Protein AF-0000000066666192 (afdb_homodimer)

Secondary structure (DSSP, 8-state):
---EEEES--SSHHHHHHHHHHHHTT-EEEEEES-GGGGHHHHHHSTTTEEEEE--TT-HHHHHHHHHHHHHHHS---EEEE----EEEB-GGG--HHHHHHHHIIIIIHHHHHHHHHHHHHHHHT-EEEEEE--GGGT---TTBHHHHHHHHHHHHHHHHHHHHHGGGTEEEEEEEE--B-S-STTEEEPPPPGGGHHHHHT---TT-PPBPGGGGHHHHHHHHH-SS--SEEEESTTHHHHHHHHHHHHHHHHHHTHHHHHHTT--/---EEEES--SSHHHHHHHHHHHHTT-EEEEEES-GGGGHHHHHHSTTTEEEEE--TT-HHHHHHHHHHHHHHHS---EEEE----EEEB-GGG--HHHHHHHHIIIIIHHHHHHHHHHHHHHHHT-EEEEEE--GGGT---TTBHHHHHHHHHHHHHHHHHHHHHGGGTEEEEEEEE--B-S-STTEEEPPPPGGGHHHHHT---TT-PPBPGGGGHHHHHHHHH-SS--SEEEESTTHHHHHHHHHHHHHHHHHHTHHHHHHTT--

Solvent-accessible surface area (backbone atoms only — not comparable to full-atom values): 26288 Å² total; per-residue (Å²): 132,74,48,32,34,40,34,34,34,34,61,45,43,57,30,29,36,43,51,49,46,43,44,74,72,58,24,31,35,32,34,21,22,75,52,58,77,61,40,47,66,57,38,68,73,32,68,90,36,40,42,82,39,74,42,53,56,68,37,55,70,57,34,40,51,49,49,50,50,42,26,69,72,69,70,49,64,38,36,38,35,38,49,46,59,64,36,46,32,32,46,66,76,42,56,47,73,67,57,49,50,52,40,36,36,34,40,30,48,12,45,49,40,47,48,47,50,44,44,65,59,22,51,74,65,46,31,30,37,40,36,40,58,50,26,46,44,29,78,45,51,42,61,33,31,15,52,34,10,13,22,23,12,17,39,50,24,30,46,46,6,42,30,57,50,35,43,84,36,48,30,45,40,27,35,38,22,39,47,58,51,64,52,67,73,77,49,58,46,71,47,68,86,56,75,90,44,49,68,51,58,68,67,62,77,69,83,86,60,74,63,19,38,42,67,32,37,33,62,39,54,52,50,42,75,67,39,94,75,51,56,58,49,41,50,27,22,64,62,40,65,59,56,52,50,52,51,52,50,52,52,52,50,48,40,60,74,43,38,70,51,14,45,57,17,10,41,134,132,73,48,31,36,41,35,34,34,33,62,47,42,56,31,28,36,43,51,49,46,43,45,74,75,59,22,32,36,32,34,20,22,73,52,59,77,61,41,47,65,56,40,68,72,32,66,88,37,40,44,83,40,74,43,53,56,68,36,55,69,55,34,39,52,50,50,49,49,41,28,69,71,69,69,50,62,38,36,39,35,38,48,45,62,61,38,46,34,31,46,66,76,42,57,48,71,67,56,48,50,51,39,35,36,34,41,31,49,12,45,48,38,46,49,47,51,43,44,65,60,21,50,74,64,46,30,31,36,40,36,38,59,48,26,48,45,29,78,46,53,41,62,32,30,16,54,34,10,14,22,24,13,16,39,49,23,29,46,46,6,42,30,58,50,34,43,86,36,49,29,48,40,26,37,36,23,39,49,58,52,63,52,73,67,78,48,58,46,72,48,67,86,56,75,90,44,49,66,52,57,68,67,62,76,68,82,88,59,72,64,18,40,43,68,32,35,31,61,40,54,53,51,42,75,68,39,95,75,51,56,59,51,40,50,28,21,65,62,39,66,60,57,52,48,52,50,53,50,53,51,51,51,48,39,58,73,45,38,68,50,13,44,58,16,10,37,132

Foldseek 3Di:
DAAEEEEEDCLFFLNVLQQCLSVVVPHAYEYEDQDCVSCVVVCVVRPLRYHYDHDDLLPLVSLLVSLVVSCVSVVAHAEYELDWAFAEFAAPVLDDPVRLVVRLSTLPVSLVSNCVSRLVRCLVVLHHEYEREAALLCQPPAGRRVSNNVNSVNNLVVQVVVQVVSVRSHYHYAYEHEYAADTPNVRYHYGDDDPVCVVVVVPDDPPVFDHHYSNVCNVVVVCQSPDPDHDNYDYHDPPSVVVNVVVVVVVVVVCVVCVVVVVVVPDD/DAAEEEEEDCLFFLNVLQQCLSVVVPHAYEYEDQDCVSCVVVCVVRPLRYHYDHDDLLPLVSLLVSLVVSCVSVVAHAEYELDWAFAEFAAPVLDDPVRLVVRQSTLPVSLVSNCVSRLVRCLVVLHHEYEREAALLCQPPDGRRVSNNVNSVNNLVVQVVVQVVSVRSHYHYAYEHEYAADTPNVRYHYGDDDPVCVVVVVPDDPPVFDHHYSNVCNVVVVCQSPDPDHDNYDYDDPPSVVVNVVVVVVVVVVCVVCVVVVVVVPDD

Radius of gyration: 23.28 Å; Cα contacts (8 Å, |Δi|>4): 1167; chains: 2; bounding box: 49×70×55 Å

Sequence (536 aa):
MSKVWFITGVSRGLGREWAAAALERGDRVAGTARDLTALAGQAGEFPGTFLPLRLDVTDRAGVHAAVEQAVQHFGHLDIVVNNAGFAQFGMVEELTEEQIRAELETNLLGPLWVTQAALPYLRAREAGHIIQVSSVWGLLAAANTGAYSASKWALEGLSQSLADEVAGFGIHVTVLEPASYDTGFALTQFTTANAVYDAARAAIDYSGQPLGAPRATRSALLAVVDADKPPRRLLLGQGALRYVTTEYEARMAQWREWASVSEAAQGNMSKVWFITGVSRGLGREWAAAALERGDRVAGTARDLTALAGQAGEFPGTFLPLRLDVTDRAGVHAAVEQAVQHFGHLDIVVNNAGFAQFGMVEELTEEQIRAELETNLLGPLWVTQAALPYLRAREAGHIIQVSSVWGLLAAANTGAYSASKWALEGLSQSLADEVAGFGIHVTVLEPASYDTGFALTQFTTANAVYDAARAAIDYSGQPLGAPRATRSALLAVVDADKPPRRLLLGQGALRYVTTEYEARMAQWREWASVSEAAQGN

Nearest PDB structures (foldseek):
  3m1a-assembly4_D  TM=9.476E-01  e=5.577E-30  Streptomyces avermitilis
  3m1a-assembly2_B  TM=9.274E-01  e=1.313E-29  Streptomyces avermitilis
  3m1a-assembly1_C  TM=9.301E-01  e=1.895E-29  Streptomyces avermitilis
  3m1a-assembly4_E  TM=9.373E-01  e=4.195E-29  Streptomyces avermitilis
  3m1a-assembly6_J  TM=9.348E-01  e=1.050E-28  Streptomyces avermitilis

InterPro domains:
  IPR002347 Short-chain dehydrogenase/reductase SDR [PF00106] (3-186)
  IPR002347 Short-chain dehydrogenase/reductase SDR [PR00080] (75-86)
  IPR002347 Short-chain dehydrogenase/reductase SDR [PR00080] (128-136)
  IPR002347 Short-chain dehydrogenase/reductase SDR [PR00080] (148-167)
  IPR002347 Short-chain dehydrogenase/reductase SDR [PR00081] (4-21)
  IPR002347 Short-chain dehydrogenase/reductase SDR [PR00081] (75-86)
  IPR002347 Short-chain dehydrogenase/reductase SDR [PR00081] (122-138)
  IPR002347 Short-chain dehydrogenase/reductase SDR [PR00081] (148-167)
  IPR002347 Short-chain dehydrogenase/reductase SDR [PR00081] (169-186)
  IPR020904 Short-chain dehydrogenase/reductase, conserved site [PS00061] (135-163)
  IPR036291 NAD(P)-binding domain superfamily [SSF51735] (3-228)
  IPR051911 Short-chain Dehydrogenases/Reductases (SDR) [PTHR43976] (2-268)

Organism: Nocardia brasiliensis (strain ATCC 700358 / HUJEG-1) (NCBI:txid1133849)

Structure (mmCIF, N/CA/C/O backbone):
data_AF-0000000066666192-model_v1
#
loop_
_entity.id
_entity.type
_entity.pdbx_description
1 polymer 'Short chain dehydrogenase'
#
loop_
_atom_site.group_PDB
_atom_site.id
_atom_site.type_symbol
_atom_site.label_atom_id
_atom_site.label_alt_id
_atom_site.label_comp_id
_atom_site.label_asym_id
_atom_site.label_entity_id
_atom_site.label_seq_id
_atom_site.pdbx_PDB_ins_code
_atom_site.Cartn_x
_atom_site.Cartn_y
_atom_site.Cartn_z
_atom_site.occupancy
_atom_site.B_iso_or_equiv
_atom_site.auth_seq_id
_atom_site.auth_comp_id
_atom_site.auth_asym_id
_atom_site.auth_atom_id
_atom_site.pdbx_PDB_model_num
ATOM 1 N N . MET A 1 1 ? 2.24 30.875 19.609 1 73.56 1 MET A N 1
ATOM 2 C CA . MET A 1 1 ? 1.823 31.5 18.359 1 73.56 1 MET A CA 1
ATOM 3 C C . MET A 1 1 ? 0.841 30.609 17.609 1 73.56 1 MET A C 1
ATOM 5 O O . MET A 1 1 ? 0.869 29.391 17.75 1 73.56 1 MET A O 1
ATOM 9 N N . SER A 1 2 ? -0.143 31.172 16.922 1 93.12 2 SER A N 1
ATOM 10 C CA . SER A 1 2 ? -1.19 30.453 16.203 1 93.12 2 SER A CA 1
ATOM 11 C C . SER A 1 2 ? -0.624 29.703 15.008 1 93.12 2 SER A C 1
ATOM 13 O O . SER A 1 2 ? 0.274 30.203 14.328 1 93.12 2 SER A O 1
ATOM 15 N N . LYS A 1 3 ? -1.042 28.516 14.867 1 97.75 3 LYS A N 1
ATOM 16 C CA . LYS A 1 3 ? -0.588 27.688 13.758 1 97.75 3 LYS A CA 1
ATOM 17 C C . LYS A 1 3 ? -1.506 27.828 12.547 1 97.75 3 LYS A C 1
ATOM 19 O O . LYS A 1 3 ? -2.689 28.141 12.695 1 97.75 3 LYS A O 1
ATOM 24 N N . VAL A 1 4 ? -0.946 27.641 11.375 1 98.75 4 VAL A N 1
ATOM 25 C CA . VAL A 1 4 ? -1.718 27.641 10.133 1 98.75 4 VAL A CA 1
ATOM 26 C C . VAL A 1 4 ? -1.836 26.219 9.594 1 98.75 4 VAL A C 1
ATOM 28 O O . VAL A 1 4 ? -0.826 25.562 9.32 1 98.75 4 VAL A O 1
ATOM 31 N N . TRP A 1 5 ? -3.102 25.797 9.422 1 98.94 5 TRP A N 1
ATOM 32 C CA . TRP A 1 5 ? -3.408 24.453 8.977 1 98.94 5 TRP A CA 1
ATOM 33 C C . TRP A 1 5 ? -3.934 24.453 7.543 1 98.94 5 TRP A C 1
ATOM 35 O O . TRP A 1 5 ? -4.668 25.359 7.148 1 98.94 5 TRP A O 1
ATOM 45 N N . PHE A 1 6 ? -3.545 23.469 6.758 1 98.94 6 PHE A N 1
ATOM 46 C CA . PHE A 1 6 ? -4.227 23.062 5.531 1 98.94 6 PHE A CA 1
ATOM 47 C C . PHE A 1 6 ? -4.824 21.672 5.676 1 98.94 6 PHE A C 1
ATOM 49 O O . PHE A 1 6 ? -4.094 20.703 5.844 1 98.94 6 PHE A O 1
ATOM 56 N N . ILE A 1 7 ? -6.156 21.562 5.664 1 98.94 7 ILE A N 1
ATOM 57 C CA . ILE A 1 7 ? -6.832 20.281 5.887 1 98.94 7 ILE A CA 1
ATOM 58 C C . ILE A 1 7 ? -7.734 19.969 4.691 1 98.94 7 ILE A C 1
ATOM 60 O O . ILE A 1 7 ? -8.578 20.781 4.312 1 98.94 7 ILE A O 1
ATOM 64 N N . THR A 1 8 ? -7.531 18.812 4.105 1 98.88 8 THR A N 1
ATOM 65 C CA . THR A 1 8 ? -8.406 18.406 3.008 1 98.88 8 THR A CA 1
ATOM 66 C C . THR A 1 8 ? -9.617 17.641 3.533 1 98.88 8 THR A C 1
ATOM 68 O O . THR A 1 8 ? -9.5 16.875 4.488 1 98.88 8 THR A O 1
ATOM 71 N N . GLY A 1 9 ? -10.75 17.859 2.883 1 97.31 9 GLY A N 1
ATOM 72 C CA . GLY A 1 9 ? -11.961 17.109 3.221 1 97.31 9 GLY A CA 1
ATOM 73 C C . GLY A 1 9 ? -12.539 17.5 4.566 1 97.31 9 GLY A C 1
ATOM 74 O O . GLY A 1 9 ? -12.727 16.656 5.438 1 97.31 9 GLY A O 1
ATOM 75 N N . VAL A 1 10 ? -13.031 18.781 4.723 1 97.81 10 VAL A N 1
ATOM 76 C CA . VAL A 1 10 ? -13.453 19.234 6.043 1 97.81 10 VAL A CA 1
ATOM 77 C C . VAL A 1 10 ? -14.977 19.375 6.074 1 97.81 10 VAL A C 1
ATOM 79 O O . VAL A 1 10 ? -15.531 19.953 7.012 1 97.81 10 VAL A O 1
ATOM 82 N N . SER A 1 11 ? -15.688 18.859 5.086 1 94.81 11 SER A N 1
ATOM 83 C CA . SER A 1 11 ? -17.125 19.062 5 1 94.81 11 SER A CA 1
ATOM 84 C C . SER A 1 11 ? -17.875 18.156 5.973 1 94.81 11 SER A C 1
ATOM 86 O O . SER A 1 11 ? -19.031 18.391 6.293 1 94.81 11 SER A O 1
ATOM 88 N N . ARG A 1 12 ? -17.234 17.062 6.414 1 92.12 12 ARG A N 1
ATOM 89 C CA . ARG A 1 12 ? -17.875 16.109 7.316 1 92.12 12 ARG A CA 1
ATOM 90 C C . ARG A 1 12 ? -16.828 15.258 8.031 1 92.12 12 ARG A C 1
ATOM 92 O O . ARG A 1 12 ? -15.633 15.391 7.773 1 92.12 12 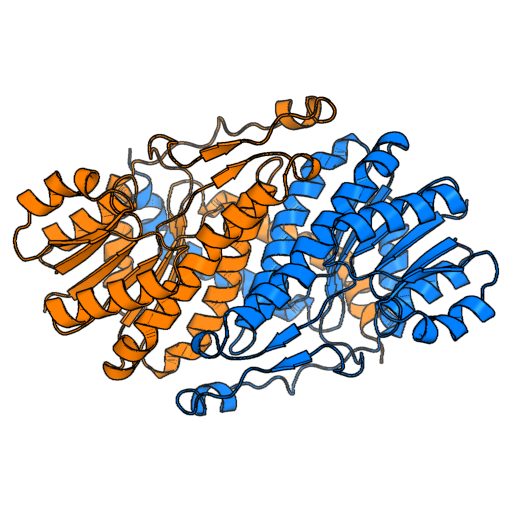ARG A O 1
ATOM 99 N N . GLY A 1 13 ? -17.312 14.523 8.969 1 93.81 13 GLY A N 1
ATOM 100 C CA . GLY A 1 13 ? -16.5 13.469 9.57 1 93.81 13 GLY A CA 1
ATOM 101 C C . GLY A 1 13 ? -15.312 14 10.344 1 93.81 13 GLY A C 1
ATOM 102 O O . GLY A 1 13 ? -15.43 14.984 11.07 1 93.81 13 GLY A O 1
ATOM 103 N N . LEU A 1 14 ? -14.234 13.281 10.266 1 96.88 14 LEU A N 1
ATOM 104 C CA . LEU A 1 14 ? -13.023 13.586 11.031 1 96.88 14 LEU A CA 1
ATOM 105 C C . LEU A 1 14 ? -12.445 14.938 10.633 1 96.88 14 LEU A C 1
ATOM 107 O O . LEU A 1 14 ? -12.023 15.711 11.484 1 96.88 14 LEU A O 1
ATOM 111 N N . GLY A 1 15 ? -12.469 15.219 9.289 1 97.44 15 GLY A N 1
ATOM 112 C CA . GLY A 1 15 ? -11.945 16.484 8.812 1 97.44 15 GLY A CA 1
ATOM 113 C C . GLY A 1 15 ? -12.656 17.688 9.406 1 97.44 15 GLY A C 1
ATOM 114 O O . GLY A 1 15 ? -12.016 18.672 9.773 1 97.44 15 GLY A O 1
ATOM 115 N N . ARG A 1 16 ? -13.938 17.578 9.477 1 97 16 ARG A N 1
ATOM 116 C CA . ARG A 1 16 ? -14.727 18.656 10.07 1 97 16 ARG A CA 1
ATOM 117 C C . ARG A 1 16 ? -14.375 18.844 11.547 1 97 16 ARG A C 1
ATOM 119 O O . ARG A 1 16 ? -14.195 19.984 12.008 1 97 16 ARG A O 1
ATOM 126 N N . GLU A 1 17 ? -14.297 17.75 12.289 1 97.75 17 GLU A N 1
ATOM 127 C CA . GLU A 1 17 ? -13.977 17.797 13.711 1 97.75 17 GLU A CA 1
ATOM 128 C C . GLU A 1 17 ? -12.578 18.359 13.938 1 97.75 17 GLU A C 1
ATOM 130 O O . GLU A 1 17 ? -12.359 19.141 14.867 1 97.75 17 GLU A O 1
ATOM 135 N N . TRP A 1 18 ? -11.617 18.016 13.141 1 98.69 18 TRP A N 1
ATOM 136 C CA . TRP A 1 18 ? -10.234 18.438 13.305 1 98.69 18 TRP A CA 1
ATOM 137 C C . TRP A 1 18 ? -10.078 19.906 12.945 1 98.69 18 TRP A C 1
ATOM 139 O O . TRP A 1 18 ? -9.344 20.641 13.609 1 98.69 18 TRP A O 1
ATOM 149 N N . ALA A 1 19 ? -10.805 20.328 11.859 1 98.75 19 ALA A N 1
ATOM 150 C CA . ALA A 1 19 ? -10.82 21.75 11.555 1 98.75 19 ALA A CA 1
ATOM 151 C C . ALA A 1 19 ? -11.391 22.562 12.711 1 98.75 19 ALA A C 1
ATOM 153 O O . ALA A 1 19 ? -10.82 23.578 13.117 1 98.75 19 ALA A O 1
ATOM 154 N N . ALA A 1 20 ? -12.477 22.125 13.273 1 98.31 20 ALA A N 1
ATOM 155 C CA . ALA A 1 20 ? -13.109 22.797 14.398 1 98.31 20 ALA A CA 1
ATOM 156 C C . ALA A 1 20 ? -12.172 22.859 15.602 1 98.31 20 ALA A C 1
ATOM 158 O O . ALA A 1 20 ? -12.078 23.891 16.281 1 98.31 20 ALA A O 1
ATOM 159 N N . ALA A 1 21 ? -11.492 21.766 15.867 1 98.5 21 ALA A N 1
ATOM 160 C CA . ALA A 1 21 ? -10.57 21.703 17 1 98.5 21 ALA A CA 1
ATOM 161 C C . ALA A 1 21 ? -9.477 22.75 16.875 1 98.5 21 ALA A C 1
ATOM 163 O O . ALA A 1 21 ? -9.172 23.453 17.844 1 98.5 21 ALA A O 1
ATOM 164 N N . ALA A 1 22 ? -8.867 22.828 15.703 1 98.69 22 ALA A N 1
ATOM 165 C CA . ALA A 1 22 ? -7.809 23.812 15.453 1 98.69 22 ALA A CA 1
ATOM 166 C C . ALA A 1 22 ? -8.336 25.234 15.586 1 98.69 22 ALA A C 1
ATOM 168 O O . ALA A 1 22 ? -7.703 26.078 16.219 1 98.69 22 ALA A O 1
ATOM 169 N N . LEU A 1 23 ? -9.531 25.5 15.023 1 98.56 23 LEU A N 1
ATOM 170 C CA . LEU A 1 23 ? -10.125 26.828 15.031 1 98.56 23 LEU A CA 1
ATOM 171 C C . LEU A 1 23 ? -10.492 27.25 16.453 1 98.56 23 LEU A C 1
ATOM 173 O O . LEU A 1 23 ? -10.234 28.391 16.844 1 98.56 23 LEU A O 1
ATOM 177 N N . GLU A 1 24 ? -11.062 26.344 17.188 1 98 24 GLU A N 1
ATOM 178 C CA . GLU A 1 24 ? -11.484 26.625 18.547 1 98 24 GLU A CA 1
ATOM 179 C C . GLU A 1 24 ? -10.289 26.938 19.453 1 98 24 GLU A C 1
ATOM 181 O O . GLU A 1 24 ? -10.406 27.688 20.406 1 98 24 GLU A O 1
ATOM 186 N N . ARG A 1 25 ? -9.156 26.391 19.109 1 97.06 25 ARG A N 1
ATOM 187 C CA . ARG A 1 25 ? -7.934 26.625 19.875 1 97.06 25 ARG A CA 1
ATOM 188 C C . ARG A 1 25 ? -7.32 27.969 19.516 1 97.06 25 ARG A C 1
ATOM 190 O O . ARG A 1 25 ? -6.383 28.422 20.172 1 97.06 25 ARG A O 1
ATOM 197 N N . GLY A 1 26 ? -7.758 28.562 18.375 1 97.38 26 GLY A N 1
ATOM 198 C CA . GLY A 1 26 ? -7.27 29.875 17.953 1 97.38 26 GLY A CA 1
ATOM 199 C C . GLY A 1 26 ? -6.34 29.797 16.75 1 97.38 26 GLY A C 1
ATOM 200 O O . GLY A 1 26 ? -5.746 30.812 16.359 1 97.38 26 GLY A O 1
ATOM 201 N N . ASP A 1 27 ? -6.152 28.672 16.188 1 98.56 27 ASP A N 1
ATOM 202 C CA . ASP A 1 27 ? -5.34 28.516 14.984 1 98.56 27 ASP A CA 1
ATOM 203 C C . ASP A 1 27 ? -6.098 28.969 13.742 1 98.56 27 ASP A C 1
ATOM 205 O O . ASP A 1 27 ? -7.266 29.359 13.828 1 98.56 27 ASP A O 1
ATOM 209 N N . ARG A 1 28 ? -5.434 29.062 12.664 1 98.75 28 ARG A N 1
ATOM 210 C CA . ARG A 1 28 ? -6.004 29.406 11.367 1 98.75 28 ARG A CA 1
ATOM 211 C C . ARG A 1 28 ? -6.047 28.188 10.445 1 98.75 28 ARG A C 1
ATOM 213 O O . ARG A 1 28 ? -5.105 27.406 10.414 1 98.75 28 ARG A O 1
ATOM 220 N N . VAL A 1 29 ? -7.172 28.016 9.734 1 98.88 29 VAL A N 1
ATOM 221 C CA . VAL A 1 29 ? -7.363 26.781 8.984 1 98.88 29 VAL A CA 1
ATOM 222 C C . VAL A 1 29 ? -7.816 27.109 7.562 1 98.88 29 VAL A C 1
ATOM 224 O O . VAL A 1 29 ? -8.844 27.766 7.363 1 98.88 29 VAL A O 1
ATOM 227 N N . ALA A 1 30 ? -7.031 26.734 6.578 1 98.94 30 ALA A N 1
ATOM 228 C CA . ALA A 1 30 ? -7.551 26.547 5.227 1 98.94 30 ALA A CA 1
ATOM 229 C C . ALA A 1 30 ? -8.172 25.172 5.066 1 98.94 30 ALA A C 1
ATOM 231 O O . ALA A 1 30 ? -7.461 24.156 5.055 1 98.94 30 ALA A O 1
ATOM 232 N N . GLY A 1 31 ? -9.492 25.109 5.008 1 98.88 31 GLY A N 1
ATOM 233 C CA . GLY A 1 31 ? -10.227 23.859 4.867 1 98.88 31 GLY A CA 1
ATOM 234 C C . GLY A 1 31 ? -10.82 23.672 3.484 1 98.88 31 GLY A C 1
ATOM 235 O O . GLY A 1 31 ? -11.383 24.609 2.908 1 98.88 31 GLY A O 1
ATOM 236 N N . THR A 1 32 ? -10.688 22.438 2.957 1 98.81 32 THR A N 1
ATOM 237 C CA . THR A 1 32 ? -11.117 22.25 1.573 1 98.81 32 THR A CA 1
ATOM 238 C C . THR A 1 32 ? -12.305 21.297 1.498 1 98.81 32 THR A C 1
ATOM 240 O O . THR A 1 32 ? -12.477 20.453 2.371 1 98.81 32 THR A O 1
ATOM 243 N N . ALA A 1 33 ? -13.102 21.453 0.538 1 97.88 33 ALA A N 1
ATOM 244 C CA . ALA A 1 33 ? -14.195 20.562 0.14 1 97.88 33 ALA A CA 1
ATOM 245 C C . ALA A 1 33 ? -14.508 20.719 -1.345 1 97.88 33 ALA A C 1
ATOM 247 O O . ALA A 1 33 ? -14.156 21.719 -1.962 1 97.88 33 ALA A O 1
ATOM 248 N N . ARG A 1 34 ? -15.188 19.812 -1.895 1 95.69 34 ARG A N 1
ATOM 249 C CA . ARG A 1 34 ? -15.594 19.891 -3.295 1 95.69 34 ARG A CA 1
ATOM 250 C C . ARG A 1 34 ? -16.766 20.859 -3.475 1 95.69 34 ARG A C 1
ATOM 252 O O . ARG A 1 34 ? -16.906 21.469 -4.535 1 95.69 34 ARG A O 1
ATOM 259 N N . ASP A 1 35 ? -17.484 20.906 -2.453 1 96 35 ASP A N 1
ATOM 260 C CA . ASP A 1 35 ? -18.656 21.781 -2.412 1 96 35 ASP A CA 1
ATOM 261 C C . ASP A 1 35 ? -18.531 22.797 -1.28 1 96 35 ASP A C 1
ATOM 263 O O . ASP A 1 35 ? -18.641 22.453 -0.105 1 96 35 ASP A O 1
ATOM 267 N N . LEU A 1 36 ? -18.453 24.031 -1.635 1 97.19 36 LEU A N 1
ATOM 268 C CA . LEU A 1 36 ? -18.203 25.078 -0.65 1 97.19 36 LEU A CA 1
ATOM 269 C C . LEU A 1 36 ? -19.438 25.328 0.202 1 97.19 36 LEU A C 1
ATOM 271 O O . LEU A 1 36 ? -19.344 25.875 1.304 1 97.19 36 LEU A O 1
ATOM 275 N N . THR A 1 37 ? -20.578 24.969 -0.327 1 97.38 37 THR A N 1
ATOM 276 C CA . THR A 1 37 ? -21.797 25.188 0.443 1 97.38 37 THR A CA 1
ATOM 277 C C . THR A 1 37 ? -21.75 24.422 1.759 1 97.38 37 THR A C 1
ATOM 279 O O . THR A 1 37 ? -22.297 24.859 2.768 1 97.38 37 THR A O 1
ATOM 282 N N . ALA A 1 38 ? -21.031 23.344 1.793 1 95.06 38 ALA A N 1
ATOM 283 C CA . ALA A 1 38 ? -20.906 22.516 2.986 1 95.06 38 ALA A CA 1
ATOM 284 C C . ALA A 1 38 ? -20.031 23.203 4.039 1 95.06 38 ALA A C 1
ATOM 286 O O . ALA A 1 38 ? -20.016 22.797 5.203 1 95.06 38 ALA A O 1
ATOM 287 N N . LEU A 1 39 ? -19.297 24.25 3.65 1 97.38 39 LEU A N 1
ATOM 288 C CA . LEU A 1 39 ? -18.359 24.906 4.555 1 97.38 39 LEU A CA 1
ATOM 289 C C . LEU A 1 39 ? -18.906 26.234 5.059 1 97.38 39 LEU A C 1
ATOM 291 O O . LEU A 1 39 ? -18.25 26.922 5.836 1 97.38 39 LEU A O 1
ATOM 295 N N . ALA A 1 40 ? -20.109 26.594 4.68 1 96.38 40 ALA A N 1
ATOM 296 C CA . ALA A 1 40 ? -20.688 27.906 4.988 1 96.38 40 ALA A CA 1
ATOM 297 C C . ALA A 1 40 ? -20.828 28.094 6.496 1 96.38 40 ALA A C 1
ATOM 299 O O . ALA A 1 40 ? -20.609 29.203 7.008 1 96.38 40 ALA A O 1
ATOM 300 N N . GLY A 1 41 ? -21.234 27.031 7.148 1 95.19 41 GLY A N 1
ATOM 301 C CA . GLY A 1 41 ? -21.375 27.109 8.594 1 95.19 41 GLY A CA 1
ATOM 302 C C . GLY A 1 41 ? -20.078 27.438 9.305 1 95.19 41 GLY A C 1
ATOM 303 O O . GLY A 1 41 ? -20.031 28.328 10.148 1 95.19 41 GLY A O 1
ATOM 304 N N . GLN A 1 42 ? -19.062 26.75 8.961 1 95.69 42 GLN A N 1
ATOM 305 C CA . GLN A 1 42 ? -17.75 26.969 9.562 1 95.69 42 GLN A CA 1
ATOM 306 C C . GLN A 1 42 ? -17.219 28.359 9.211 1 95.69 42 GLN A C 1
ATOM 308 O O . GLN A 1 42 ? -16.609 29.031 10.047 1 95.69 42 GLN A O 1
ATOM 313 N N . ALA A 1 43 ? -17.391 28.75 8 1 96.56 43 ALA A N 1
ATOM 314 C CA . ALA A 1 43 ? -16.953 30.078 7.551 1 96.56 43 ALA A CA 1
ATOM 315 C C . ALA A 1 43 ? -17.641 31.188 8.344 1 96.56 43 ALA A C 1
ATOM 317 O O . ALA A 1 43 ? -17.016 32.219 8.656 1 96.56 43 ALA A O 1
ATOM 318 N N . GLY A 1 44 ? -18.906 31 8.625 1 96.69 44 GLY A N 1
ATOM 319 C CA . GLY A 1 44 ? -19.656 31.969 9.414 1 96.69 44 GLY A CA 1
ATOM 320 C C . GLY A 1 44 ? -19.234 32 10.867 1 96.69 44 GLY A C 1
ATOM 321 O O . GLY A 1 44 ? -19.188 33.062 11.484 1 96.69 44 GLY A O 1
ATOM 322 N N . GLU A 1 45 ? -18.859 30.906 11.398 1 97.12 45 GLU A N 1
ATOM 323 C CA . GLU A 1 45 ? -18.516 30.781 12.812 1 97.12 45 GLU A CA 1
ATOM 324 C C . GLU A 1 45 ? -17.109 31.297 13.078 1 97.12 45 GLU A C 1
ATOM 326 O O . GLU A 1 45 ? -16.812 31.797 14.172 1 97.12 45 GLU A O 1
ATOM 331 N N . PHE A 1 46 ? -16.219 31.188 12.172 1 97.5 46 PHE A N 1
ATOM 332 C CA . PHE A 1 46 ? -14.82 31.562 12.367 1 97.5 46 PHE A CA 1
ATOM 333 C C . PHE A 1 46 ? -14.367 32.531 11.273 1 97.5 46 PHE A C 1
ATOM 335 O O . PHE A 1 46 ? -13.398 32.25 10.562 1 97.5 46 PHE A O 1
ATOM 342 N N . PRO A 1 47 ? -14.992 33.625 11.305 1 93.25 47 PRO A N 1
ATOM 343 C CA . PRO A 1 47 ? -14.617 34.625 10.273 1 93.25 47 PRO A CA 1
ATOM 344 C C . PRO A 1 47 ? -13.164 35.062 10.375 1 93.25 47 PRO A C 1
ATOM 346 O O . PRO A 1 47 ? -12.672 35.312 11.484 1 93.25 47 PRO A O 1
ATOM 349 N N . GLY A 1 48 ? -12.383 35 9.383 1 94.5 48 GLY A N 1
ATOM 350 C CA . GLY A 1 48 ? -11.016 35.5 9.344 1 94.5 48 GLY A CA 1
ATOM 351 C C . GLY A 1 48 ? -9.984 34.406 9.609 1 94.5 48 GLY A C 1
ATOM 352 O O . GLY A 1 48 ? -8.82 34.562 9.219 1 94.5 48 GLY A O 1
ATOM 353 N N . THR A 1 49 ? -10.477 33.438 10.422 1 97.75 49 THR A N 1
ATOM 354 C CA . THR A 1 49 ? -9.492 32.406 10.758 1 97.75 49 THR A CA 1
ATOM 355 C C . THR A 1 49 ? -9.727 31.141 9.938 1 97.75 49 THR A C 1
ATOM 357 O O . THR A 1 49 ? -8.852 30.281 9.852 1 97.75 49 THR A O 1
ATOM 360 N N . PHE A 1 50 ? -10.891 31.016 9.398 1 98.69 50 PHE A N 1
ATOM 361 C CA . PHE A 1 50 ? -11.188 29.906 8.508 1 98.69 50 PHE A CA 1
ATOM 362 C C . PHE A 1 50 ? -11.242 30.375 7.055 1 98.69 50 PHE A C 1
ATOM 364 O O . PHE A 1 50 ? -11.945 31.328 6.73 1 98.69 50 PHE A O 1
ATOM 371 N N . LEU A 1 51 ? -10.484 29.75 6.184 1 98.69 51 LEU A N 1
ATOM 372 C CA . LEU A 1 51 ? -10.477 29.984 4.742 1 98.69 51 LEU A CA 1
ATOM 373 C C . LEU A 1 51 ? -11.039 28.781 3.994 1 98.69 51 LEU A C 1
ATOM 375 O O . LEU A 1 51 ? -10.359 27.766 3.848 1 98.69 51 LEU A O 1
ATOM 379 N N . PRO A 1 52 ? -12.344 28.844 3.562 1 98.69 52 PRO A N 1
ATOM 380 C CA . PRO A 1 52 ? -12.883 27.75 2.75 1 98.69 52 PRO A CA 1
ATOM 381 C C . PRO A 1 52 ? -12.312 27.734 1.332 1 98.69 52 PRO A C 1
ATOM 383 O O . PRO A 1 52 ? -12.273 28.766 0.666 1 98.69 52 PRO A O 1
ATOM 386 N N . LEU A 1 53 ? -11.828 26.594 0.867 1 98.81 53 LEU A N 1
ATOM 387 C CA . LEU A 1 53 ? -11.281 26.438 -0.474 1 98.81 53 LEU A CA 1
ATOM 388 C C . LEU A 1 53 ? -11.969 25.281 -1.206 1 98.81 53 LEU A C 1
ATOM 390 O O . LEU A 1 53 ? -12.125 24.203 -0.652 1 98.81 53 LEU A O 1
ATOM 394 N N . ARG A 1 54 ? -12.43 25.531 -2.402 1 98.56 54 ARG A N 1
ATOM 395 C CA . ARG A 1 54 ? -12.93 24.453 -3.248 1 98.56 54 ARG A CA 1
ATOM 396 C C . ARG A 1 54 ? -11.781 23.625 -3.814 1 98.56 54 ARG A C 1
ATOM 398 O O . ARG A 1 54 ? -10.867 24.172 -4.43 1 98.56 54 ARG A O 1
ATOM 405 N N . LEU A 1 55 ? -11.867 22.281 -3.547 1 98.75 55 LEU A N 1
ATOM 406 C CA . LEU A 1 55 ? -10.766 21.469 -4.039 1 98.75 55 LEU A CA 1
ATOM 407 C C . LEU A 1 55 ? -11.211 20.016 -4.242 1 98.75 55 LEU A C 1
ATOM 409 O O . LEU A 1 55 ? -11.867 19.438 -3.373 1 98.75 55 LEU A O 1
ATOM 413 N N . ASP A 1 56 ? -10.977 19.547 -5.379 1 98.69 56 ASP A N 1
ATOM 414 C CA . ASP A 1 56 ? -10.883 18.109 -5.656 1 98.69 56 ASP A CA 1
ATOM 415 C C . ASP A 1 56 ? -9.43 17.641 -5.648 1 98.69 56 ASP A C 1
ATOM 417 O O . ASP A 1 56 ? -8.641 18.047 -6.508 1 98.69 56 ASP A O 1
ATOM 421 N N . VAL A 1 57 ? -9.086 16.797 -4.672 1 98.75 57 VAL A N 1
ATOM 422 C CA . VAL A 1 57 ? -7.68 16.453 -4.461 1 98.75 57 VAL A CA 1
ATOM 423 C C . VAL A 1 57 ? -7.156 15.664 -5.656 1 98.75 57 VAL A C 1
ATOM 425 O O . VAL A 1 57 ? -5.945 15.469 -5.797 1 98.75 57 VAL A O 1
ATOM 428 N N . THR A 1 58 ? -8.047 15.188 -6.559 1 98.62 58 THR A N 1
ATOM 429 C CA . THR A 1 58 ? -7.594 14.469 -7.742 1 98.62 58 THR A CA 1
ATOM 430 C C . THR A 1 58 ? -7.133 15.445 -8.82 1 98.62 58 THR A C 1
ATOM 432 O O . THR A 1 58 ? -6.57 15.031 -9.836 1 98.62 58 THR A O 1
ATOM 435 N N . ASP A 1 59 ? -7.387 16.703 -8.633 1 98.75 59 ASP A N 1
ATOM 436 C CA . ASP A 1 59 ? -6.922 17.75 -9.531 1 98.75 59 ASP A CA 1
ATOM 437 C C . ASP A 1 59 ? -5.57 18.297 -9.078 1 98.75 59 ASP A C 1
ATOM 439 O O . ASP A 1 59 ? -5.508 19.25 -8.297 1 98.75 59 ASP A O 1
ATOM 443 N N . ARG A 1 60 ? -4.504 17.828 -9.625 1 98.69 60 ARG A N 1
ATOM 444 C CA . ARG A 1 60 ? -3.152 18.141 -9.188 1 98.69 60 ARG A CA 1
ATOM 445 C C . ARG A 1 60 ? -2.896 19.641 -9.266 1 98.69 60 ARG A C 1
ATOM 447 O O . ARG A 1 60 ? -2.367 20.25 -8.328 1 98.69 60 ARG A O 1
ATOM 454 N N . ALA A 1 61 ? -3.219 20.219 -10.367 1 98.69 61 ALA A N 1
ATOM 455 C CA . ALA A 1 61 ? -3.016 21.656 -10.531 1 98.69 61 ALA A CA 1
ATOM 456 C C . ALA A 1 61 ? -3.836 22.438 -9.508 1 98.69 61 ALA A C 1
ATOM 458 O O . ALA A 1 61 ? -3.357 23.438 -8.945 1 98.69 61 ALA A O 1
ATOM 459 N N . GLY A 1 62 ? -5.098 22.047 -9.297 1 98.88 62 GLY A N 1
ATOM 460 C CA . GLY A 1 62 ? -5.953 22.672 -8.297 1 98.88 62 GLY A CA 1
ATOM 461 C C . GLY A 1 62 ? -5.387 22.578 -6.895 1 98.88 62 GLY A C 1
ATOM 462 O O . GLY A 1 62 ? -5.531 23.516 -6.102 1 98.88 62 GLY A O 1
ATOM 463 N N . VAL A 1 63 ? -4.734 21.5 -6.613 1 98.94 63 VAL A N 1
ATOM 464 C CA . VAL A 1 63 ? -4.109 21.297 -5.312 1 98.94 63 VAL A CA 1
ATOM 465 C C . VAL A 1 63 ? -3.004 22.328 -5.102 1 98.94 63 VAL A C 1
ATOM 467 O O . VAL A 1 63 ? -2.949 22.984 -4.059 1 98.94 63 VAL A O 1
ATOM 470 N N . HIS A 1 64 ? -2.117 22.469 -6.078 1 98.81 64 HIS A N 1
ATOM 471 C CA . HIS A 1 64 ? -1.033 23.438 -5.961 1 98.81 64 HIS A CA 1
ATOM 472 C C . HIS A 1 64 ? -1.575 24.844 -5.781 1 98.81 64 HIS A C 1
ATOM 474 O O . HIS A 1 64 ? -1.08 25.594 -4.941 1 98.81 64 HIS A O 1
ATOM 480 N N . ALA A 1 65 ? -2.613 25.188 -6.508 1 98.88 65 ALA A N 1
ATOM 481 C CA . ALA A 1 65 ? -3.227 26.5 -6.41 1 98.88 65 ALA A CA 1
ATOM 482 C C . ALA A 1 65 ? -3.84 26.719 -5.027 1 98.88 65 ALA A C 1
ATOM 484 O O . ALA A 1 65 ? -3.732 27.812 -4.461 1 98.88 65 ALA A O 1
ATOM 485 N N . ALA A 1 66 ? -4.484 25.703 -4.504 1 98.94 66 ALA A N 1
ATOM 486 C CA . ALA A 1 66 ? -5.141 25.812 -3.203 1 98.94 66 ALA A CA 1
ATOM 487 C C . ALA A 1 66 ? -4.121 26 -2.086 1 98.94 66 ALA A C 1
ATOM 489 O O . ALA A 1 66 ? -4.324 26.828 -1.19 1 98.94 66 ALA A O 1
ATOM 490 N N . VAL A 1 67 ? -3.021 25.25 -2.115 1 98.94 67 VAL A N 1
ATOM 491 C CA . VAL A 1 67 ? -1.973 25.391 -1.108 1 98.94 67 VAL A CA 1
ATOM 492 C C . VAL A 1 67 ? -1.341 26.766 -1.197 1 98.94 67 VAL A C 1
ATOM 494 O O . VAL A 1 67 ? -1.128 27.438 -0.177 1 98.94 67 VAL A O 1
ATOM 497 N N . GLU A 1 68 ? -1.089 27.188 -2.406 1 98.81 68 GLU A N 1
ATOM 498 C CA . GLU A 1 68 ? -0.541 28.531 -2.605 1 98.81 68 GLU A CA 1
ATOM 499 C C . GLU A 1 68 ? -1.48 29.594 -2.057 1 98.81 68 GLU A C 1
ATOM 501 O O . GLU A 1 68 ? -1.038 30.547 -1.404 1 98.81 68 GLU A O 1
ATOM 506 N N . GLN A 1 69 ? -2.752 29.484 -2.328 1 98.88 69 GLN A N 1
ATOM 507 C CA . GLN A 1 69 ? -3.742 30.438 -1.841 1 98.88 69 GLN A CA 1
ATOM 508 C C . GLN A 1 69 ? -3.754 30.484 -0.316 1 98.88 69 GLN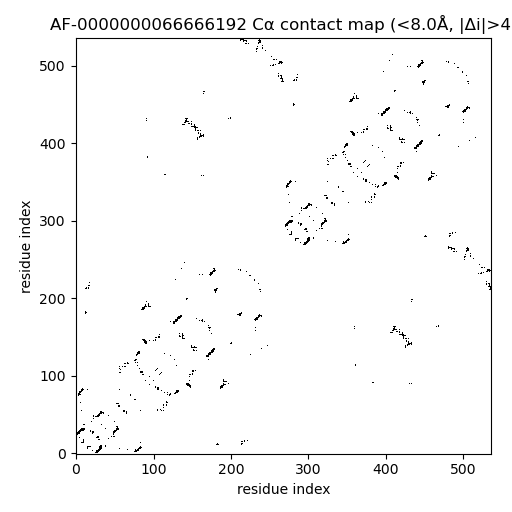 A C 1
ATOM 510 O O . GLN A 1 69 ? -3.859 31.562 0.274 1 98.88 69 GLN A O 1
ATOM 515 N N . ALA A 1 70 ? -3.676 29.344 0.309 1 98.88 70 ALA A N 1
ATOM 516 C CA . ALA A 1 70 ? -3.641 29.281 1.768 1 98.88 70 ALA A CA 1
ATOM 517 C C . ALA A 1 70 ? -2.428 30.031 2.318 1 98.88 70 ALA A C 1
ATOM 519 O O . ALA A 1 70 ? -2.549 30.812 3.266 1 98.88 70 ALA A O 1
ATOM 520 N N . VAL A 1 71 ? -1.279 29.812 1.719 1 98.75 71 VAL A N 1
ATOM 521 C CA . VAL A 1 71 ? -0.04 30.438 2.17 1 98.75 71 VAL A CA 1
ATOM 522 C C . VAL A 1 71 ? -0.106 31.953 1.938 1 98.75 71 VAL A C 1
ATOM 524 O O . VAL A 1 71 ? 0.3 32.75 2.799 1 98.75 71 VAL A O 1
ATOM 527 N N . GLN A 1 72 ? -0.607 32.312 0.767 1 98.56 72 GLN A N 1
ATOM 528 C CA . GLN A 1 72 ? -0.745 33.75 0.476 1 98.56 72 GLN A CA 1
ATOM 529 C C . GLN A 1 72 ? -1.69 34.438 1.466 1 98.56 72 GLN A C 1
ATOM 531 O O . GLN A 1 72 ? -1.444 35.562 1.896 1 98.56 72 GLN A O 1
ATOM 536 N N . HIS A 1 73 ? -2.711 33.781 1.82 1 98.56 73 HIS A N 1
ATOM 537 C CA . HIS A 1 73 ? -3.736 34.344 2.693 1 98.56 73 HIS A CA 1
ATOM 538 C C . HIS A 1 73 ? -3.229 34.469 4.125 1 98.56 73 HIS A C 1
ATOM 540 O O . HIS A 1 73 ? -3.434 35.5 4.766 1 98.56 73 HIS A O 1
ATOM 546 N N . PHE A 1 74 ? -2.553 33.438 4.625 1 98.38 74 PHE A N 1
ATOM 547 C CA . PHE A 1 74 ? -2.213 33.406 6.043 1 98.38 74 PHE A CA 1
ATOM 548 C C . PHE A 1 74 ? -0.743 33.75 6.258 1 98.38 74 PHE A C 1
ATOM 550 O O . PHE A 1 74 ? -0.307 33.969 7.391 1 98.38 74 PHE A O 1
ATOM 557 N N . GLY A 1 75 ? 0.073 33.719 5.203 1 97.75 75 GLY A N 1
ATOM 558 C CA . GLY A 1 75 ? 1.464 34.125 5.27 1 97.75 75 GLY A CA 1
ATOM 559 C C . GLY A 1 75 ? 2.436 32.969 5.367 1 97.75 75 GLY A C 1
ATOM 560 O O . GLY A 1 75 ? 3.609 33.094 5.016 1 97.75 75 GLY A O 1
ATOM 561 N N . HIS A 1 76 ? 1.993 31.875 5.914 1 97.75 76 HIS A N 1
ATOM 562 C CA . HIS A 1 76 ? 2.832 30.703 6.039 1 97.75 76 HIS A CA 1
ATOM 563 C C . HIS A 1 76 ? 1.985 29.438 6.223 1 97.75 76 HIS A C 1
ATOM 565 O O . HIS A 1 76 ? 0.76 29.484 6.09 1 97.75 76 HIS A O 1
ATOM 571 N N . LEU A 1 77 ? 2.602 28.297 6.391 1 98.69 77 LEU A N 1
ATOM 572 C CA . LEU A 1 77 ? 1.968 27 6.59 1 98.69 77 LEU A CA 1
ATOM 573 C C . LEU A 1 77 ? 2.711 26.188 7.648 1 98.69 77 LEU A C 1
ATOM 575 O O . LEU A 1 77 ? 3.941 26.125 7.641 1 98.69 77 LEU A O 1
ATOM 579 N N . ASP A 1 78 ? 1.956 25.562 8.594 1 98.75 78 ASP A N 1
ATOM 580 C CA . ASP A 1 78 ? 2.59 24.812 9.68 1 98.75 78 ASP A CA 1
ATOM 581 C C . ASP A 1 78 ? 2.211 23.344 9.617 1 98.75 78 ASP A C 1
ATOM 583 O O . ASP A 1 78 ? 3.051 22.469 9.852 1 98.75 78 ASP A O 1
ATOM 587 N N . ILE A 1 79 ? 0.926 23.047 9.391 1 98.88 79 ILE A N 1
ATOM 588 C CA . ILE A 1 79 ? 0.391 21.688 9.5 1 98.88 79 ILE A CA 1
ATOM 589 C C . ILE A 1 79 ? -0.425 21.359 8.25 1 98.88 79 ILE A C 1
ATOM 591 O O . ILE A 1 79 ? -1.256 22.156 7.812 1 98.88 79 ILE A O 1
ATOM 595 N N . VAL A 1 80 ? -0.182 20.297 7.656 1 98.94 80 VAL A N 1
ATOM 596 C CA . VAL A 1 80 ? -0.969 19.75 6.551 1 98.94 80 VAL A CA 1
ATOM 597 C C . VAL A 1 80 ? -1.646 18.453 6.98 1 98.94 80 VAL A C 1
ATOM 599 O O . VAL A 1 80 ? -0.989 17.547 7.484 1 98.94 80 VAL A O 1
ATOM 602 N N . VAL A 1 81 ? -2.949 18.344 6.859 1 98.94 81 VAL A N 1
ATOM 603 C CA . VAL A 1 81 ? -3.688 17.109 7.141 1 98.94 81 VAL A CA 1
ATOM 604 C C . VAL A 1 81 ? -4.328 16.594 5.855 1 98.94 81 VAL A C 1
ATOM 606 O O . VAL A 1 81 ? -5.305 17.156 5.367 1 98.94 81 VAL A O 1
ATOM 609 N N . ASN A 1 82 ? -3.773 15.578 5.34 1 98.94 82 ASN A N 1
ATOM 610 C CA . ASN A 1 82 ? -4.383 14.867 4.227 1 98.94 82 ASN A CA 1
ATOM 611 C C . ASN A 1 82 ? -5.484 13.922 4.699 1 98.94 82 ASN A C 1
ATOM 613 O O . ASN A 1 82 ? -5.223 12.75 4.988 1 98.94 82 ASN A O 1
ATOM 617 N N . ASN A 1 83 ? -6.695 14.406 4.641 1 98.44 83 ASN A N 1
ATOM 618 C CA . ASN A 1 83 ? -7.824 13.688 5.219 1 98.44 83 ASN A CA 1
ATOM 619 C C . ASN A 1 83 ? -8.82 13.258 4.152 1 98.44 83 ASN A C 1
ATOM 621 O O . ASN A 1 83 ? -9.523 12.258 4.32 1 98.44 83 ASN A O 1
ATOM 625 N N . ALA A 1 84 ? -8.914 14.023 3.033 1 97.88 84 ALA A N 1
ATOM 626 C CA . ALA A 1 84 ? -9.852 13.672 1.974 1 97.88 84 ALA A CA 1
ATOM 627 C C . ALA A 1 84 ? -9.633 12.242 1.497 1 97.88 84 ALA A C 1
ATOM 629 O O . ALA A 1 84 ? -8.492 11.82 1.278 1 97.88 84 ALA A O 1
ATOM 630 N N . GLY A 1 85 ? -10.664 11.508 1.408 1 96.44 85 GLY A N 1
ATOM 631 C CA . GLY A 1 85 ? -10.602 10.125 0.955 1 96.44 85 GLY A CA 1
ATOM 632 C C . GLY A 1 85 ? -11.945 9.43 0.986 1 96.44 85 GLY A C 1
ATOM 633 O O . GLY A 1 85 ? -12.945 10.016 1.388 1 96.44 85 GLY A O 1
ATOM 634 N N . PHE A 1 86 ? -12 8.258 0.472 1 96.62 86 PHE A N 1
ATOM 635 C CA . PHE A 1 86 ? -13.18 7.406 0.548 1 96.62 86 PHE A CA 1
ATOM 636 C C . PHE A 1 86 ? -12.789 5.934 0.494 1 96.62 86 PHE A C 1
ATOM 638 O O . PHE A 1 86 ? -11.609 5.605 0.347 1 96.62 86 PHE A O 1
ATOM 645 N N . ALA A 1 87 ? -13.789 5.094 0.749 1 97.12 87 ALA A N 1
ATOM 646 C CA . ALA A 1 87 ? -13.531 3.654 0.76 1 97.12 87 ALA A CA 1
ATOM 647 C C . ALA A 1 87 ? -14.328 2.949 -0.334 1 97.12 87 ALA A C 1
ATOM 649 O O . ALA A 1 87 ? -15.555 3.07 -0.395 1 97.12 87 ALA A O 1
ATOM 650 N N . GLN A 1 88 ? -13.672 2.287 -1.211 1 97.5 88 GLN A N 1
ATOM 651 C CA . GLN A 1 88 ? -14.266 1.356 -2.164 1 97.5 88 GLN A CA 1
ATOM 652 C C . GLN A 1 88 ? -14.242 -0.072 -1.627 1 97.5 88 GLN A C 1
ATOM 654 O O . GLN A 1 88 ? -13.188 -0.697 -1.557 1 97.5 88 GLN A O 1
ATOM 659 N N . PHE A 1 89 ? -15.406 -0.64 -1.3 1 96.38 89 PHE A N 1
ATOM 660 C CA . PHE A 1 89 ? -15.5 -2.008 -0.801 1 96.38 89 PHE A CA 1
ATOM 661 C C . PHE A 1 89 ? -16 -2.947 -1.891 1 96.38 89 PHE A C 1
ATOM 663 O O . PHE A 1 89 ? -16.766 -2.535 -2.771 1 96.38 89 PHE A O 1
ATOM 670 N N . GLY A 1 90 ? -15.625 -4.16 -1.812 1 97.75 90 GLY A N 1
ATOM 671 C CA . GLY A 1 90 ? -15.961 -5.215 -2.756 1 97.75 90 GLY A CA 1
ATOM 672 C C . GLY A 1 90 ? -14.852 -6.23 -2.936 1 97.75 90 GLY A C 1
ATOM 673 O O . GLY A 1 90 ? -13.703 -5.969 -2.594 1 97.75 90 GLY A O 1
ATOM 674 N N . MET A 1 91 ? -15.281 -7.387 -3.447 1 98.69 91 MET A N 1
ATOM 675 C CA . MET A 1 91 ? -14.281 -8.414 -3.707 1 98.69 91 MET A CA 1
ATOM 676 C C . MET A 1 91 ? -13.344 -7.988 -4.832 1 98.69 91 MET A C 1
ATOM 678 O O . MET A 1 91 ? -13.734 -7.23 -5.723 1 98.69 91 MET A O 1
ATOM 682 N N . VAL A 1 92 ? -12.133 -8.516 -4.793 1 98.88 92 VAL A N 1
ATOM 683 C CA . VAL A 1 92 ? -11.078 -8.117 -5.723 1 98.88 92 VAL A CA 1
ATOM 684 C C . VAL A 1 92 ? -11.523 -8.383 -7.156 1 98.88 92 VAL A C 1
ATOM 686 O O . VAL A 1 92 ? -11.328 -7.543 -8.039 1 98.88 92 VAL A O 1
ATOM 689 N N . GLU A 1 93 ? -12.109 -9.516 -7.387 1 98.81 93 GLU A N 1
ATOM 690 C CA . GLU A 1 93 ? -12.547 -9.875 -8.734 1 98.81 93 GLU A CA 1
ATOM 691 C C . GLU A 1 93 ? -13.695 -8.984 -9.195 1 98.81 93 GLU A C 1
ATOM 693 O O . GLU A 1 93 ? -13.953 -8.867 -10.398 1 98.81 93 GLU A O 1
ATOM 698 N N . GLU A 1 94 ? -14.414 -8.344 -8.281 1 98.81 94 GLU A N 1
ATOM 699 C CA . GLU A 1 94 ? -15.57 -7.508 -8.586 1 98.81 94 GLU A CA 1
ATOM 700 C C . GLU A 1 94 ? -15.133 -6.098 -8.992 1 98.81 94 GLU A C 1
ATOM 702 O O . GLU A 1 94 ? -15.93 -5.336 -9.547 1 98.81 94 GLU A O 1
ATOM 707 N N . LEU A 1 95 ? -13.961 -5.703 -8.711 1 98.81 95 LEU A N 1
ATOM 708 C CA . LEU A 1 95 ? -13.492 -4.336 -8.914 1 98.81 95 LEU A CA 1
ATOM 709 C C . LEU A 1 95 ? -13.422 -4 -10.398 1 98.81 95 LEU A C 1
ATOM 711 O O . LEU A 1 95 ? -12.789 -4.727 -11.172 1 98.81 95 LEU A O 1
ATOM 715 N N . THR A 1 96 ? -14.055 -2.926 -10.797 1 98.75 96 THR A N 1
ATOM 716 C CA . THR A 1 96 ? -13.82 -2.396 -12.133 1 98.75 96 THR A CA 1
ATOM 717 C C . THR A 1 96 ? -12.539 -1.562 -12.172 1 98.75 96 THR A C 1
ATOM 719 O O . THR A 1 96 ? -12.016 -1.172 -11.125 1 98.75 96 THR A O 1
ATOM 722 N N . GLU A 1 97 ? -12.062 -1.37 -13.383 1 98.69 97 GLU A N 1
ATOM 723 C CA . GLU A 1 97 ? -10.898 -0.509 -13.57 1 98.69 97 GLU A CA 1
ATOM 724 C C . GLU A 1 97 ? -11.164 0.896 -13.039 1 98.69 97 GLU A C 1
ATOM 726 O O . GLU A 1 97 ? -10.297 1.49 -12.391 1 98.69 97 GLU A O 1
ATOM 731 N N . GLU A 1 98 ? -12.297 1.435 -13.297 1 98.62 98 GLU A N 1
ATOM 732 C CA . GLU A 1 98 ? -12.648 2.781 -12.859 1 98.62 98 GLU A CA 1
ATOM 733 C C . GLU A 1 98 ? -12.648 2.885 -11.336 1 98.62 98 GLU A C 1
ATOM 735 O O . GLU A 1 98 ? -12.164 3.871 -10.773 1 98.62 98 GLU A O 1
ATOM 740 N N . GLN A 1 99 ? -13.133 1.92 -10.656 1 98.75 99 GLN A N 1
ATOM 741 C CA . GLN A 1 99 ? -13.258 1.938 -9.203 1 98.75 99 GLN A CA 1
ATOM 742 C C . GLN A 1 99 ? -11.891 1.935 -8.531 1 98.75 99 GLN A C 1
ATOM 744 O O . GLN A 1 99 ? -11.641 2.73 -7.625 1 98.75 99 GLN A O 1
ATOM 749 N N . ILE A 1 100 ? -11.008 1.031 -8.977 1 98.88 100 ILE A N 1
ATOM 750 C CA . ILE A 1 100 ? -9.703 0.946 -8.336 1 98.88 100 ILE A CA 1
ATOM 751 C C . ILE A 1 100 ? -8.891 2.203 -8.641 1 98.88 100 ILE A C 1
ATOM 753 O O . ILE A 1 100 ? -8.188 2.723 -7.773 1 98.88 100 ILE A O 1
ATOM 757 N N . ARG A 1 101 ? -8.977 2.701 -9.852 1 98.81 101 ARG A N 1
ATOM 758 C CA . ARG A 1 101 ? -8.266 3.922 -10.203 1 98.81 101 ARG A CA 1
ATOM 759 C C . ARG A 1 101 ? -8.773 5.113 -9.406 1 98.81 101 ARG A C 1
ATOM 761 O O . ARG A 1 101 ? -7.988 5.93 -8.922 1 98.81 101 ARG A O 1
ATOM 768 N N . ALA A 1 102 ? -10.094 5.207 -9.25 1 98.69 102 ALA A N 1
ATOM 769 C CA . ALA A 1 102 ? -10.664 6.305 -8.469 1 98.69 102 ALA A CA 1
ATOM 770 C C . ALA A 1 102 ? -10.172 6.27 -7.023 1 98.69 102 ALA A C 1
ATOM 772 O O . ALA A 1 102 ? -9.875 7.312 -6.438 1 98.69 102 ALA A O 1
ATOM 773 N N . GLU A 1 103 ? -10.117 5.078 -6.457 1 98.69 103 GLU A N 1
ATOM 774 C CA . GLU A 1 103 ? -9.641 4.895 -5.094 1 98.69 103 GLU A CA 1
ATOM 775 C C . GLU A 1 103 ? -8.195 5.375 -4.949 1 98.69 103 GLU A C 1
ATOM 777 O O . GLU A 1 103 ? -7.871 6.109 -4.012 1 98.69 103 GLU A O 1
ATOM 782 N N . LEU A 1 104 ? -7.324 5 -5.863 1 98.88 104 LEU A N 1
ATOM 783 C CA . LEU A 1 104 ? -5.914 5.367 -5.82 1 98.88 104 LEU A CA 1
ATOM 784 C C . LEU A 1 104 ? -5.734 6.863 -6.066 1 98.88 104 LEU A C 1
ATOM 786 O O . LEU A 1 104 ? -4.898 7.504 -5.43 1 98.88 104 LEU A O 1
ATOM 790 N N . GLU A 1 105 ? -6.539 7.402 -6.988 1 98.81 105 GLU A N 1
ATOM 791 C CA . GLU A 1 105 ? -6.473 8.828 -7.309 1 98.81 105 GLU A CA 1
ATOM 792 C C . GLU A 1 105 ? -6.73 9.68 -6.074 1 98.81 105 GLU A C 1
ATOM 794 O O . GLU A 1 105 ? -6.031 10.672 -5.84 1 98.81 105 GLU A O 1
ATOM 799 N N . THR A 1 106 ? -7.648 9.273 -5.34 1 98.69 106 THR A N 1
ATOM 800 C CA . THR A 1 106 ? -8.094 10.094 -4.219 1 98.69 106 THR A CA 1
ATOM 801 C C . THR A 1 106 ? -7.258 9.812 -2.975 1 98.69 106 THR A C 1
ATOM 803 O O . THR A 1 106 ? -6.727 10.734 -2.354 1 98.69 106 THR A O 1
ATOM 806 N N . ASN A 1 107 ? -7.074 8.547 -2.637 1 98.81 107 ASN A N 1
ATOM 807 C CA . ASN A 1 107 ? -6.535 8.164 -1.337 1 98.81 107 ASN A CA 1
ATOM 808 C C . ASN A 1 107 ? -5.008 8.164 -1.342 1 98.81 107 ASN A C 1
ATOM 810 O O . ASN A 1 107 ? -4.383 8.133 -0.282 1 98.81 107 ASN A O 1
ATOM 814 N N . LEU A 1 108 ? -4.414 8.156 -2.525 1 98.94 108 LEU A N 1
ATOM 815 C CA . LEU A 1 108 ? -2.957 8.094 -2.574 1 98.94 108 LEU A CA 1
ATOM 816 C C . LEU A 1 108 ? -2.391 9.281 -3.35 1 98.94 108 LEU A C 1
ATOM 818 O O . LEU A 1 108 ? -1.574 10.039 -2.822 1 98.94 108 LEU A O 1
ATOM 822 N N . LEU A 1 109 ? -2.84 9.453 -4.57 1 98.94 109 LEU A N 1
ATOM 823 C CA . LEU A 1 109 ? -2.277 10.523 -5.387 1 98.94 109 LEU A CA 1
ATOM 824 C C . LEU A 1 109 ? -2.699 11.891 -4.855 1 98.94 109 LEU A C 1
ATOM 826 O O . LEU A 1 109 ? -1.919 12.844 -4.895 1 98.94 109 LEU A O 1
ATOM 830 N N . GLY A 1 110 ? -3.916 12.008 -4.363 1 98.94 110 GLY A N 1
ATOM 831 C CA . GLY A 1 110 ? -4.355 13.242 -3.729 1 98.94 110 GLY A CA 1
ATOM 832 C C . GLY A 1 110 ? -3.408 13.719 -2.645 1 98.94 110 GLY A C 1
ATOM 833 O O . GLY A 1 110 ? -2.816 14.797 -2.762 1 98.94 110 GLY A O 1
ATOM 834 N N . PRO A 1 111 ? -3.207 12.875 -1.602 1 98.94 111 PRO A N 1
ATOM 835 C CA . PRO A 1 111 ? -2.256 13.234 -0.546 1 98.94 111 PRO A CA 1
ATOM 836 C C . PRO A 1 111 ? -0.851 13.5 -1.084 1 98.94 111 PRO A C 1
ATOM 838 O O . PRO A 1 111 ? -0.126 14.336 -0.543 1 98.94 111 PRO A O 1
ATOM 841 N N . LEU A 1 112 ? -0.441 12.773 -2.109 1 98.94 112 LEU A N 1
ATOM 842 C CA . LEU A 1 112 ? 0.866 13.016 -2.709 1 98.94 112 LEU A CA 1
ATOM 843 C C . LEU A 1 112 ? 0.944 14.422 -3.291 1 98.94 112 LEU A C 1
ATOM 845 O O . LEU A 1 112 ? 1.924 15.141 -3.066 1 98.94 112 LEU A O 1
ATOM 849 N N . TRP A 1 113 ? -0.076 14.836 -4.02 1 98.94 113 TRP A N 1
ATOM 850 C CA . TRP A 1 113 ? -0.098 16.172 -4.621 1 98.94 113 TRP A CA 1
ATOM 851 C C . TRP A 1 113 ? -0.058 17.25 -3.553 1 98.94 113 TRP A C 1
ATOM 853 O O . TRP A 1 113 ? 0.721 18.203 -3.652 1 98.94 113 TRP A O 1
ATOM 863 N N . VAL A 1 114 ? -0.86 17.094 -2.549 1 99 114 VAL A N 1
ATOM 864 C CA . VAL A 1 114 ? -0.92 18.078 -1.474 1 99 114 VAL A CA 1
ATOM 865 C C . VAL A 1 114 ? 0.433 18.156 -0.772 1 99 114 VAL A C 1
ATOM 867 O O . VAL A 1 114 ? 0.924 19.25 -0.484 1 99 114 VAL A O 1
ATOM 870 N N . THR A 1 115 ? 1.02 17.016 -0.49 1 99 115 THR A N 1
ATOM 871 C CA . THR A 1 115 ? 2.316 16.938 0.172 1 99 115 THR A CA 1
ATOM 872 C C . THR A 1 115 ? 3.387 17.641 -0.657 1 99 115 THR A C 1
ATOM 874 O O . THR A 1 115 ? 4.133 18.484 -0.136 1 99 115 THR A O 1
ATOM 877 N N . GLN A 1 116 ? 3.402 17.375 -1.928 1 98.94 116 GLN A N 1
ATOM 878 C CA . GLN A 1 116 ? 4.391 17.984 -2.811 1 98.94 116 GLN A CA 1
ATOM 879 C C . GLN A 1 116 ? 4.191 19.484 -2.896 1 98.94 116 GLN A C 1
ATOM 881 O O . GLN A 1 116 ? 5.164 20.25 -2.945 1 98.94 116 GLN A O 1
ATOM 886 N N . ALA A 1 117 ? 2.965 19.922 -2.932 1 98.94 117 ALA A N 1
ATOM 887 C CA . ALA A 1 117 ? 2.656 21.344 -3.002 1 98.94 117 ALA A CA 1
ATOM 888 C C . ALA A 1 117 ? 3.092 22.062 -1.728 1 98.94 117 ALA A C 1
ATOM 890 O O . ALA A 1 117 ? 3.52 23.219 -1.774 1 98.94 117 ALA A O 1
ATOM 891 N N . ALA A 1 118 ? 3.02 21.391 -0.596 1 98.94 118 ALA A N 1
ATOM 892 C CA . ALA A 1 118 ? 3.24 22.016 0.708 1 98.94 118 ALA A CA 1
ATOM 893 C C . ALA A 1 118 ? 4.723 22.047 1.061 1 98.94 118 ALA A C 1
ATOM 895 O O . ALA A 1 118 ? 5.188 22.938 1.765 1 98.94 118 ALA A O 1
ATOM 896 N N . LEU A 1 119 ? 5.496 21.078 0.602 1 98.94 119 LEU A N 1
ATOM 897 C CA . LEU A 1 119 ? 6.848 20.797 1.071 1 98.94 119 LEU A CA 1
ATOM 898 C C . LEU A 1 119 ? 7.75 22.016 0.881 1 98.94 119 LEU A C 1
ATOM 900 O O . LEU A 1 119 ? 8.516 22.375 1.781 1 98.94 119 LEU A O 1
ATOM 904 N N . PRO A 1 120 ? 7.664 22.734 -0.31 1 98.75 120 PRO A N 1
ATOM 905 C CA . PRO A 1 120 ? 8.555 23.891 -0.441 1 98.75 120 PRO A CA 1
ATOM 906 C C . PRO A 1 120 ? 8.32 24.938 0.646 1 98.75 120 PRO A C 1
ATOM 908 O O . PRO A 1 120 ? 9.273 25.547 1.136 1 98.75 120 PRO A O 1
ATOM 911 N N . TYR A 1 121 ? 7.117 25.156 1.06 1 98.75 121 TYR A N 1
ATOM 912 C CA . TYR A 1 121 ? 6.785 26.141 2.078 1 98.75 121 TYR A CA 1
ATOM 913 C C . TYR A 1 121 ? 7.246 25.688 3.457 1 98.75 121 TYR A C 1
ATOM 915 O O . TYR A 1 121 ? 7.758 26.484 4.246 1 98.75 121 TYR A O 1
ATOM 923 N N . LEU A 1 122 ? 7.098 24.391 3.732 1 98.81 122 LEU A N 1
ATOM 924 C CA . LEU A 1 122 ? 7.508 23.844 5.02 1 98.81 122 LEU A CA 1
ATOM 925 C C . LEU A 1 122 ? 9.031 23.828 5.145 1 98.81 122 LEU A C 1
ATOM 927 O O . LEU A 1 122 ? 9.578 24.156 6.199 1 98.81 122 LEU A O 1
ATOM 931 N N . ARG A 1 123 ? 9.711 23.484 4.062 1 98.06 123 ARG A N 1
ATOM 932 C CA . ARG A 1 123 ? 11.172 23.453 4.074 1 98.06 123 ARG A CA 1
ATOM 933 C C . ARG A 1 123 ? 11.734 24.859 4.32 1 98.06 123 ARG A C 1
ATOM 935 O O . ARG A 1 123 ? 12.711 25.016 5.055 1 98.06 123 ARG A O 1
ATOM 942 N N . ALA A 1 124 ? 11.102 25.797 3.705 1 97.31 124 ALA A N 1
ATOM 943 C CA . ALA A 1 124 ? 11.57 27.172 3.861 1 97.31 124 ALA A CA 1
ATOM 944 C C . ALA A 1 124 ? 11.477 27.609 5.316 1 97.31 124 ALA A C 1
ATOM 946 O O . ALA A 1 124 ? 12.305 28.406 5.781 1 97.31 124 ALA A O 1
ATOM 947 N N . ARG A 1 125 ? 10.594 27.078 6.035 1 97.12 125 ARG A N 1
ATOM 948 C CA . ARG A 1 125 ? 10.391 27.438 7.438 1 97.12 125 ARG A CA 1
ATOM 949 C C . ARG A 1 125 ? 11.219 26.562 8.359 1 97.12 125 ARG A C 1
ATOM 951 O O . ARG A 1 125 ? 11.32 26.812 9.555 1 97.12 125 ARG A O 1
ATOM 958 N N . GLU A 1 126 ? 11.75 25.469 7.816 1 97.94 126 GLU A N 1
ATOM 959 C CA . GLU A 1 126 ? 12.508 24.469 8.562 1 97.94 126 GLU A CA 1
ATOM 960 C C . GLU A 1 126 ? 11.695 23.938 9.742 1 97.94 126 GLU A C 1
ATOM 962 O O . GLU A 1 126 ? 12.234 23.734 10.836 1 97.94 126 GLU A O 1
ATOM 967 N N . ALA A 1 127 ? 10.445 23.859 9.508 1 97.88 127 ALA A N 1
ATOM 968 C CA . ALA A 1 127 ? 9.461 23.328 10.453 1 97.88 127 ALA A CA 1
ATOM 969 C C . ALA A 1 127 ? 8.18 22.922 9.727 1 97.88 127 ALA A C 1
ATOM 971 O O . ALA A 1 127 ? 7.859 23.453 8.664 1 97.88 127 ALA A O 1
ATOM 972 N N . GLY A 1 128 ? 7.477 22.031 10.273 1 98.44 128 GLY A N 1
ATOM 973 C CA . GLY A 1 128 ? 6.191 21.625 9.719 1 98.44 128 GLY A CA 1
ATOM 974 C C . GLY A 1 128 ? 5.773 20.219 10.141 1 98.44 128 GLY A C 1
ATOM 975 O O . GLY A 1 128 ? 6.59 19.453 10.664 1 98.44 128 GLY A O 1
ATOM 976 N N . HIS A 1 129 ? 4.574 19.938 9.992 1 98.94 129 HIS A N 1
ATOM 977 C CA . HIS A 1 129 ? 4.023 18.641 10.328 1 98.94 129 HIS A CA 1
ATOM 978 C C . HIS A 1 129 ? 2.998 18.188 9.289 1 98.94 129 HIS A C 1
ATOM 980 O O . HIS A 1 129 ? 2.027 18.891 9.023 1 98.94 129 HIS A O 1
ATOM 986 N N . ILE A 1 130 ? 3.27 17.109 8.625 1 98.94 130 ILE A N 1
ATOM 987 C CA . ILE A 1 130 ? 2.34 16.5 7.68 1 98.94 130 ILE A CA 1
ATOM 988 C C . ILE A 1 130 ? 1.643 15.312 8.336 1 98.94 130 ILE A C 1
ATOM 990 O O . ILE A 1 130 ? 2.301 14.383 8.82 1 98.94 130 ILE A O 1
ATOM 994 N N . ILE A 1 131 ? 0.33 15.375 8.391 1 98.94 131 ILE A N 1
ATOM 995 C CA . ILE A 1 131 ? -0.515 14.305 8.922 1 98.94 131 ILE A CA 1
ATOM 996 C C . ILE A 1 131 ? -1.197 13.57 7.773 1 98.94 131 ILE A C 1
ATOM 998 O O . ILE A 1 131 ? -1.932 14.172 6.988 1 98.94 131 ILE A O 1
ATOM 1002 N N . GLN A 1 132 ? -0.892 12.305 7.645 1 98.94 132 GLN A N 1
ATOM 1003 C CA . GLN A 1 132 ? -1.509 11.422 6.664 1 98.94 132 GLN A CA 1
ATOM 1004 C C . GLN A 1 132 ? -2.6 10.562 7.305 1 98.94 132 GLN A C 1
ATOM 1006 O O . GLN A 1 132 ? -2.342 9.836 8.266 1 98.94 132 GLN A O 1
ATOM 1011 N N . VAL A 1 133 ? -3.805 10.633 6.758 1 98.75 133 VAL A N 1
ATOM 1012 C CA . VAL A 1 133 ? -4.895 9.867 7.348 1 98.75 133 VAL A CA 1
ATOM 1013 C C . VAL A 1 133 ? -5.047 8.539 6.605 1 98.75 133 VAL A C 1
ATOM 1015 O O . VAL A 1 133 ? -5.621 8.492 5.516 1 98.75 133 VAL A O 1
ATOM 1018 N N . SER A 1 134 ? -4.559 7.562 7.207 1 98.56 134 SER A N 1
ATOM 1019 C CA . SER A 1 134 ? -4.695 6.191 6.727 1 98.56 134 SER A CA 1
ATOM 1020 C C . SER A 1 134 ? -5.887 5.496 7.371 1 98.56 134 SER A C 1
ATOM 1022 O O . SER A 1 134 ? -7.012 6 7.32 1 98.56 134 SER A O 1
ATOM 1024 N N . SER A 1 135 ? -5.738 4.336 7.867 1 97.5 135 SER A N 1
ATOM 1025 C CA . SER A 1 135 ? -6.758 3.486 8.477 1 97.5 135 SER A CA 1
ATOM 1026 C C . SER A 1 135 ? -6.137 2.244 9.102 1 97.5 135 SER A C 1
ATOM 1028 O O . SER A 1 135 ? -5.012 1.864 8.766 1 97.5 135 SER A O 1
ATOM 1030 N N . VAL A 1 136 ? -6.859 1.629 10.07 1 96.62 136 VAL A N 1
ATOM 1031 C CA . VAL A 1 136 ? -6.445 0.292 10.484 1 96.62 136 VAL A CA 1
ATOM 1032 C C . VAL A 1 136 ? -6.406 -0.636 9.273 1 96.62 136 VAL A C 1
ATOM 1034 O O . VAL A 1 136 ? -5.602 -1.569 9.227 1 96.62 136 VAL A O 1
ATOM 1037 N N . TRP A 1 137 ? -7.195 -0.324 8.266 1 96.44 137 TRP A N 1
ATOM 1038 C CA . TRP A 1 137 ? -7.246 -1.119 7.043 1 96.44 137 TRP A CA 1
ATOM 1039 C C . TRP A 1 137 ? -6.051 -0.814 6.145 1 96.44 137 TRP A C 1
ATOM 1041 O O . TRP A 1 137 ? -5.891 -1.427 5.086 1 96.44 137 TRP A O 1
ATOM 1051 N N . GLY A 1 138 ? -5.199 0.12 6.527 1 97.94 138 GLY A N 1
ATOM 1052 C CA . GLY A 1 138 ? -3.898 0.341 5.918 1 97.94 138 GLY A CA 1
ATOM 1053 C C . GLY A 1 138 ? -2.803 -0.524 6.512 1 97.94 138 GLY A C 1
ATOM 1054 O O . GLY A 1 138 ? -1.652 -0.466 6.078 1 97.94 138 GLY A O 1
ATOM 1055 N N . LEU A 1 139 ? -3.184 -1.339 7.52 1 98.06 139 LEU A N 1
ATOM 1056 C CA . LEU A 1 139 ? -2.234 -2.176 8.25 1 98.06 139 LEU A CA 1
ATOM 1057 C C . LEU A 1 139 ? -2.635 -3.645 8.172 1 98.06 139 LEU A C 1
ATOM 1059 O O . LEU A 1 139 ? -1.788 -4.531 8.305 1 98.06 139 LEU A O 1
ATOM 1063 N N . LEU A 1 140 ? -3.904 -3.865 8.047 1 96.44 140 LEU A N 1
ATOM 1064 C CA . LEU A 1 140 ? -4.48 -5.188 7.828 1 96.44 140 LEU A CA 1
ATOM 1065 C C . LEU A 1 140 ? -5.602 -5.125 6.797 1 96.44 140 LEU A C 1
ATOM 1067 O O . LEU A 1 140 ? -6.055 -4.039 6.434 1 96.44 140 LEU A O 1
ATOM 1071 N N . ALA A 1 141 ? -5.926 -6.23 6.254 1 96.69 141 ALA A N 1
ATOM 1072 C CA . ALA A 1 141 ? -6.988 -6.316 5.258 1 96.69 141 ALA A CA 1
ATOM 1073 C C . ALA A 1 141 ? -7.852 -7.555 5.477 1 96.69 141 ALA A C 1
ATOM 1075 O O . ALA A 1 141 ? -7.441 -8.492 6.172 1 96.69 141 ALA A O 1
ATOM 1076 N N . ALA A 1 142 ? -9.047 -7.516 5.035 1 96.19 142 ALA A N 1
ATOM 1077 C CA . ALA A 1 142 ? -10 -8.617 5.051 1 96.19 142 ALA A CA 1
ATOM 1078 C C . ALA A 1 142 ? -10.805 -8.672 3.756 1 96.19 142 ALA A C 1
ATOM 1080 O O . ALA A 1 142 ? -10.68 -7.785 2.906 1 96.19 142 ALA A O 1
ATOM 1081 N N . ALA A 1 143 ? -11.562 -9.695 3.617 1 97.81 143 ALA A N 1
ATOM 1082 C CA . ALA A 1 143 ? -12.422 -9.805 2.438 1 97.81 143 ALA A CA 1
ATOM 1083 C C . ALA A 1 143 ? -13.211 -8.516 2.213 1 97.81 143 ALA A C 1
ATOM 1085 O O . ALA A 1 143 ? -13.695 -7.906 3.168 1 97.81 143 ALA A O 1
ATOM 1086 N N . ASN A 1 144 ? -13.281 -8.078 0.979 1 97.25 144 ASN A N 1
ATOM 1087 C CA . ASN A 1 144 ? -14.086 -6.973 0.456 1 97.25 144 ASN A CA 1
ATOM 1088 C C . ASN A 1 144 ? -13.398 -5.629 0.667 1 97.25 144 ASN A C 1
ATOM 1090 O O . ASN A 1 144 ? -13.93 -4.586 0.281 1 97.25 144 ASN A O 1
ATOM 1094 N N . THR A 1 145 ? -12.172 -5.59 1.29 1 97.69 145 THR A N 1
ATOM 1095 C CA . THR A 1 145 ? -11.516 -4.32 1.565 1 97.69 145 THR A CA 1
ATOM 1096 C C . THR A 1 145 ? -10.383 -4.074 0.573 1 97.69 145 THR A C 1
ATOM 1098 O O . THR A 1 145 ? -9.617 -3.115 0.717 1 97.69 145 THR A O 1
ATOM 1101 N N . GLY A 1 146 ? -10.211 -4.895 -0.403 1 98.62 146 GLY A N 1
ATOM 1102 C CA . GLY A 1 146 ? -9.023 -4.961 -1.244 1 98.62 146 GLY A CA 1
ATOM 1103 C C . GLY A 1 146 ? -8.609 -3.607 -1.79 1 98.62 146 GLY A C 1
ATOM 1104 O O . GLY A 1 146 ? -7.461 -3.186 -1.609 1 98.62 146 GLY A O 1
ATOM 1105 N N . ALA A 1 147 ? -9.523 -2.881 -2.438 1 98.75 147 ALA A N 1
ATOM 1106 C CA . ALA A 1 147 ? -9.195 -1.595 -3.053 1 98.75 147 ALA A CA 1
ATOM 1107 C C . ALA A 1 147 ? -8.852 -0.551 -1.993 1 98.75 147 ALA A C 1
ATOM 1109 O O . ALA A 1 147 ? -7.848 0.149 -2.107 1 98.75 147 ALA A O 1
ATOM 1110 N N . TYR A 1 148 ? -9.664 -0.505 -0.968 1 98.62 148 TYR A N 1
ATOM 1111 C CA . TYR A 1 148 ? -9.453 0.455 0.109 1 98.62 148 TYR A CA 1
ATOM 1112 C C . TYR A 1 148 ? -8.141 0.181 0.83 1 98.62 148 TYR A C 1
ATOM 1114 O O . TYR A 1 148 ? -7.328 1.091 1.022 1 98.62 148 TYR A O 1
ATOM 1122 N N . SER A 1 149 ? -7.883 -1.055 1.179 1 98.75 149 SER A N 1
ATOM 1123 C CA . SER A 1 149 ? -6.648 -1.434 1.858 1 98.75 149 SER A CA 1
ATOM 1124 C C . SER A 1 149 ? -5.43 -1.168 0.981 1 98.75 149 SER A C 1
ATOM 1126 O O . SER A 1 149 ? -4.418 -0.643 1.454 1 98.75 149 SER A O 1
ATOM 1128 N N . ALA A 1 150 ? -5.531 -1.488 -0.265 1 98.94 150 ALA A N 1
ATOM 1129 C CA . ALA A 1 150 ? -4.414 -1.206 -1.161 1 98.94 150 ALA A CA 1
ATOM 1130 C C . ALA A 1 150 ? -4.039 0.273 -1.126 1 98.94 150 ALA A C 1
ATOM 1132 O O . ALA A 1 150 ? -2.861 0.621 -1.016 1 98.94 150 ALA A O 1
ATOM 1133 N N . SER A 1 151 ? -5.012 1.121 -1.2 1 98.88 151 SER A N 1
ATOM 1134 C CA . SER A 1 151 ? -4.766 2.559 -1.241 1 98.88 151 SER A CA 1
ATOM 1135 C C . SER A 1 151 ? -4.145 3.051 0.061 1 98.88 151 SER A C 1
ATOM 1137 O O . SER A 1 151 ? -3.193 3.838 0.043 1 98.88 151 SER A O 1
ATOM 1139 N N . LYS A 1 152 ? -4.664 2.609 1.176 1 98.88 152 LYS A N 1
ATOM 1140 C CA . LYS A 1 152 ? -4.18 3.084 2.469 1 98.88 152 LYS A CA 1
ATOM 1141 C C . LYS A 1 152 ? -2.824 2.471 2.807 1 98.88 152 LYS A C 1
ATOM 1143 O O . LYS A 1 152 ? -1.979 3.119 3.428 1 98.88 152 LYS A O 1
ATOM 1148 N N . TRP A 1 153 ? -2.559 1.211 2.373 1 98.88 153 TRP A N 1
ATOM 1149 C CA . TRP A 1 153 ? -1.226 0.628 2.488 1 98.88 153 TRP A CA 1
ATOM 1150 C C . TRP A 1 153 ? -0.206 1.442 1.699 1 98.88 153 TRP A C 1
ATOM 1152 O O . TRP A 1 153 ? 0.891 1.72 2.191 1 98.88 153 TRP A O 1
ATOM 1162 N N . ALA A 1 154 ? -0.611 1.759 0.503 1 98.94 154 ALA A N 1
ATOM 1163 C CA . ALA A 1 154 ? 0.276 2.574 -0.322 1 98.94 154 ALA A CA 1
ATOM 1164 C C . ALA A 1 154 ? 0.63 3.883 0.381 1 98.94 154 ALA A C 1
ATOM 1166 O O . ALA A 1 154 ? 1.79 4.301 0.377 1 98.94 154 ALA A O 1
ATOM 1167 N N . LEU A 1 155 ? -0.346 4.488 0.987 1 98.94 155 LEU A N 1
ATOM 1168 C CA . LEU A 1 155 ? -0.124 5.738 1.704 1 98.94 155 LEU A CA 1
ATOM 1169 C C . LEU A 1 155 ? 0.829 5.531 2.875 1 98.94 155 LEU A C 1
ATOM 1171 O O . LEU A 1 155 ? 1.68 6.383 3.146 1 98.94 155 LEU A O 1
ATOM 1175 N N . GLU A 1 156 ? 0.696 4.422 3.594 1 98.88 156 GLU A N 1
ATOM 1176 C CA . GLU A 1 156 ? 1.602 4.082 4.688 1 98.88 156 GLU A CA 1
ATOM 1177 C C . GLU A 1 156 ? 3.051 4.035 4.207 1 98.88 156 GLU A C 1
ATOM 1179 O O . GLU A 1 156 ? 3.926 4.664 4.805 1 98.88 156 GLU A O 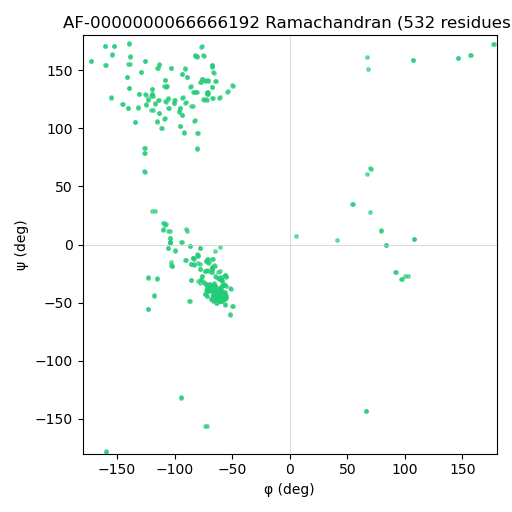1
ATOM 1184 N N . GLY A 1 157 ? 3.268 3.299 3.152 1 98.81 157 GLY A N 1
ATOM 1185 C CA . GLY A 1 157 ? 4.617 3.16 2.627 1 98.81 157 GLY A CA 1
ATOM 1186 C C . GLY A 1 157 ? 5.207 4.473 2.146 1 98.81 157 GLY A C 1
ATOM 1187 O O . GLY A 1 157 ? 6.352 4.797 2.471 1 98.81 157 GLY A O 1
ATOM 1188 N N . LEU A 1 158 ? 4.418 5.219 1.418 1 98.94 158 LEU A N 1
ATOM 1189 C CA . LEU A 1 158 ? 4.852 6.52 0.925 1 98.94 158 LEU A CA 1
ATOM 1190 C C . LEU A 1 158 ? 5.234 7.441 2.08 1 98.94 158 LEU A C 1
ATOM 1192 O O . LEU A 1 158 ? 6.25 8.133 2.016 1 98.94 158 LEU A O 1
ATOM 1196 N N . SER A 1 159 ? 4.473 7.41 3.107 1 98.94 159 SER A N 1
ATOM 1197 C CA . SER A 1 159 ? 4.633 8.328 4.234 1 98.94 159 SER A CA 1
ATOM 1198 C C . SER A 1 159 ? 5.875 7.984 5.051 1 98.94 159 SER A C 1
ATOM 1200 O O . SER A 1 159 ? 6.535 8.875 5.59 1 98.94 159 SER A O 1
ATOM 1202 N N . GLN A 1 160 ? 6.148 6.691 5.184 1 98.81 160 GLN A N 1
ATOM 1203 C CA . GLN A 1 160 ? 7.363 6.305 5.895 1 98.81 160 GLN A CA 1
ATOM 1204 C C . GLN A 1 160 ? 8.609 6.816 5.176 1 98.81 160 GLN A C 1
ATOM 1206 O O . GLN A 1 160 ? 9.539 7.309 5.812 1 98.81 160 GLN A O 1
ATOM 1211 N N . SER A 1 161 ? 8.641 6.648 3.871 1 98.75 161 SER A N 1
ATOM 1212 C CA . SER A 1 161 ? 9.742 7.184 3.078 1 98.75 161 SER A CA 1
ATOM 1213 C C . SER A 1 161 ? 9.859 8.695 3.23 1 98.75 161 SER A C 1
ATOM 1215 O O . SER A 1 161 ? 10.945 9.219 3.48 1 98.75 161 SER A O 1
ATOM 1217 N N . LEU A 1 162 ? 8.758 9.352 3.125 1 98.94 162 LEU A N 1
ATOM 1218 C CA . LEU A 1 162 ? 8.703 10.805 3.232 1 98.94 162 LEU A CA 1
ATOM 1219 C C . LEU A 1 162 ? 9.266 11.266 4.57 1 98.94 162 LEU A C 1
ATOM 1221 O O . LEU A 1 162 ? 10.031 12.234 4.621 1 98.94 162 LEU A O 1
ATOM 1225 N N . ALA A 1 163 ? 8.891 10.625 5.645 1 98.88 163 ALA A N 1
ATOM 1226 C CA . ALA A 1 163 ? 9.328 11.016 6.984 1 98.88 163 ALA A CA 1
ATOM 1227 C C . ALA A 1 163 ? 10.852 11.055 7.078 1 98.88 163 ALA A C 1
ATOM 1229 O O . ALA A 1 163 ? 11.422 12 7.625 1 98.88 163 ALA A O 1
ATOM 1230 N N . ASP A 1 164 ? 11.469 10.039 6.523 1 98.12 164 ASP A N 1
ATOM 1231 C CA . ASP A 1 164 ? 12.93 9.977 6.531 1 98.12 164 ASP A CA 1
ATOM 1232 C C . ASP A 1 164 ? 13.523 11.109 5.691 1 98.12 164 ASP A C 1
ATOM 1234 O O . ASP A 1 164 ? 14.57 11.656 6.043 1 98.12 164 ASP A O 1
ATOM 1238 N N . GLU A 1 165 ? 12.883 11.445 4.652 1 98.75 165 GLU A N 1
ATOM 1239 C CA . GLU A 1 165 ? 13.406 12.414 3.689 1 98.75 165 GLU A CA 1
ATOM 1240 C C . GLU A 1 165 ? 13.359 13.828 4.246 1 98.75 165 GLU A C 1
ATOM 1242 O O . GLU A 1 165 ? 14.258 14.633 3.99 1 98.75 165 GLU A O 1
ATOM 1247 N N . VAL A 1 166 ? 12.359 14.117 5.035 1 98.75 166 VAL A N 1
ATOM 1248 C CA . VAL A 1 166 ? 12.117 15.516 5.363 1 98.75 166 VAL A CA 1
ATOM 1249 C C . VAL A 1 166 ? 12.555 15.797 6.797 1 98.75 166 VAL A C 1
ATOM 1251 O O . VAL A 1 166 ? 12.477 16.938 7.266 1 98.75 166 VAL A O 1
ATOM 1254 N N . ALA A 1 167 ? 13 14.758 7.492 1 98.19 167 ALA A N 1
ATOM 1255 C CA . ALA A 1 167 ? 13.398 14.898 8.891 1 98.19 167 ALA A CA 1
ATOM 1256 C C . ALA A 1 167 ? 14.461 15.977 9.055 1 98.19 167 ALA A C 1
ATOM 1258 O O . ALA A 1 167 ? 14.43 16.75 10.016 1 98.19 167 ALA A O 1
ATOM 1259 N N . GLY A 1 168 ? 15.344 16.094 8.094 1 97.88 168 GLY A N 1
ATOM 1260 C CA . GLY A 1 168 ? 16.438 17.047 8.172 1 97.88 168 GLY A CA 1
ATOM 1261 C C . GLY A 1 168 ? 16 18.484 8.047 1 97.88 168 GLY A C 1
ATOM 1262 O O . GLY A 1 168 ? 16.75 19.406 8.367 1 97.88 168 GLY A O 1
ATOM 1263 N N . PHE A 1 169 ? 14.789 18.688 7.582 1 98.31 169 PHE A N 1
ATOM 1264 C CA . PHE A 1 169 ? 14.258 20.047 7.434 1 98.31 169 PHE A CA 1
ATOM 1265 C C . PHE A 1 169 ? 13.453 20.438 8.664 1 98.31 169 PHE A C 1
ATOM 1267 O O . PHE A 1 169 ? 12.812 21.5 8.68 1 98.31 169 PHE A O 1
ATOM 1274 N N . GLY A 1 170 ? 13.383 19.531 9.711 1 98.06 170 GLY A N 1
ATOM 1275 C CA . GLY A 1 170 ? 12.547 19.812 10.867 1 98.06 170 GLY A CA 1
ATOM 1276 C C . GLY A 1 170 ? 11.078 19.531 10.617 1 98.06 170 GLY A C 1
ATOM 1277 O O . GLY A 1 170 ? 10.219 19.969 11.383 1 98.06 170 GLY A O 1
ATOM 1278 N N . ILE A 1 171 ? 10.742 18.859 9.523 1 98.81 171 ILE A N 1
ATOM 1279 C CA . ILE A 1 171 ? 9.367 18.531 9.18 1 98.81 171 ILE A CA 1
ATOM 1280 C C . ILE A 1 171 ? 9.023 17.141 9.719 1 98.81 171 ILE A C 1
ATOM 1282 O O . ILE A 1 171 ? 9.773 16.188 9.508 1 98.81 171 ILE A O 1
ATOM 1286 N N . HIS A 1 172 ? 7.949 17.031 10.477 1 98.88 172 HIS A N 1
ATOM 1287 C CA . HIS A 1 172 ? 7.453 15.758 10.992 1 98.88 172 HIS A CA 1
ATOM 1288 C C . HIS A 1 172 ? 6.391 15.164 10.07 1 98.88 172 HIS A C 1
ATOM 1290 O O . HIS A 1 172 ? 5.676 15.898 9.391 1 98.88 172 HIS A O 1
ATOM 1296 N N . VAL A 1 173 ? 6.344 13.867 9.984 1 98.94 173 VAL A N 1
ATOM 1297 C CA . VAL A 1 173 ? 5.285 13.133 9.297 1 98.94 173 VAL A CA 1
ATOM 1298 C C . VAL A 1 173 ? 4.652 12.117 10.242 1 98.94 173 VAL A C 1
ATOM 1300 O O . VAL A 1 173 ? 5.355 11.297 10.836 1 98.94 173 VAL A O 1
ATOM 1303 N N . THR A 1 174 ? 3.365 12.219 10.492 1 98.94 174 THR A N 1
ATOM 1304 C CA . THR A 1 174 ? 2.611 11.242 11.281 1 98.94 174 THR A CA 1
ATOM 1305 C C . THR A 1 174 ? 1.497 10.625 10.445 1 98.94 174 THR A C 1
ATOM 1307 O O . THR A 1 174 ? 0.77 11.328 9.742 1 98.94 174 THR A O 1
ATOM 1310 N N . VAL A 1 175 ? 1.424 9.344 10.438 1 98.94 175 VAL A N 1
ATOM 1311 C CA . VAL A 1 175 ? 0.297 8.633 9.844 1 98.94 175 VAL A CA 1
ATOM 1312 C C . VAL A 1 175 ? -0.735 8.305 10.922 1 98.94 175 VAL A C 1
ATOM 1314 O O . VAL A 1 175 ? -0.432 7.602 11.891 1 98.94 175 VAL A O 1
ATOM 1317 N N . LEU A 1 176 ? -1.946 8.852 10.805 1 98.88 176 LEU A N 1
ATOM 1318 C CA . LEU A 1 176 ? -3.057 8.461 11.664 1 98.88 176 LEU A CA 1
ATOM 1319 C C . LEU A 1 176 ? -3.771 7.234 11.102 1 98.88 176 LEU A C 1
ATOM 1321 O O . LEU A 1 176 ? -4.039 7.164 9.898 1 98.88 176 LEU A O 1
ATOM 1325 N N . GLU A 1 177 ? -4.055 6.348 11.984 1 98.69 177 GLU A N 1
ATOM 1326 C CA . GLU A 1 177 ? -4.652 5.07 11.602 1 98.69 177 GLU A CA 1
ATOM 1327 C C . GLU A 1 177 ? -5.934 4.801 12.383 1 98.69 177 GLU A C 1
ATOM 1329 O O . GLU A 1 177 ? -5.941 3.977 13.305 1 98.69 177 GLU A O 1
ATOM 1334 N N . PRO A 1 178 ? -7.004 5.438 11.969 1 97.19 178 PRO A N 1
ATOM 1335 C CA . PRO A 1 178 ? -8.258 5.324 12.711 1 97.19 178 PRO A CA 1
ATOM 1336 C C . PRO A 1 178 ? -8.93 3.963 12.531 1 97.19 178 PRO A C 1
ATOM 1338 O O . PRO A 1 178 ? -8.898 3.398 11.43 1 97.19 178 PRO A O 1
ATOM 1341 N N . ALA A 1 179 ? -9.492 3.52 13.641 1 94.5 179 ALA A N 1
ATOM 1342 C CA . ALA A 1 179 ? -10.508 2.475 13.531 1 94.5 179 ALA A CA 1
ATOM 1343 C C . ALA A 1 179 ? -11.812 3.035 12.977 1 94.5 179 ALA A C 1
ATOM 1345 O O . ALA A 1 179 ? -11.812 4.008 12.219 1 94.5 179 ALA A O 1
ATOM 1346 N N . SER A 1 180 ? -12.914 2.371 13.258 1 91.44 180 SER A N 1
ATOM 1347 C CA . SER A 1 180 ? -14.188 2.80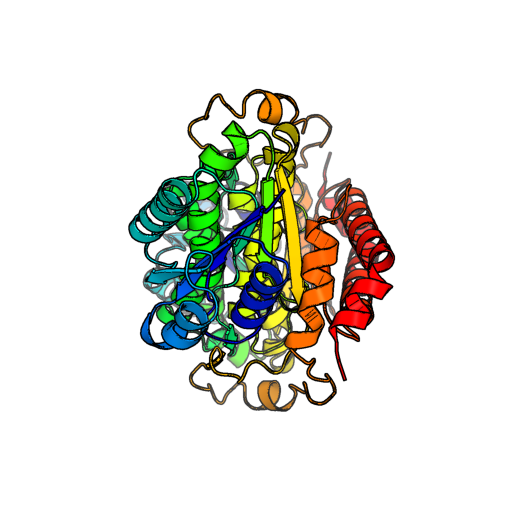1 12.703 1 91.44 180 SER A CA 1
ATOM 1348 C C . SER A 1 180 ? -14.812 3.914 13.539 1 91.44 180 SER A C 1
ATOM 1350 O O . SER A 1 180 ? -14.82 3.84 14.766 1 91.44 180 SER A O 1
ATOM 1352 N N . TYR A 1 181 ? -15.219 4.926 12.836 1 92.12 181 TYR A N 1
ATOM 1353 C CA . TYR A 1 181 ? -15.898 6.043 13.484 1 92.12 181 TYR A CA 1
ATOM 1354 C C . TYR A 1 181 ? -17.25 6.312 12.828 1 92.12 181 TYR A C 1
ATOM 1356 O O . TYR A 1 181 ? -17.453 5.957 11.664 1 92.12 181 TYR A O 1
ATOM 1364 N N . ASP A 1 182 ? -18.062 6.906 13.531 1 87.88 182 ASP A N 1
ATOM 1365 C CA . ASP A 1 182 ? -19.391 7.262 13.031 1 87.88 182 ASP A CA 1
ATOM 1366 C C . ASP A 1 182 ? -19.328 8.523 12.18 1 87.88 182 ASP A C 1
ATOM 1368 O O . ASP A 1 182 ? -19.578 9.625 12.672 1 87.88 182 ASP A O 1
ATOM 1372 N N . THR A 1 183 ? -18.953 8.383 10.898 1 82.31 183 THR A N 1
ATOM 1373 C CA . THR A 1 183 ? -18.797 9.523 10 1 82.31 183 THR A CA 1
ATOM 1374 C C . THR A 1 183 ? -19.922 9.57 8.977 1 82.31 183 THR A C 1
ATOM 1376 O O . THR A 1 183 ? -19.875 10.344 8.023 1 82.31 183 THR A O 1
ATOM 1379 N N . GLY A 1 184 ? -21.031 8.891 9.164 1 69.31 184 GLY A N 1
ATOM 1380 C CA . GLY A 1 184 ? -22.125 8.859 8.211 1 69.31 184 GLY A CA 1
ATOM 1381 C C . GLY A 1 184 ? -21.766 8.156 6.914 1 69.31 184 GLY A C 1
ATOM 1382 O O . GLY A 1 184 ? -22.391 8.406 5.879 1 69.31 184 GLY A O 1
ATOM 1383 N N . PHE A 1 185 ? -21.438 7.031 6.855 1 55.53 185 PHE A N 1
ATOM 1384 C CA . PHE A 1 185 ? -21.047 6.09 5.812 1 55.53 185 PHE A CA 1
ATOM 1385 C C . PHE A 1 185 ? -20.938 6.793 4.461 1 55.53 185 PHE A C 1
ATOM 1387 O O . PHE A 1 185 ? -20.891 6.137 3.42 1 55.53 185 PHE A O 1
ATOM 1394 N N . ALA A 1 186 ? -21.031 8.102 4.316 1 63.06 186 ALA A N 1
ATOM 1395 C CA . ALA A 1 186 ? -21.172 8.789 3.033 1 63.06 186 ALA A CA 1
ATOM 1396 C C . ALA A 1 186 ? -19.922 8.594 2.172 1 63.06 186 ALA A C 1
ATOM 1398 O O . ALA A 1 186 ? -19.984 8.766 0.952 1 63.06 186 ALA A O 1
ATOM 1399 N N . LEU A 1 187 ? -18.953 8.023 2.625 1 75.06 187 LEU A N 1
ATOM 1400 C CA . LEU A 1 187 ? -17.688 7.945 1.89 1 75.06 187 LEU A CA 1
ATOM 1401 C C . LEU A 1 187 ? -17.344 6.496 1.562 1 75.06 187 LEU A C 1
ATOM 1403 O O . LEU A 1 187 ? -16.172 6.164 1.367 1 75.06 187 LEU A O 1
ATOM 1407 N N . THR A 1 188 ? -18.5 5.715 1.436 1 89.81 188 THR A N 1
ATOM 1408 C CA . THR A 1 188 ? -18.297 4.309 1.111 1 89.81 188 THR A CA 1
ATOM 1409 C C . THR A 1 188 ? -18.984 3.955 -0.207 1 89.81 188 THR A C 1
ATOM 1411 O O . THR A 1 188 ? -20.125 4.344 -0.443 1 89.81 188 THR A O 1
ATOM 1414 N N . GLN A 1 189 ? -18.266 3.383 -1.063 1 94.5 189 GLN A N 1
ATOM 1415 C CA . GLN A 1 189 ? -18.781 2.832 -2.316 1 94.5 189 GLN A CA 1
ATOM 1416 C C . GLN A 1 189 ? -18.656 1.312 -2.338 1 94.5 189 GLN A C 1
ATOM 1418 O O . GLN A 1 189 ? -17.797 0.744 -1.647 1 94.5 189 GLN A O 1
ATOM 1423 N N . PHE A 1 190 ? -19.516 0.667 -3.15 1 96.12 190 PHE A N 1
ATOM 1424 C CA . PHE A 1 190 ? -19.531 -0.79 -3.221 1 96.12 190 PHE A CA 1
ATOM 1425 C C . PHE A 1 190 ? -19.453 -1.263 -4.668 1 96.12 190 PHE A C 1
ATOM 1427 O O . PHE A 1 190 ? -19.969 -0.595 -5.566 1 96.12 190 PHE A O 1
ATOM 1434 N N . THR A 1 191 ? -18.828 -2.424 -4.848 1 98.19 191 THR A N 1
ATOM 1435 C CA . THR A 1 191 ? -18.875 -3.08 -6.152 1 98.19 191 THR A CA 1
ATOM 1436 C C . THR A 1 191 ? -20.234 -3.723 -6.395 1 98.19 191 THR A C 1
ATOM 1438 O O . THR A 1 191 ? -21.047 -3.826 -5.477 1 98.19 191 THR A O 1
ATOM 1441 N N . THR A 1 192 ? -20.469 -4.027 -7.75 1 98.25 192 THR A N 1
ATOM 1442 C CA . THR A 1 192 ? -21.562 -4.941 -8.062 1 98.25 192 THR A CA 1
ATOM 1443 C C . THR A 1 192 ? -21.203 -6.367 -7.652 1 98.25 192 THR A C 1
ATOM 1445 O O . THR A 1 192 ? -20.172 -6.891 -8.047 1 98.25 192 THR A O 1
ATOM 1448 N N . ALA A 1 193 ? -22.109 -6.977 -6.961 1 97.88 193 ALA A N 1
ATOM 1449 C CA . ALA A 1 193 ? -21.828 -8.281 -6.363 1 97.88 193 ALA A CA 1
ATOM 1450 C C . ALA A 1 193 ? -21.75 -9.367 -7.43 1 97.88 193 ALA A C 1
ATOM 1452 O O . ALA A 1 193 ? -22.578 -9.414 -8.344 1 97.88 193 ALA A O 1
ATOM 1453 N N . ASN A 1 194 ? -20.734 -10.188 -7.445 1 98.31 194 ASN A N 1
ATOM 1454 C CA . ASN A 1 194 ? -20.625 -11.461 -8.141 1 98.31 194 ASN A CA 1
ATOM 1455 C C . ASN A 1 194 ? -21.078 -12.625 -7.258 1 98.31 194 ASN A C 1
ATOM 1457 O O . ASN A 1 194 ? -20.516 -12.852 -6.188 1 98.31 194 ASN A O 1
ATOM 1461 N N . ALA A 1 195 ? -22.031 -13.359 -7.676 1 98.12 195 ALA A N 1
ATOM 1462 C CA . ALA A 1 195 ? -22.688 -14.383 -6.871 1 98.12 195 ALA A CA 1
ATOM 1463 C C . ALA A 1 195 ? -21.703 -15.461 -6.426 1 98.12 195 ALA A C 1
ATOM 1465 O O . ALA A 1 195 ? -21.906 -16.109 -5.395 1 98.12 195 ALA A O 1
ATOM 1466 N N . VAL A 1 196 ? -20.688 -15.617 -7.078 1 98.12 196 VAL A N 1
ATOM 1467 C CA . VAL A 1 196 ? -19.734 -16.672 -6.734 1 98.12 196 VAL A CA 1
ATOM 1468 C C . VAL A 1 196 ? -19.125 -16.375 -5.371 1 98.12 196 VAL A C 1
ATOM 1470 O O . VAL A 1 196 ? -18.562 -17.266 -4.727 1 98.12 196 VAL A O 1
ATOM 1473 N N . TYR A 1 197 ? -19.203 -15.133 -4.895 1 98.38 197 TYR A N 1
ATOM 1474 C CA . TYR A 1 197 ? -18.562 -14.742 -3.641 1 98.38 197 TYR A CA 1
ATOM 1475 C C . TYR A 1 197 ? -19.594 -14.609 -2.525 1 98.38 197 TYR A C 1
ATOM 1477 O O . TYR A 1 197 ? -19.297 -14.039 -1.47 1 98.38 197 TYR A O 1
ATOM 1485 N N . ASP A 1 198 ? -20.797 -15.047 -2.711 1 97.88 198 ASP A N 1
ATOM 1486 C CA . ASP A 1 198 ? -21.844 -14.891 -1.716 1 97.88 198 ASP A CA 1
ATOM 1487 C C . ASP A 1 198 ? -21.438 -15.523 -0.386 1 97.88 198 ASP A C 1
ATOM 1489 O O . ASP A 1 198 ? -21.688 -14.953 0.678 1 97.88 198 ASP A O 1
ATOM 1493 N N . ALA A 1 199 ? -20.844 -16.672 -0.474 1 96.94 199 ALA A N 1
ATOM 1494 C CA . ALA A 1 199 ? -20.422 -17.359 0.75 1 96.94 199 ALA A CA 1
ATOM 1495 C C . ALA A 1 199 ? -19.344 -16.562 1.481 1 96.94 199 ALA A C 1
ATOM 1497 O O . ALA A 1 199 ? -19.406 -16.391 2.703 1 96.94 199 ALA A O 1
ATOM 1498 N N . ALA A 1 200 ? -18.391 -16.094 0.739 1 96.31 200 ALA A N 1
ATOM 1499 C CA . ALA A 1 200 ? -17.328 -15.273 1.334 1 96.31 200 ALA A CA 1
ATOM 1500 C C . ALA A 1 200 ? -17.906 -13.992 1.939 1 96.31 200 ALA A C 1
ATOM 1502 O O . ALA A 1 200 ? -17.5 -13.57 3.02 1 96.31 200 ALA A O 1
ATOM 1503 N N . ARG A 1 201 ? -18.75 -13.383 1.25 1 96.25 201 ARG A N 1
ATOM 1504 C CA . ARG A 1 201 ? -19.406 -12.156 1.715 1 96.25 201 ARG A CA 1
ATOM 1505 C C . ARG A 1 201 ? -20.188 -12.406 3.002 1 96.25 201 ARG A C 1
ATOM 1507 O O . ARG A 1 201 ? -20.156 -11.578 3.916 1 96.25 201 ARG A O 1
ATOM 1514 N N . ALA A 1 202 ? -20.859 -13.531 3.121 1 95.06 202 ALA A N 1
ATOM 1515 C CA . ALA A 1 202 ? -21.672 -13.883 4.285 1 95.06 202 ALA A CA 1
ATOM 1516 C C . ALA A 1 202 ? -20.797 -14.117 5.512 1 95.06 202 ALA A C 1
ATOM 1518 O O . ALA A 1 202 ? -21.25 -13.961 6.648 1 95.06 202 ALA A O 1
ATOM 1519 N N . ALA A 1 203 ? -19.594 -14.438 5.254 1 94.12 203 ALA A N 1
ATOM 1520 C CA . ALA A 1 203 ? -18.688 -14.766 6.344 1 94.12 203 ALA A CA 1
ATOM 1521 C C . ALA A 1 203 ? -18.078 -13.5 6.949 1 94.12 203 ALA A C 1
ATOM 1523 O O . ALA A 1 203 ? -17.469 -13.547 8.023 1 94.12 203 ALA A O 1
ATOM 1524 N N . ILE A 1 204 ? -18.281 -12.375 6.242 1 91.19 204 ILE A N 1
ATOM 1525 C CA . ILE A 1 204 ? -17.734 -11.117 6.738 1 91.19 204 ILE A CA 1
ATOM 1526 C C . ILE A 1 204 ? -18.547 -10.656 7.953 1 91.19 204 ILE A C 1
ATOM 1528 O O . ILE A 1 204 ? -19.781 -10.547 7.887 1 91.19 204 ILE A O 1
ATOM 1532 N N . ASP A 1 205 ? -17.875 -10.422 9.062 1 84.5 205 ASP A N 1
ATOM 1533 C CA . ASP A 1 205 ? -18.516 -9.969 10.297 1 84.5 205 ASP A CA 1
ATOM 1534 C C . ASP A 1 205 ? -17.734 -8.828 10.938 1 84.5 205 ASP A C 1
ATOM 1536 O O . ASP A 1 205 ? -16.688 -9.047 11.547 1 84.5 205 ASP A O 1
ATOM 1540 N N . TYR A 1 206 ? -18.328 -7.648 10.773 1 74.38 206 TYR A N 1
ATOM 1541 C CA . TYR A 1 206 ? -17.703 -6.488 11.398 1 74.38 206 TYR A CA 1
ATOM 1542 C C . TYR A 1 206 ? -18.469 -6.07 12.656 1 74.38 206 TYR A C 1
ATOM 1544 O O . TYR A 1 206 ? -18.203 -5.004 13.219 1 74.38 206 TYR A O 1
ATOM 1552 N N . SER A 1 207 ? -19.5 -6.781 13.039 1 67.88 207 SER A N 1
ATOM 1553 C CA . SER A 1 207 ? -20.438 -6.43 14.109 1 67.88 207 SER A CA 1
ATOM 1554 C C . SER A 1 207 ? -19.703 -6.176 15.422 1 67.88 207 SER A C 1
ATOM 1556 O O . SER A 1 207 ? -20.141 -5.363 16.234 1 67.88 207 SER A O 1
ATOM 1558 N N . GLY A 1 208 ? -18.656 -6.746 15.586 1 67.44 208 GLY A N 1
ATOM 1559 C CA . GLY A 1 208 ? -18.062 -6.605 16.906 1 67.44 208 GLY A CA 1
ATOM 1560 C C . GLY A 1 208 ? -17.156 -5.406 17.031 1 67.44 208 GLY A C 1
ATOM 1561 O O . GLY A 1 208 ? -16.516 -5.211 18.062 1 67.44 208 GLY A O 1
ATOM 1562 N N . GLN A 1 209 ? -17.172 -4.469 16.047 1 76.44 209 GLN A N 1
ATOM 1563 C CA . GLN A 1 209 ? -16.266 -3.336 16.156 1 76.44 209 GLN A CA 1
ATOM 1564 C C . GLN A 1 209 ? -17.016 -2.051 16.484 1 76.44 209 GLN A C 1
ATOM 1566 O O . GLN A 1 209 ? -17.766 -1.526 15.656 1 76.44 209 GLN A O 1
ATOM 1571 N N . PRO A 1 210 ? -16.844 -1.561 17.703 1 81.94 210 PRO A N 1
ATOM 1572 C CA . PRO A 1 210 ? -17.578 -0.351 18.078 1 81.94 210 PRO A CA 1
ATOM 1573 C C . PRO A 1 210 ? -17.172 0.87 17.266 1 81.94 210 PRO A C 1
ATOM 1575 O O . PRO A 1 210 ? -15.992 1.034 16.938 1 81.94 210 PRO A O 1
ATOM 1578 N N . LEU A 1 211 ? -18.188 1.66 16.938 1 89.19 211 LEU A N 1
ATOM 1579 C CA . LEU A 1 211 ? -17.922 2.928 16.266 1 89.19 211 LEU A CA 1
ATOM 1580 C C . LEU A 1 211 ? -17.516 4 17.266 1 89.19 211 LEU A C 1
ATOM 1582 O O . LEU A 1 211 ? -18.125 4.137 18.328 1 89.19 211 LEU A O 1
ATOM 1586 N N . GLY A 1 212 ? -16.469 4.672 16.969 1 93.56 212 GLY A N 1
ATOM 1587 C CA . GLY A 1 212 ? -16.078 5.809 17.797 1 93.56 212 GLY A CA 1
ATOM 1588 C C . GLY A 1 212 ? -16.828 7.078 17.453 1 93.56 212 GLY A C 1
ATOM 1589 O O . GLY A 1 212 ? -17.469 7.16 16.391 1 93.56 212 GLY A O 1
ATOM 1590 N N . ALA A 1 213 ? -16.766 8.008 18.391 1 95.38 213 ALA A N 1
ATOM 1591 C CA . ALA A 1 213 ? -17.297 9.344 18.141 1 95.38 213 ALA A CA 1
ATOM 1592 C C . ALA A 1 213 ? -16.25 10.227 17.453 1 95.38 213 ALA A C 1
ATOM 1594 O O . ALA A 1 213 ? -15.18 10.492 18.016 1 95.38 213 ALA A O 1
ATOM 1595 N N . PRO A 1 214 ? -16.516 10.711 16.297 1 96.06 214 PRO A N 1
ATOM 1596 C CA . PRO A 1 214 ? -15.516 11.523 15.586 1 96.06 214 PRO A CA 1
ATOM 1597 C C . PRO A 1 214 ? -14.961 12.664 16.438 1 96.06 214 PRO A C 1
ATOM 1599 O O . PRO A 1 214 ? -13.758 12.93 16.406 1 96.06 214 PRO A O 1
ATOM 1602 N N . ARG A 1 215 ? -15.773 13.281 17.234 1 96.75 215 ARG A N 1
ATOM 1603 C CA . ARG A 1 215 ? -15.375 14.406 18.062 1 96.75 215 ARG A CA 1
ATOM 1604 C C . ARG A 1 215 ? -14.258 14.008 19.031 1 96.75 215 ARG A C 1
ATOM 1606 O O . ARG A 1 215 ? -13.391 14.82 19.344 1 96.75 215 ARG A O 1
ATOM 1613 N N . ALA A 1 216 ? -14.25 12.789 19.406 1 97.19 216 ALA A N 1
ATOM 1614 C CA . ALA A 1 216 ? -13.305 12.297 20.406 1 97.19 216 ALA A CA 1
ATOM 1615 C C . ALA A 1 216 ? -11.891 12.234 19.828 1 97.19 216 ALA A C 1
ATOM 1617 O O . ALA A 1 216 ? -10.914 12.102 20.578 1 97.19 216 ALA A O 1
ATOM 1618 N N . THR A 1 217 ? -11.734 12.359 18.547 1 98.12 217 THR A N 1
ATOM 1619 C CA . THR A 1 217 ? -10.422 12.281 17.906 1 98.12 217 THR A CA 1
ATOM 1620 C C . THR A 1 217 ? -9.711 13.633 17.953 1 98.12 217 THR A C 1
ATOM 1622 O O . THR A 1 217 ? -8.508 13.719 17.703 1 98.12 217 THR A O 1
ATOM 1625 N N . ARG A 1 218 ? -10.445 14.695 18.328 1 98.38 218 ARG A N 1
ATOM 1626 C CA . ARG A 1 218 ? -9.898 16.047 18.359 1 98.38 218 ARG A CA 1
ATOM 1627 C C . ARG A 1 218 ? -8.664 16.125 19.25 1 98.38 218 ARG A C 1
ATOM 1629 O O . ARG A 1 218 ? -7.633 16.656 18.859 1 98.38 218 ARG A O 1
ATOM 1636 N N . SER A 1 219 ? -8.781 15.547 20.438 1 97.69 219 SER A N 1
ATOM 1637 C CA . SER A 1 219 ? -7.707 15.641 21.422 1 97.69 219 SER A CA 1
ATOM 1638 C C . SER A 1 219 ? -6.469 14.883 20.969 1 97.69 219 SER A C 1
ATOM 1640 O O . SER A 1 219 ? -5.34 15.297 21.234 1 97.69 219 SER A O 1
ATOM 1642 N N . ALA A 1 220 ? -6.68 13.75 20.297 1 98.44 220 ALA A N 1
ATOM 1643 C CA . ALA A 1 220 ? -5.555 12.961 19.797 1 98.44 220 ALA A CA 1
ATOM 1644 C C . ALA A 1 220 ? -4.766 13.734 18.734 1 98.44 220 ALA A C 1
ATOM 1646 O O . ALA A 1 220 ? -3.533 13.75 18.766 1 98.44 220 ALA A O 1
ATOM 1647 N N . LEU A 1 221 ? -5.492 14.352 17.828 1 98.62 221 LEU A N 1
ATOM 1648 C CA . LEU A 1 221 ? -4.824 15.141 16.797 1 98.62 221 LEU A CA 1
ATOM 1649 C C . LEU A 1 221 ? -4.02 16.281 17.422 1 98.62 221 LEU A C 1
ATOM 1651 O O . LEU A 1 221 ? -2.863 16.5 17.047 1 98.62 221 LEU A O 1
ATOM 1655 N N . LEU A 1 222 ? -4.613 17.016 18.344 1 98.44 222 LEU A N 1
ATOM 1656 C CA . LEU A 1 222 ? -3.936 18.141 18.969 1 98.44 222 LEU A CA 1
ATOM 1657 C C . LEU A 1 222 ? -2.738 17.672 19.781 1 98.44 222 LEU A C 1
ATOM 1659 O O . LEU A 1 222 ? -1.702 18.344 19.812 1 98.44 222 LEU A O 1
ATOM 1663 N N . ALA A 1 223 ? -2.857 16.469 20.438 1 98.5 223 ALA A N 1
ATOM 1664 C CA . ALA A 1 223 ? -1.734 15.898 21.172 1 98.5 223 ALA A CA 1
ATOM 1665 C C . ALA A 1 223 ? -0.551 15.625 20.25 1 98.5 223 ALA A C 1
ATOM 1667 O O . ALA A 1 223 ? 0.599 15.891 20.609 1 98.5 223 ALA A O 1
ATOM 1668 N N . VAL A 1 224 ? -0.839 15.148 19.078 1 98.5 224 VAL A N 1
ATOM 1669 C CA . VAL A 1 224 ? 0.197 14.812 18.109 1 98.5 224 VAL A CA 1
ATOM 1670 C C . VAL A 1 224 ? 0.876 16.094 17.609 1 98.5 224 VAL A C 1
ATOM 1672 O O . VAL A 1 224 ? 2.105 16.172 17.578 1 98.5 224 VAL A O 1
ATOM 1675 N N . VAL A 1 225 ? 0.112 17.094 17.25 1 98 225 VAL A N 1
ATOM 1676 C CA . VAL A 1 225 ? 0.643 18.297 16.641 1 98 225 VAL A CA 1
ATOM 1677 C C . VAL A 1 225 ? 1.405 19.125 17.672 1 98 225 VAL A C 1
ATOM 1679 O O . VAL A 1 225 ? 2.285 19.906 17.312 1 98 225 VAL A O 1
ATOM 1682 N N . ASP A 1 226 ? 1.127 18.922 18.938 1 97.5 226 ASP A N 1
ATOM 1683 C CA . ASP A 1 226 ? 1.746 19.719 20 1 97.5 226 ASP A CA 1
ATOM 1684 C C . ASP A 1 226 ? 2.902 18.969 20.656 1 97.5 226 ASP A C 1
ATOM 1686 O O . ASP A 1 226 ? 3.609 19.516 21.5 1 97.5 226 ASP A O 1
ATOM 1690 N N . ALA A 1 227 ? 3.105 17.75 20.281 1 97.94 227 ALA A N 1
ATOM 1691 C CA . ALA A 1 227 ? 4.164 16.938 20.875 1 97.94 227 ALA A CA 1
ATOM 1692 C C . ALA A 1 227 ? 5.543 17.422 20.438 1 97.94 227 ALA A C 1
ATOM 1694 O O . ALA A 1 227 ? 5.738 17.766 19.266 1 97.94 227 ALA A O 1
ATOM 1695 N N . ASP A 1 228 ? 6.508 17.406 21.328 1 96.5 228 ASP A N 1
ATOM 1696 C CA . ASP A 1 228 ? 7.891 17.719 20.984 1 96.5 228 ASP A CA 1
ATOM 1697 C C . ASP A 1 228 ? 8.453 16.688 20.016 1 96.5 228 ASP A C 1
ATOM 1699 O O . ASP A 1 228 ? 9.211 17.031 19.109 1 96.5 228 ASP A O 1
ATOM 1703 N N . LYS A 1 229 ? 8.125 15.477 20.25 1 96.75 229 LYS A N 1
ATOM 1704 C CA . LYS A 1 229 ? 8.484 14.352 19.375 1 96.75 229 LYS A CA 1
ATOM 1705 C C . LYS A 1 229 ? 7.25 13.562 18.969 1 96.75 229 LYS A C 1
ATOM 1707 O O . LYS A 1 229 ? 6.953 12.516 19.547 1 96.75 229 LYS A O 1
ATOM 1712 N N . PRO A 1 230 ? 6.531 14 17.953 1 98.75 230 PRO A N 1
ATOM 1713 C CA . PRO A 1 230 ? 5.316 13.297 17.547 1 98.75 230 PRO A CA 1
ATOM 1714 C C . PRO A 1 230 ? 5.598 11.898 16.984 1 98.75 230 PRO A C 1
ATOM 1716 O O . PRO A 1 230 ? 6.68 11.656 16.453 1 98.75 230 PRO A O 1
ATOM 1719 N N . PRO A 1 231 ? 4.691 11 17.188 1 98.81 231 PRO A N 1
ATOM 1720 C CA . PRO A 1 231 ? 4.875 9.648 16.641 1 98.81 231 PRO A CA 1
ATOM 1721 C C . PRO A 1 231 ? 4.82 9.625 15.117 1 98.81 231 PRO A C 1
ATOM 1723 O O . PRO A 1 231 ? 4.188 10.484 14.508 1 98.81 231 PRO A O 1
ATOM 1726 N N . ARG A 1 232 ? 5.453 8.648 14.547 1 98.56 232 ARG A N 1
ATOM 1727 C CA . ARG A 1 232 ? 5.359 8.438 13.102 1 98.56 232 ARG A CA 1
ATOM 1728 C C . ARG A 1 232 ? 4.027 7.797 12.727 1 98.56 232 ARG A C 1
ATOM 1730 O O . ARG A 1 232 ? 3.574 7.918 11.586 1 98.56 232 ARG A O 1
ATOM 1737 N N . ARG A 1 233 ? 3.492 7.074 13.664 1 98.75 233 ARG A N 1
ATOM 1738 C CA . ARG A 1 233 ? 2.209 6.406 13.477 1 98.75 233 ARG A CA 1
ATOM 1739 C C . ARG A 1 233 ? 1.373 6.461 14.75 1 98.75 233 ARG A C 1
ATOM 1741 O O . ARG A 1 233 ? 1.905 6.332 15.852 1 98.75 233 ARG A O 1
ATOM 1748 N N . LEU A 1 234 ? 0.091 6.598 14.578 1 98.81 234 LEU A N 1
ATOM 1749 C CA . LEU A 1 234 ? -0.818 6.617 15.719 1 98.81 234 LEU A CA 1
ATOM 1750 C C . LEU A 1 234 ? -2.143 5.949 15.367 1 98.81 234 LEU A C 1
ATOM 1752 O O . LEU A 1 234 ? -2.834 6.375 14.438 1 98.81 234 LEU A O 1
ATOM 1756 N N . LEU A 1 235 ? -2.469 4.934 16.094 1 98.56 235 LEU A N 1
ATOM 1757 C CA . LEU A 1 235 ? -3.789 4.32 16.016 1 98.56 235 LEU A CA 1
ATOM 1758 C C . LEU A 1 235 ? -4.828 5.176 16.734 1 98.56 235 LEU A C 1
ATOM 1760 O O . LEU A 1 235 ? -4.535 5.781 17.766 1 98.56 235 LEU A O 1
ATOM 1764 N N . LEU A 1 236 ? -6.016 5.246 16.172 1 97.62 236 LEU A N 1
ATOM 1765 C CA . LEU A 1 236 ? -7.125 5.902 16.859 1 97.62 236 LEU A CA 1
ATOM 1766 C C . LEU A 1 236 ? -8.273 4.926 17.094 1 97.62 236 LEU A C 1
ATOM 1768 O O . LEU A 1 236 ? -8.719 4.254 16.156 1 97.62 236 LEU A O 1
ATOM 1772 N N . GLY A 1 237 ? -8.789 4.957 18.312 1 95 237 GLY A N 1
ATOM 1773 C CA . GLY A 1 237 ? -9.945 4.141 18.641 1 95 237 GLY A CA 1
ATOM 1774 C C . GLY A 1 237 ? -9.609 2.961 19.531 1 95 237 GLY A C 1
ATOM 1775 O O . GLY A 1 237 ? -8.484 2.455 19.5 1 95 237 GLY A O 1
ATOM 1776 N N . GLN A 1 238 ? -10.633 2.475 20.188 1 90.81 238 GLN A N 1
ATOM 1777 C CA . GLN A 1 238 ? -10.469 1.319 21.062 1 90.81 238 GLN A CA 1
ATOM 1778 C C . GLN A 1 238 ? -10.391 0.025 20.266 1 90.81 238 GLN A C 1
ATOM 1780 O O . GLN A 1 238 ? -11.094 -0.132 19.266 1 90.81 238 GLN A O 1
ATOM 1785 N N . GLY A 1 239 ? -9.531 -0.86 20.672 1 90.56 239 GLY A N 1
ATOM 1786 C CA . GLY A 1 239 ? -9.406 -2.16 20.031 1 90.56 239 GLY A CA 1
ATOM 1787 C C . GLY A 1 239 ? -8.383 -2.182 18.922 1 90.56 239 GLY A C 1
ATOM 1788 O O . GLY A 1 239 ? -7.855 -3.242 18.562 1 90.56 239 GLY A O 1
ATOM 1789 N N . ALA A 1 240 ? -8.094 -0.973 18.328 1 94.31 240 ALA A N 1
ATOM 1790 C CA . ALA A 1 240 ? -7.176 -0.894 17.188 1 94.31 240 ALA A CA 1
ATOM 1791 C C . ALA A 1 240 ? -5.812 -1.484 17.547 1 94.31 240 ALA A C 1
ATOM 1793 O O . ALA A 1 240 ? -5.254 -2.275 16.781 1 94.31 240 ALA A O 1
ATOM 1794 N N . LEU A 1 241 ? -5.316 -1.104 18.719 1 96.38 241 LEU A N 1
ATOM 1795 C CA . LEU A 1 241 ? -4.004 -1.581 19.141 1 96.38 241 LEU A CA 1
ATOM 1796 C C . LEU A 1 241 ? -3.979 -3.104 19.219 1 96.38 241 LEU A C 1
ATOM 1798 O O . LEU A 1 241 ? -3.051 -3.74 18.719 1 96.38 241 LEU A O 1
ATOM 1802 N N . ARG A 1 242 ? -5.012 -3.684 19.781 1 94.44 242 ARG A N 1
ATOM 1803 C CA . ARG A 1 242 ? -5.07 -5.129 19.953 1 94.44 242 ARG A CA 1
ATOM 1804 C C . ARG A 1 242 ? -5.133 -5.84 18.609 1 94.44 242 ARG A C 1
ATOM 1806 O O . ARG A 1 242 ? -4.383 -6.789 18.375 1 94.44 242 ARG A O 1
ATOM 1813 N N . TYR A 1 243 ? -6.004 -5.371 17.734 1 93 243 TYR A N 1
ATOM 1814 C CA . TYR A 1 243 ? -6.191 -6.039 16.438 1 93 243 TYR A CA 1
ATOM 1815 C C . TYR A 1 243 ? -4.926 -5.945 15.594 1 93 243 TYR A C 1
ATOM 1817 O O . TYR A 1 243 ? -4.516 -6.93 14.977 1 93 243 TYR A O 1
ATOM 1825 N N . VAL A 1 244 ? -4.293 -4.789 15.594 1 97.25 244 VAL A N 1
ATOM 1826 C CA . VAL A 1 244 ? -3.145 -4.559 14.719 1 97.25 244 VAL A CA 1
ATOM 1827 C C . VAL A 1 244 ? -1.932 -5.32 15.242 1 97.25 244 VAL A C 1
ATOM 1829 O O . VAL A 1 244 ? -1.209 -5.957 14.477 1 97.25 244 VAL A O 1
ATOM 1832 N N . THR A 1 245 ? -1.707 -5.301 16.578 1 97.81 245 THR A N 1
ATOM 1833 C CA . THR A 1 245 ? -0.546 -5.996 17.125 1 97.81 245 THR A CA 1
ATOM 1834 C C . THR A 1 245 ? -0.708 -7.508 16.984 1 97.81 245 THR A C 1
ATOM 1836 O O . THR A 1 245 ? 0.268 -8.227 16.734 1 97.81 245 THR A O 1
ATOM 1839 N N . THR A 1 246 ? -1.942 -8.008 17.141 1 97.69 246 THR A N 1
ATOM 1840 C CA . THR A 1 246 ? -2.203 -9.43 16.922 1 97.69 246 THR A CA 1
ATOM 1841 C C . THR A 1 246 ? -1.869 -9.828 15.484 1 97.69 246 THR A C 1
ATOM 1843 O O . THR A 1 246 ? -1.236 -10.859 15.258 1 97.69 246 THR A O 1
ATOM 1846 N N . GLU A 1 247 ? -2.287 -9.016 14.586 1 97.69 247 GLU A N 1
ATOM 1847 C CA . GLU A 1 247 ? -2.002 -9.258 13.172 1 97.69 247 GLU A CA 1
ATOM 1848 C C . GLU A 1 247 ? -0.499 -9.258 12.906 1 97.69 247 GLU A C 1
ATOM 1850 O O . GLU A 1 247 ? 0.01 -10.117 12.188 1 97.69 247 GLU A O 1
ATOM 1855 N N . TYR A 1 248 ? 0.226 -8.25 13.414 1 98.44 248 TYR A N 1
ATOM 1856 C CA . TYR A 1 248 ? 1.666 -8.141 13.211 1 98.44 248 TYR A CA 1
ATOM 1857 C C . TYR A 1 248 ? 2.393 -9.336 13.82 1 98.44 248 TYR A C 1
ATOM 1859 O O . TYR A 1 248 ? 3.332 -9.867 13.227 1 98.44 248 TYR A O 1
ATOM 1867 N N . GLU A 1 249 ? 1.944 -9.75 15 1 98.44 249 GLU A N 1
ATOM 1868 C CA . GLU A 1 249 ? 2.549 -10.906 15.656 1 98.44 249 GLU A CA 1
ATOM 1869 C C . GLU A 1 249 ? 2.326 -12.18 14.844 1 98.44 249 GLU A C 1
ATOM 1871 O O . GLU A 1 249 ? 3.221 -13.023 14.734 1 98.44 249 GLU A O 1
ATOM 1876 N N . ALA A 1 250 ? 1.153 -12.305 14.273 1 98.31 250 ALA A N 1
ATOM 1877 C CA . ALA A 1 250 ? 0.86 -13.461 13.43 1 98.31 250 ALA A CA 1
ATOM 1878 C C . ALA A 1 250 ? 1.759 -13.484 12.195 1 98.31 250 ALA A C 1
ATOM 1880 O O . ALA A 1 250 ? 2.248 -14.547 11.797 1 98.31 250 ALA A O 1
ATOM 1881 N N . ARG A 1 251 ? 1.989 -12.336 11.57 1 98.44 251 ARG A N 1
ATOM 1882 C CA . ARG A 1 251 ? 2.873 -12.242 10.414 1 98.44 251 ARG A CA 1
ATOM 1883 C C . ARG A 1 251 ? 4.301 -12.641 10.781 1 98.44 251 ARG A C 1
ATOM 1885 O O . ARG A 1 251 ? 4.934 -13.422 10.07 1 98.44 251 ARG A O 1
ATOM 1892 N N . MET A 1 252 ? 4.754 -12.086 11.898 1 98.56 252 MET A N 1
ATOM 1893 C CA . MET A 1 252 ? 6.117 -12.383 12.328 1 98.56 252 MET A CA 1
ATOM 1894 C C . MET A 1 252 ? 6.277 -13.867 12.641 1 98.56 252 MET A C 1
ATOM 1896 O O . MET A 1 252 ? 7.309 -14.469 12.32 1 98.56 252 MET A O 1
ATOM 1900 N N . ALA A 1 253 ? 5.258 -14.445 13.289 1 98.5 253 ALA A N 1
ATOM 1901 C CA . ALA A 1 253 ? 5.297 -15.875 13.594 1 98.5 253 ALA A CA 1
ATOM 1902 C C . ALA A 1 253 ? 5.387 -16.703 12.312 1 98.5 253 ALA A C 1
ATOM 1904 O O . ALA A 1 253 ? 6.145 -17.672 12.25 1 98.5 253 ALA A O 1
ATOM 1905 N N . GLN A 1 254 ? 4.637 -16.344 11.328 1 98.19 254 GLN A N 1
ATOM 1906 C CA . GLN A 1 254 ? 4.645 -17.094 10.07 1 98.19 254 GLN A CA 1
ATOM 1907 C C . GLN A 1 254 ? 5.992 -16.969 9.367 1 98.19 254 GLN A C 1
ATOM 1909 O O . GLN A 1 254 ? 6.508 -17.938 8.82 1 98.19 254 GLN A O 1
ATOM 1914 N N . TRP A 1 255 ? 6.582 -15.75 9.297 1 98.5 255 TRP A N 1
ATOM 1915 C CA . TRP A 1 255 ? 7.91 -15.578 8.727 1 98.5 255 TRP A CA 1
ATOM 1916 C C . TRP A 1 255 ? 8.93 -16.453 9.438 1 98.5 255 TRP A C 1
ATOM 1918 O O . TRP A 1 255 ? 9.781 -17.078 8.797 1 98.5 255 TRP A O 1
ATOM 1928 N N . ARG A 1 256 ? 8.836 -16.531 10.734 1 98.31 256 ARG A N 1
ATOM 1929 C CA . ARG A 1 256 ?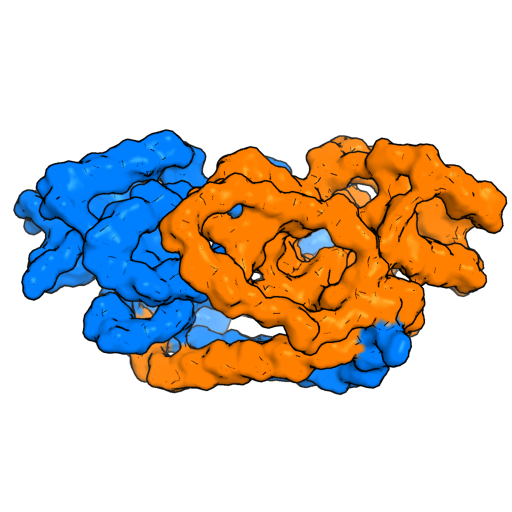 9.773 -17.328 11.516 1 98.31 256 ARG A CA 1
ATOM 1930 C C . ARG A 1 256 ? 9.602 -18.812 11.219 1 98.31 256 ARG A C 1
ATOM 1932 O O . ARG A 1 256 ? 10.578 -19.562 11.188 1 98.31 256 ARG A O 1
ATOM 1939 N N . GLU A 1 257 ? 8.336 -19.203 11.039 1 98.19 257 GLU A N 1
ATOM 1940 C CA . GLU A 1 257 ? 8.039 -20.594 10.695 1 98.19 257 GLU A CA 1
ATOM 1941 C C . GLU A 1 257 ? 8.734 -21 9.406 1 98.19 257 GLU A C 1
ATOM 1943 O O . GLU A 1 257 ? 9.141 -22.156 9.25 1 98.19 257 GLU A O 1
ATOM 1948 N N . TRP A 1 258 ? 8.938 -20.109 8.484 1 98.19 258 TRP A N 1
ATOM 1949 C CA . TRP A 1 258 ? 9.484 -20.406 7.164 1 98.19 258 TRP A CA 1
ATOM 1950 C C . TRP A 1 258 ? 10.898 -19.859 7.016 1 98.19 258 TRP A C 1
ATOM 1952 O O . TRP A 1 258 ? 11.398 -19.703 5.898 1 98.19 258 TRP A O 1
ATOM 1962 N N . ALA A 1 259 ? 11.578 -19.562 8.148 1 97.62 259 ALA A N 1
ATOM 1963 C CA . ALA A 1 259 ? 12.867 -18.875 8.164 1 97.62 259 ALA A CA 1
ATOM 1964 C C . ALA A 1 259 ? 13.93 -19.688 7.422 1 97.62 259 ALA A C 1
ATOM 1966 O O . ALA A 1 259 ? 14.781 -19.125 6.738 1 97.62 259 ALA A O 1
ATOM 1967 N N . SER A 1 260 ? 13.914 -21.016 7.555 1 97.19 260 SER A N 1
ATOM 1968 C CA . SER A 1 260 ? 14.93 -21.844 6.895 1 97.19 260 SER A CA 1
ATOM 1969 C C . SER A 1 260 ? 14.812 -21.734 5.379 1 97.19 260 SER A C 1
ATOM 1971 O O . SER A 1 260 ? 15.828 -21.688 4.676 1 97.19 260 SER A O 1
ATOM 1973 N N . VAL A 1 261 ? 13.586 -21.703 4.836 1 97.56 261 VAL A N 1
ATOM 1974 C CA . VAL A 1 261 ? 13.344 -21.547 3.402 1 97.56 261 VAL A CA 1
ATOM 1975 C C . VAL A 1 261 ? 13.805 -20.172 2.949 1 97.56 261 VAL A C 1
ATOM 1977 O O . VAL A 1 261 ? 14.469 -20.031 1.921 1 97.56 261 VAL A O 1
ATOM 1980 N N . SER A 1 262 ? 13.484 -19.156 3.777 1 96.94 262 SER A N 1
ATOM 1981 C CA . SER A 1 262 ? 13.859 -17.781 3.486 1 96.94 262 SER A CA 1
ATOM 1982 C C . SER A 1 262 ? 15.375 -17.641 3.396 1 96.94 262 SER A C 1
ATOM 1984 O O . SER A 1 262 ? 15.891 -17.047 2.439 1 96.94 262 SER A O 1
ATOM 1986 N N . GLU A 1 263 ? 16.078 -18.156 4.348 1 95.12 263 GLU A N 1
ATOM 1987 C CA . GLU A 1 263 ? 17.531 -18.016 4.434 1 95.12 263 GLU A CA 1
ATOM 1988 C C . GLU A 1 263 ? 18.234 -18.781 3.316 1 95.12 263 GLU A C 1
ATOM 1990 O O . GLU A 1 263 ? 19.234 -18.312 2.766 1 95.12 263 GLU A O 1
ATOM 1995 N N . ALA A 1 264 ? 17.703 -19.938 2.943 1 95.44 264 ALA A N 1
ATOM 1996 C CA . ALA A 1 264 ? 18.297 -20.75 1.885 1 95.44 264 ALA A CA 1
ATOM 1997 C C . ALA A 1 264 ? 18.188 -20.062 0.53 1 95.44 264 ALA A C 1
ATOM 1999 O O . ALA A 1 264 ? 19 -20.297 -0.365 1 95.44 264 ALA A O 1
ATOM 2000 N N . ALA A 1 265 ? 17.281 -19.094 0.407 1 96.12 265 ALA A N 1
ATOM 2001 C CA . ALA A 1 265 ? 17.031 -18.406 -0.854 1 96.12 265 ALA A CA 1
ATOM 2002 C C . ALA A 1 265 ? 18.094 -17.344 -1.112 1 96.12 265 ALA A C 1
ATOM 2004 O O . ALA A 1 265 ? 18.109 -16.719 -2.18 1 96.12 265 ALA A O 1
ATOM 2005 N N . GLN A 1 266 ? 18.938 -17.062 -0.173 1 93.12 266 GLN A N 1
ATOM 2006 C CA . GLN A 1 266 ? 20.016 -16.094 -0.364 1 93.12 266 GLN A CA 1
ATOM 2007 C C . GLN A 1 266 ? 21.031 -16.594 -1.387 1 93.12 266 GLN A C 1
ATOM 2009 O O . GLN A 1 266 ? 21.484 -15.836 -2.244 1 93.12 266 GLN A O 1
ATOM 2014 N N . GLY A 1 267 ? 21.234 -17.578 -1.249 1 84 267 GLY A N 1
ATOM 2015 C CA . GLY A 1 267 ? 22.344 -18.062 -2.061 1 84 267 GLY A CA 1
ATOM 2016 C C . GLY A 1 267 ? 23.688 -17.469 -1.668 1 84 267 GLY A C 1
ATOM 2017 O O . GLY A 1 267 ? 23.75 -16.625 -0.771 1 84 267 GLY A O 1
ATOM 2018 N N . ASN A 1 268 ? 24.75 -18 -1.996 1 71.25 268 ASN A N 1
ATOM 2019 C CA . ASN A 1 268 ? 26.172 -17.703 -1.914 1 71.25 268 ASN A CA 1
ATOM 2020 C C . ASN A 1 268 ? 26.703 -17.844 -0.489 1 71.25 268 ASN A C 1
ATOM 2022 O O . ASN A 1 268 ? 25.922 -17.781 0.47 1 71.25 268 ASN A O 1
ATOM 2026 N N . MET B 1 1 ? 1.064 -35.094 -11.07 1 73.75 1 MET B N 1
ATOM 2027 C CA . MET B 1 1 ? 0.67 -34.5 -12.359 1 73.75 1 MET B CA 1
ATOM 2028 C C . MET B 1 1 ? 1.337 -33.156 -12.578 1 73.75 1 MET B C 1
ATOM 2030 O O . MET B 1 1 ? 1.652 -32.438 -11.609 1 73.75 1 MET B O 1
ATOM 2034 N N . SER B 1 2 ? 1.704 -32.812 -13.797 1 93.06 2 SER B N 1
ATOM 2035 C CA . SER B 1 2 ? 2.404 -31.594 -14.156 1 93.06 2 SER B CA 1
ATOM 2036 C C . SER B 1 2 ? 1.515 -30.375 -13.953 1 93.06 2 SER B C 1
ATOM 2038 O O . SER B 1 2 ? 0.313 -30.422 -14.227 1 93.06 2 SER B O 1
ATOM 2040 N N . LYS B 1 3 ? 2.076 -29.375 -13.383 1 97.69 3 LYS B N 1
ATOM 2041 C CA . LYS B 1 3 ? 1.344 -28.141 -13.125 1 97.69 3 LYS B CA 1
ATOM 2042 C C . LYS B 1 3 ? 1.484 -27.172 -14.297 1 97.69 3 LYS B C 1
ATOM 2044 O O . LYS B 1 3 ? 2.477 -27.203 -15.023 1 97.69 3 LYS B O 1
ATOM 2049 N N . VAL B 1 4 ? 0.484 -26.328 -14.469 1 98.75 4 VAL B N 1
ATOM 2050 C CA . VAL B 1 4 ? 0.521 -25.281 -15.484 1 98.75 4 VAL B CA 1
ATOM 2051 C C . VAL B 1 4 ? 0.68 -23.922 -14.805 1 98.75 4 VAL B C 1
ATOM 2053 O O . VAL B 1 4 ? -0.149 -23.531 -13.984 1 98.75 4 VAL B O 1
ATOM 2056 N N . TRP B 1 5 ? 1.758 -23.234 -15.227 1 98.94 5 TRP B N 1
ATOM 2057 C CA . TRP B 1 5 ? 2.107 -21.938 -14.641 1 98.94 5 TRP B CA 1
ATOM 2058 C C . TRP B 1 5 ? 1.842 -20.797 -15.625 1 98.94 5 TRP B C 1
ATOM 2060 O O . TRP B 1 5 ? 2.047 -20.969 -16.828 1 98.94 5 TRP B O 1
ATOM 2070 N N . PHE B 1 6 ? 1.353 -19.688 -15.133 1 98.94 6 PHE B N 1
ATOM 2071 C CA . PHE B 1 6 ? 1.411 -18.391 -15.805 1 98.94 6 PHE B CA 1
ATOM 2072 C C . PHE B 1 6 ? 2.307 -17.422 -15.039 1 98.94 6 PHE B C 1
ATOM 2074 O O . PHE B 1 6 ? 2.006 -17.062 -13.898 1 98.94 6 PHE B O 1
ATOM 2081 N N . ILE B 1 7 ? 3.449 -17.016 -15.609 1 98.94 7 ILE B N 1
ATOM 2082 C CA . ILE B 1 7 ? 4.422 -16.172 -14.93 1 98.94 7 ILE B CA 1
ATOM 2083 C C . ILE B 1 7 ? 4.664 -14.906 -15.75 1 98.94 7 ILE B C 1
ATOM 2085 O O . ILE B 1 7 ? 5.004 -14.977 -16.938 1 98.94 7 ILE B O 1
ATOM 2089 N N . THR B 1 8 ? 4.469 -13.773 -15.133 1 98.88 8 THR B N 1
ATOM 2090 C CA . THR B 1 8 ? 4.75 -12.523 -15.828 1 98.88 8 THR B CA 1
ATOM 2091 C C . THR B 1 8 ? 6.203 -12.102 -15.625 1 98.88 8 THR B C 1
ATOM 2093 O O . THR B 1 8 ? 6.758 -12.289 -14.539 1 98.88 8 THR B O 1
ATOM 2096 N N . GLY B 1 9 ? 6.785 -11.516 -16.656 1 97.25 9 GLY B N 1
ATOM 2097 C CA . GLY B 1 9 ? 8.133 -10.977 -16.562 1 97.25 9 GLY B CA 1
ATOM 2098 C C . GLY B 1 9 ? 9.195 -12.055 -16.438 1 97.25 9 GLY B C 1
ATOM 2099 O O . GLY B 1 9 ? 9.977 -12.055 -15.492 1 97.25 9 GLY B O 1
ATOM 2100 N N . VAL B 1 10 ? 9.391 -12.906 -17.516 1 97.81 10 VAL B N 1
ATOM 2101 C CA . VAL B 1 10 ? 10.305 -14.039 -17.375 1 97.81 10 VAL B CA 1
ATOM 2102 C C . VAL B 1 10 ? 11.555 -13.805 -18.203 1 97.81 10 VAL B C 1
ATOM 2104 O O . VAL B 1 10 ? 12.352 -14.727 -18.422 1 97.81 10 VAL B O 1
ATOM 2107 N N . SER B 1 11 ? 11.781 -12.594 -18.688 1 94.81 11 SER B N 1
ATOM 2108 C CA . SER B 1 11 ? 12.906 -12.328 -19.594 1 94.81 11 SER B CA 1
ATOM 2109 C C . SER B 1 11 ? 14.219 -12.234 -18.812 1 94.81 11 SER B C 1
ATOM 2111 O O . SER B 1 11 ? 15.297 -12.359 -19.406 1 94.81 11 SER B O 1
ATOM 2113 N N . ARG B 1 12 ? 14.156 -11.977 -17.516 1 92.06 12 ARG B N 1
ATOM 2114 C CA . ARG B 1 12 ? 15.352 -11.828 -16.688 1 92.06 12 ARG B CA 1
ATOM 2115 C C . ARG B 1 12 ? 15.023 -12.008 -15.211 1 92.06 12 ARG B C 1
ATOM 2117 O O . ARG B 1 12 ? 13.859 -12.18 -14.844 1 92.06 12 ARG B O 1
ATOM 2124 N N . GLY B 1 13 ? 16.047 -12.07 -14.445 1 93.75 13 GLY B N 1
ATOM 2125 C CA . GLY B 1 13 ? 15.914 -11.984 -13 1 93.75 13 GLY B CA 1
ATOM 2126 C C . GLY B 1 13 ? 15.18 -13.164 -12.398 1 93.75 13 GLY B C 1
ATOM 2127 O O . GLY B 1 13 ? 15.406 -14.312 -12.789 1 93.75 13 GLY B O 1
ATOM 2128 N N . LEU B 1 14 ? 14.398 -12.883 -11.398 1 96.81 14 LEU B N 1
ATOM 2129 C CA . LEU B 1 14 ? 13.703 -13.906 -10.625 1 96.81 14 LEU B CA 1
ATOM 2130 C C . LEU B 1 14 ? 12.703 -14.656 -11.5 1 96.81 14 LEU B C 1
ATOM 2132 O O . LEU B 1 14 ? 12.594 -15.883 -11.406 1 96.81 14 LEU B O 1
ATOM 2136 N N . GLY B 1 15 ? 11.992 -13.891 -12.391 1 97.44 15 GLY B N 1
ATOM 2137 C CA . GLY B 1 15 ? 11.031 -14.523 -13.273 1 97.44 15 GLY B CA 1
ATOM 2138 C C . GLY B 1 15 ? 11.641 -15.578 -14.172 1 97.44 15 GLY B C 1
ATOM 2139 O O . GLY B 1 15 ? 11.062 -16.656 -14.367 1 97.44 15 GLY B O 1
ATOM 2140 N N . ARG B 1 16 ? 12.773 -15.266 -14.695 1 97 16 ARG B N 1
ATOM 2141 C CA . ARG B 1 16 ? 13.477 -16.219 -15.555 1 97 16 ARG B CA 1
ATOM 2142 C C . ARG B 1 16 ? 13.867 -17.469 -14.773 1 97 16 ARG B C 1
ATOM 2144 O O . ARG B 1 16 ? 13.688 -18.594 -15.25 1 97 16 ARG B O 1
ATOM 2151 N N . GLU B 1 17 ? 14.438 -17.281 -13.578 1 97.69 17 GLU B N 1
ATOM 2152 C CA . GLU B 1 17 ? 14.852 -18.406 -12.734 1 97.69 17 GLU B CA 1
ATOM 2153 C C . GLU B 1 17 ? 13.656 -19.266 -12.336 1 97.69 17 GLU B C 1
ATOM 2155 O O . GLU B 1 17 ? 13.758 -20.5 -12.312 1 97.69 17 GLU B O 1
ATOM 2160 N N . TRP B 1 18 ? 12.547 -18.688 -12.016 1 98.69 18 TRP B N 1
ATOM 2161 C CA . TRP B 1 18 ? 11.367 -19.406 -11.555 1 98.69 18 TRP B CA 1
ATOM 2162 C C . TRP B 1 18 ? 10.711 -20.172 -12.695 1 98.69 18 TRP B C 1
ATOM 2164 O O . TRP B 1 18 ? 10.258 -21.297 -12.523 1 98.69 18 TRP B O 1
ATOM 2174 N N . ALA B 1 19 ? 10.688 -19.5 -13.898 1 98.75 19 ALA B N 1
ATOM 2175 C CA . ALA B 1 19 ? 10.211 -20.234 -15.07 1 98.75 19 ALA B CA 1
ATOM 2176 C C . ALA B 1 19 ? 11.078 -21.469 -15.344 1 98.75 19 ALA B C 1
ATOM 2178 O O . ALA B 1 19 ? 10.562 -22.562 -15.57 1 98.75 19 ALA B O 1
ATOM 2179 N N . ALA B 1 20 ? 12.367 -21.312 -15.281 1 98.31 20 ALA B N 1
ATOM 2180 C CA . ALA B 1 20 ? 13.297 -22.422 -15.5 1 98.31 20 ALA B CA 1
ATOM 2181 C C . ALA B 1 20 ? 13.086 -23.531 -14.469 1 98.31 20 ALA B C 1
ATOM 2183 O O . ALA B 1 20 ? 13.102 -24.719 -14.812 1 98.31 20 ALA B O 1
ATOM 2184 N N . ALA B 1 21 ? 12.914 -23.141 -13.227 1 98.5 21 ALA B N 1
ATOM 2185 C CA . ALA B 1 21 ? 12.711 -24.125 -12.156 1 98.5 21 ALA B CA 1
ATOM 2186 C C . ALA B 1 21 ? 11.484 -24.984 -12.422 1 98.5 21 ALA B C 1
ATOM 2188 O O . ALA B 1 21 ? 11.539 -26.219 -12.289 1 98.5 21 ALA B O 1
ATOM 2189 N N . ALA B 1 22 ? 10.367 -24.359 -12.766 1 98.69 22 ALA B N 1
ATOM 2190 C CA . ALA B 1 22 ? 9.133 -25.078 -13.062 1 98.69 22 ALA B CA 1
ATOM 2191 C C . ALA B 1 22 ? 9.32 -26 -14.266 1 98.69 22 ALA B C 1
ATOM 2193 O O . ALA B 1 22 ? 8.906 -27.156 -14.234 1 98.69 22 ALA B O 1
ATOM 2194 N N . LEU B 1 23 ? 9.969 -25.5 -15.336 1 98.56 23 LEU B N 1
ATOM 2195 C CA . LEU B 1 23 ? 10.164 -26.25 -16.562 1 98.56 23 LEU B CA 1
ATOM 2196 C C . LEU B 1 23 ? 11.078 -27.453 -16.328 1 98.56 23 LEU B C 1
ATOM 2198 O O . LEU B 1 23 ? 10.797 -28.547 -16.812 1 98.56 23 LEU B O 1
ATOM 2202 N N . GLU B 1 24 ? 12.133 -27.234 -15.594 1 98 24 GLU B N 1
ATOM 2203 C CA . GLU B 1 24 ? 13.094 -28.297 -15.32 1 98 24 GLU B CA 1
ATOM 2204 C C . GLU B 1 24 ? 12.469 -29.406 -14.492 1 98 24 GLU B C 1
ATOM 2206 O O . GLU B 1 24 ? 12.867 -30.562 -14.586 1 98 24 GLU B O 1
ATOM 2211 N N . ARG B 1 25 ? 11.484 -29.078 -13.711 1 97 25 ARG B N 1
ATOM 2212 C CA . ARG B 1 25 ? 10.773 -30.047 -12.891 1 97 25 ARG B CA 1
ATOM 2213 C C . ARG B 1 25 ? 9.773 -30.844 -13.727 1 97 25 ARG B C 1
ATOM 2215 O O . ARG B 1 25 ? 9.203 -31.828 -13.258 1 97 25 ARG B O 1
ATOM 2222 N N . GLY B 1 26 ? 9.445 -30.328 -14.945 1 97.31 26 GLY B N 1
ATOM 2223 C CA . GLY B 1 26 ? 8.531 -31.016 -15.844 1 97.31 26 GLY B CA 1
ATOM 2224 C C . GLY B 1 26 ? 7.176 -30.344 -15.945 1 97.31 26 GLY B C 1
ATOM 2225 O O . GLY B 1 26 ? 6.254 -30.875 -16.562 1 97.31 26 GLY B O 1
ATOM 2226 N N . ASP B 1 27 ? 6.984 -29.234 -15.336 1 98.56 27 ASP B N 1
ATOM 2227 C CA . ASP B 1 27 ? 5.75 -28.469 -15.43 1 98.56 27 ASP B CA 1
ATOM 2228 C C . ASP B 1 27 ? 5.668 -27.719 -16.766 1 98.56 27 ASP B C 1
ATOM 2230 O O . ASP B 1 27 ? 6.602 -27.766 -17.562 1 98.56 27 ASP B O 1
ATOM 2234 N N . ARG B 1 28 ? 4.562 -27.156 -17.047 1 98.75 28 ARG B N 1
ATOM 2235 C CA . ARG B 1 28 ? 4.324 -26.344 -18.234 1 98.75 28 ARG B CA 1
ATOM 2236 C C . ARG B 1 28 ? 4.184 -24.859 -17.859 1 98.75 28 ARG B C 1
ATOM 2238 O O . ARG B 1 28 ? 3.557 -24.531 -16.844 1 98.75 28 ARG B O 1
ATOM 2245 N N . VAL B 1 29 ? 4.82 -23.984 -18.641 1 98.88 29 VAL B N 1
ATOM 2246 C CA . VAL B 1 29 ? 4.891 -22.578 -18.234 1 98.88 29 VAL B CA 1
ATOM 2247 C C . VAL B 1 29 ? 4.496 -21.688 -19.406 1 98.88 29 VAL B C 1
ATOM 2249 O O . VAL B 1 29 ? 5.102 -21.75 -20.469 1 98.88 29 VAL B O 1
ATOM 2252 N N . ALA B 1 30 ? 3.436 -20.938 -19.25 1 98.94 30 ALA B N 1
ATOM 2253 C CA . ALA B 1 30 ? 3.248 -19.719 -20.062 1 98.94 30 ALA B CA 1
ATOM 2254 C C . ALA B 1 30 ? 4.012 -18.547 -19.469 1 98.94 30 ALA B C 1
ATOM 2256 O O . ALA B 1 30 ? 3.646 -18.031 -18.406 1 98.94 30 ALA B O 1
ATOM 2257 N N . GLY B 1 31 ? 5.113 -18.141 -20.109 1 98.88 31 GLY B N 1
ATOM 2258 C CA . GLY B 1 31 ? 5.949 -17.047 -19.656 1 98.88 31 GLY B CA 1
ATOM 2259 C C . GLY B 1 31 ? 5.812 -15.805 -20.516 1 98.88 31 GLY B C 1
ATOM 2260 O O . GLY B 1 31 ? 5.785 -15.891 -21.734 1 98.88 31 GLY B O 1
ATOM 2261 N N . THR B 1 32 ? 5.711 -14.641 -19.828 1 98.81 32 THR B N 1
ATOM 2262 C CA . THR B 1 32 ? 5.434 -13.445 -20.609 1 98.81 32 THR B CA 1
ATOM 2263 C C . THR B 1 32 ? 6.613 -12.477 -20.562 1 98.81 32 THR B C 1
ATOM 2265 O O . THR B 1 32 ? 7.387 -12.484 -19.594 1 98.81 32 THR B O 1
ATOM 2268 N N . ALA B 1 33 ? 6.785 -11.711 -21.547 1 97.88 33 ALA B N 1
ATOM 2269 C CA . ALA B 1 33 ? 7.711 -10.586 -21.641 1 97.88 33 ALA B CA 1
ATOM 2270 C C . ALA B 1 33 ? 7.215 -9.562 -22.656 1 97.88 33 ALA B C 1
ATOM 2272 O O . ALA B 1 33 ? 6.379 -9.875 -23.516 1 97.88 33 ALA B O 1
ATOM 2273 N N . ARG B 1 34 ? 7.711 -8.422 -22.641 1 95.75 34 ARG B N 1
ATOM 2274 C CA . ARG B 1 34 ? 7.344 -7.391 -23.609 1 95.75 34 ARG B CA 1
ATOM 2275 C C . ARG B 1 34 ? 8.016 -7.637 -24.953 1 95.75 34 ARG B C 1
ATOM 2277 O O . ARG B 1 34 ? 7.473 -7.266 -26 1 95.75 34 ARG B O 1
ATOM 2284 N N . ASP B 1 35 ? 9.133 -8.211 -24.828 1 96.06 35 ASP B N 1
ATOM 2285 C CA . ASP B 1 35 ? 9.922 -8.555 -26 1 96.06 35 ASP B CA 1
ATOM 2286 C C . ASP B 1 35 ? 10.141 -10.07 -26.094 1 96.06 35 ASP B C 1
ATOM 2288 O O . ASP B 1 35 ? 10.898 -10.633 -25.297 1 96.06 35 ASP B O 1
ATOM 2292 N N . LEU B 1 36 ? 9.609 -10.656 -27.109 1 97.19 36 LEU B N 1
ATOM 2293 C CA . LEU B 1 36 ? 9.641 -12.109 -27.219 1 97.19 36 LEU B CA 1
ATOM 2294 C C . LEU B 1 36 ? 11.047 -12.594 -27.578 1 97.19 36 LEU B C 1
ATOM 2296 O O . LEU B 1 36 ? 11.375 -13.766 -27.359 1 97.19 36 LEU B O 1
ATOM 2300 N N . THR B 1 37 ? 11.828 -11.727 -28.172 1 97.44 37 THR B N 1
ATOM 2301 C CA . THR B 1 37 ? 13.18 -12.125 -28.531 1 97.44 37 THR B CA 1
ATOM 2302 C C . THR B 1 37 ? 13.969 -12.555 -27.297 1 97.44 37 THR B C 1
ATOM 2304 O O . THR B 1 37 ? 14.82 -13.445 -27.375 1 97.44 37 THR B O 1
ATOM 2307 N N . ALA B 1 38 ? 13.633 -12.016 -26.156 1 95.12 38 ALA B N 1
ATOM 2308 C CA . ALA B 1 38 ? 14.305 -12.336 -24.906 1 95.12 38 ALA B CA 1
ATOM 2309 C C . ALA B 1 38 ? 13.938 -13.742 -24.422 1 95.12 38 ALA B C 1
ATOM 2311 O O . ALA B 1 38 ? 14.594 -14.297 -23.547 1 95.12 38 ALA B O 1
ATOM 2312 N N . LEU B 1 39 ? 12.883 -14.344 -25 1 97.44 39 LEU B N 1
ATOM 2313 C CA . LEU B 1 39 ? 12.383 -15.633 -24.547 1 97.44 39 LEU B CA 1
ATOM 2314 C C . LEU B 1 39 ? 12.789 -16.75 -25.5 1 97.44 39 LEU B C 1
ATOM 2316 O O . LEU B 1 39 ? 12.461 -17.922 -25.281 1 97.44 39 LEU B O 1
ATOM 2320 N N . ALA B 1 40 ? 13.531 -16.453 -26.547 1 96.44 40 ALA B N 1
ATOM 2321 C CA . ALA B 1 40 ? 13.867 -17.406 -27.594 1 96.44 40 ALA B CA 1
ATOM 2322 C C . ALA B 1 40 ? 14.672 -18.578 -27.047 1 96.44 40 ALA B C 1
ATOM 2324 O O . ALA B 1 40 ? 14.484 -19.719 -27.453 1 96.44 40 ALA B O 1
ATOM 2325 N N . GLY B 1 41 ? 15.578 -18.234 -26.156 1 95.25 41 GLY B N 1
ATOM 2326 C CA . GLY B 1 41 ? 16.391 -19.281 -25.547 1 95.25 41 GLY B CA 1
ATOM 2327 C C . GLY B 1 41 ? 15.57 -20.297 -24.766 1 95.25 41 GLY B C 1
ATOM 2328 O O . GLY B 1 41 ? 15.734 -21.5 -24.969 1 95.25 41 GLY B O 1
ATOM 2329 N N . GLN B 1 42 ? 14.695 -19.844 -23.953 1 95.69 42 GLN B N 1
ATOM 2330 C CA . GLN B 1 42 ? 13.836 -20.734 -23.172 1 95.69 42 GLN B CA 1
ATOM 2331 C C . GLN B 1 42 ? 12.898 -21.531 -24.078 1 95.69 42 GLN B C 1
ATOM 2333 O O . GLN B 1 42 ? 12.648 -22.703 -23.844 1 95.69 42 GLN B O 1
ATOM 2338 N N . ALA B 1 43 ? 12.367 -20.875 -25.062 1 96.62 43 ALA B N 1
ATOM 2339 C CA . ALA B 1 43 ? 11.469 -21.531 -26 1 96.62 43 ALA B CA 1
ATOM 2340 C C . ALA B 1 43 ? 12.172 -22.672 -26.734 1 96.62 43 ALA B C 1
ATOM 2342 O O . ALA B 1 43 ? 11.57 -23.719 -27 1 96.62 43 ALA B O 1
ATOM 2343 N N . GLY B 1 44 ? 13.438 -22.453 -27.094 1 96.75 44 GLY B N 1
ATOM 2344 C CA . GLY B 1 44 ? 14.227 -23.484 -27.75 1 96.75 44 GLY B CA 1
ATOM 2345 C C . GLY B 1 44 ? 14.578 -24.641 -26.828 1 96.75 44 GLY B C 1
ATOM 2346 O O . GLY B 1 44 ? 14.609 -25.797 -27.25 1 96.75 44 GLY B O 1
ATOM 2347 N N . GLU B 1 45 ? 14.781 -24.375 -25.609 1 97.19 45 GLU B N 1
ATOM 2348 C CA . GLU B 1 45 ? 15.211 -25.375 -24.625 1 97.19 45 GLU B CA 1
ATOM 2349 C C . GLU B 1 45 ? 14.039 -26.25 -24.172 1 97.19 45 GLU B C 1
ATOM 2351 O O . GLU B 1 45 ? 14.227 -27.406 -23.828 1 97.19 45 GLU B O 1
ATOM 2356 N N . PHE B 1 46 ? 12.875 -25.734 -24.109 1 97.5 46 PHE B N 1
ATOM 2357 C CA . PHE B 1 46 ? 11.711 -26.438 -23.594 1 97.5 46 PHE B CA 1
ATOM 2358 C C . PHE B 1 46 ? 10.57 -26.422 -24.594 1 97.5 46 PHE B C 1
ATOM 2360 O O . PHE B 1 46 ? 9.469 -25.969 -24.281 1 97.5 46 PHE B O 1
ATOM 2367 N N . PRO B 1 47 ? 10.844 -27.016 -25.688 1 93.31 47 PRO B N 1
ATOM 2368 C CA . PRO B 1 47 ? 9.805 -27.031 -26.703 1 93.31 47 PRO B CA 1
ATOM 2369 C C . PRO B 1 47 ? 8.531 -27.734 -26.25 1 93.31 47 PRO B C 1
ATOM 2371 O O . PRO B 1 47 ? 8.602 -28.812 -25.641 1 93.31 47 PRO B O 1
ATOM 2374 N N . GLY B 1 48 ? 7.398 -27.172 -26.328 1 94.56 48 GLY B N 1
ATOM 2375 C CA . GLY B 1 48 ? 6.121 -27.797 -26.031 1 94.56 48 GLY B CA 1
ATOM 2376 C C . GLY B 1 48 ? 5.633 -27.5 -24.625 1 94.56 48 GLY B C 1
ATOM 2377 O O . GLY B 1 48 ? 4.438 -27.594 -24.344 1 94.56 48 GLY B O 1
ATOM 2378 N N . THR B 1 49 ? 6.664 -27.312 -23.75 1 97.75 49 THR B N 1
ATOM 2379 C CA . THR B 1 49 ? 6.242 -27.094 -22.375 1 97.75 49 THR B CA 1
ATOM 2380 C C . THR B 1 49 ? 6.336 -25.609 -22.016 1 97.75 49 THR B C 1
ATOM 2382 O O . THR B 1 49 ? 5.758 -25.172 -21.016 1 97.75 49 THR B O 1
ATOM 2385 N N . PHE B 1 50 ? 7.07 -24.875 -22.766 1 98.69 50 PHE B N 1
ATOM 2386 C CA . PHE B 1 50 ? 7.141 -23.438 -22.578 1 98.69 50 PHE B CA 1
ATOM 2387 C C . PHE B 1 50 ? 6.363 -22.703 -23.656 1 98.69 50 PHE B C 1
ATOM 2389 O O . PHE B 1 50 ? 6.578 -22.953 -24.859 1 98.69 50 PHE B O 1
ATOM 2396 N N . LEU B 1 51 ? 5.438 -21.859 -23.297 1 98.69 51 LEU B N 1
ATOM 2397 C CA . LEU B 1 51 ? 4.672 -21 -24.188 1 98.69 51 LEU B CA 1
ATOM 2398 C C . LEU B 1 51 ? 5.051 -19.531 -23.984 1 98.69 51 LEU B C 1
ATOM 2400 O O . LEU B 1 51 ? 4.641 -18.906 -23.016 1 98.69 51 LEU B O 1
ATOM 2404 N N . PRO B 1 52 ? 5.922 -18.953 -24.875 1 98.69 52 PRO B N 1
ATOM 2405 C CA . PRO B 1 52 ? 6.23 -17.531 -24.781 1 98.69 52 PRO B CA 1
ATOM 2406 C C . PRO B 1 52 ? 5.059 -16.641 -25.203 1 98.69 52 PRO B C 1
ATOM 2408 O O . PRO B 1 52 ? 4.461 -16.875 -26.266 1 98.69 52 PRO B O 1
ATOM 2411 N N . LEU B 1 53 ? 4.688 -15.68 -24.406 1 98.81 53 LEU B N 1
ATOM 2412 C CA . LEU B 1 53 ? 3.602 -14.742 -24.688 1 98.81 53 LEU B CA 1
ATOM 2413 C C . LEU B 1 53 ? 4.082 -13.305 -24.594 1 98.81 53 LEU B C 1
ATOM 2415 O O . LEU B 1 53 ? 4.738 -12.93 -23.609 1 98.81 53 LEU B O 1
ATOM 2419 N N . ARG B 1 54 ? 3.828 -12.508 -25.594 1 98.56 54 ARG B N 1
ATOM 2420 C CA . ARG B 1 54 ? 4.086 -11.07 -25.5 1 98.56 54 ARG B CA 1
ATOM 2421 C C . ARG B 1 54 ? 3.035 -10.383 -24.641 1 98.56 54 ARG B C 1
ATOM 2423 O O . ARG B 1 54 ? 1.835 -10.516 -24.891 1 98.56 54 ARG B O 1
ATOM 2430 N N . LEU B 1 55 ? 3.539 -9.656 -23.594 1 98.75 55 LEU B N 1
ATOM 2431 C CA . LEU B 1 55 ? 2.564 -9.016 -22.719 1 98.75 55 LEU B CA 1
ATOM 2432 C C . LEU B 1 55 ? 3.174 -7.805 -22.016 1 98.75 55 LEU B C 1
ATOM 2434 O O . LEU B 1 55 ? 4.285 -7.883 -21.5 1 98.75 55 LEU B O 1
ATOM 2438 N N . ASP B 1 56 ? 2.523 -6.734 -22.156 1 98.69 56 ASP B N 1
ATOM 2439 C CA . ASP B 1 56 ? 2.641 -5.609 -21.234 1 98.69 56 ASP B CA 1
ATOM 2440 C C . ASP B 1 56 ? 1.532 -5.637 -20.188 1 98.69 56 ASP B C 1
ATOM 2442 O O . ASP B 1 56 ? 0.355 -5.477 -20.516 1 98.69 56 ASP B O 1
ATOM 2446 N N . VAL B 1 57 ? 1.919 -5.832 -18.906 1 98.75 57 VAL B N 1
ATOM 2447 C CA . VAL B 1 57 ? 0.921 -6.082 -17.875 1 98.75 57 VAL B CA 1
ATOM 2448 C C . VAL B 1 57 ? 0.076 -4.828 -17.656 1 98.75 57 VAL B C 1
ATOM 2450 O O . VAL B 1 57 ? -0.965 -4.883 -17 1 98.75 57 VAL B O 1
ATOM 2453 N N . THR B 1 58 ? 0.494 -3.67 -18.203 1 98.62 58 THR B N 1
ATOM 2454 C CA . THR B 1 58 ? -0.303 -2.455 -18.078 1 98.62 58 THR B CA 1
ATOM 2455 C 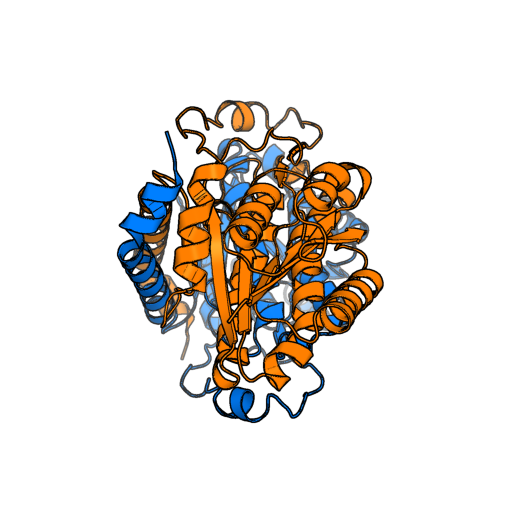C . THR B 1 58 ? -1.448 -2.447 -19.078 1 98.62 58 THR B C 1
ATOM 2457 O O . THR B 1 58 ? -2.326 -1.584 -19.031 1 98.62 58 THR B O 1
ATOM 2460 N N . ASP B 1 59 ? -1.439 -3.365 -20 1 98.75 59 ASP B N 1
ATOM 2461 C CA . ASP B 1 59 ? -2.516 -3.541 -20.984 1 98.75 59 ASP B CA 1
ATOM 2462 C C . ASP B 1 59 ? -3.553 -4.539 -20.469 1 98.75 59 ASP B C 1
ATOM 2464 O O . ASP B 1 59 ? -3.441 -5.742 -20.719 1 98.75 59 ASP B O 1
ATOM 2468 N N . ARG B 1 60 ? -4.605 -4.09 -19.891 1 98.62 60 ARG B N 1
ATOM 2469 C CA . ARG B 1 60 ? -5.594 -4.934 -19.234 1 98.62 60 ARG B CA 1
ATOM 2470 C C . ARG B 1 60 ? -6.199 -5.938 -20.219 1 98.62 60 ARG B C 1
ATOM 2472 O O . ARG B 1 60 ? -6.316 -7.121 -19.906 1 98.62 60 ARG B O 1
ATOM 2479 N N . ALA B 1 61 ? -6.602 -5.465 -21.344 1 98.69 61 ALA B N 1
ATOM 2480 C CA . ALA B 1 61 ? -7.184 -6.359 -22.344 1 98.69 61 ALA B CA 1
ATOM 2481 C C . ALA B 1 61 ? -6.172 -7.414 -22.781 1 98.69 61 ALA B C 1
ATOM 2483 O O . ALA B 1 61 ? -6.527 -8.578 -22.969 1 98.69 61 ALA B O 1
ATOM 2484 N N . GLY B 1 62 ? -4.926 -6.996 -23.016 1 98.88 62 GLY B N 1
ATOM 2485 C CA . GLY B 1 62 ? -3.859 -7.922 -23.375 1 98.88 62 GLY B CA 1
ATOM 2486 C C . GLY B 1 62 ? -3.623 -8.992 -22.328 1 98.88 62 GLY B C 1
ATOM 2487 O O . GLY B 1 62 ? -3.328 -10.141 -22.656 1 98.88 62 GLY B O 1
ATOM 2488 N N . VAL B 1 63 ? -3.768 -8.617 -21.094 1 98.94 63 VAL B N 1
ATOM 2489 C CA . VAL B 1 63 ? -3.605 -9.555 -19.984 1 98.94 63 VAL B CA 1
ATOM 2490 C C . VAL B 1 63 ? -4.668 -10.648 -20.062 1 98.94 63 VAL B C 1
ATOM 2492 O O . VAL B 1 63 ? -4.355 -11.836 -19.969 1 98.94 63 VAL B O 1
ATOM 2495 N N . HIS B 1 64 ? -5.926 -10.242 -20.203 1 98.81 64 HIS B N 1
ATOM 2496 C CA . HIS B 1 64 ? -7 -11.227 -20.312 1 98.81 64 HIS B CA 1
ATOM 2497 C C . HIS B 1 64 ? -6.781 -12.172 -21.484 1 98.81 64 HIS B C 1
ATOM 2499 O O . HIS B 1 64 ? -6.961 -13.383 -21.344 1 98.81 64 HIS B O 1
ATOM 2505 N N . ALA B 1 65 ? -6.359 -11.641 -22.609 1 98.88 65 ALA B N 1
ATOM 2506 C CA . ALA B 1 65 ? -6.102 -12.453 -23.797 1 98.88 65 ALA B CA 1
ATOM 2507 C C . ALA B 1 65 ? -4.957 -13.43 -23.547 1 98.88 65 ALA B C 1
ATOM 2509 O O . ALA B 1 65 ? -5.02 -14.586 -23.984 1 98.88 65 ALA B O 1
ATOM 2510 N N . ALA B 1 66 ? -3.914 -12.977 -22.875 1 98.94 66 ALA B N 1
ATOM 2511 C CA . ALA B 1 66 ? -2.746 -13.812 -22.625 1 98.94 66 ALA B CA 1
ATOM 2512 C C . ALA B 1 66 ? -3.1 -14.977 -21.703 1 98.94 66 ALA B C 1
ATOM 2514 O O . ALA B 1 66 ? -2.68 -16.109 -21.922 1 98.94 66 ALA B O 1
ATOM 2515 N N . VAL B 1 67 ? -3.857 -14.711 -20.641 1 98.94 67 VAL B N 1
ATOM 2516 C CA . VAL B 1 67 ? -4.27 -15.75 -19.703 1 98.94 67 VAL B CA 1
ATOM 2517 C C . VAL B 1 67 ? -5.164 -16.766 -20.422 1 98.94 67 VAL B C 1
ATOM 2519 O O . VAL B 1 67 ? -4.992 -17.969 -20.266 1 98.94 67 VAL B O 1
ATOM 2522 N N . GLU B 1 68 ? -6.078 -16.25 -21.203 1 98.81 68 GLU B N 1
ATOM 2523 C CA . GLU B 1 68 ? -6.945 -17.125 -21.984 1 98.81 68 GLU B CA 1
ATOM 2524 C C . GLU B 1 68 ? -6.137 -18 -22.922 1 98.81 68 GLU B C 1
ATOM 2526 O O . GLU B 1 68 ? -6.402 -19.203 -23.047 1 98.81 68 GLU B O 1
ATOM 2531 N N . GLN B 1 69 ? -5.18 -17.438 -23.609 1 98.88 69 GLN B N 1
ATOM 2532 C CA . GLN B 1 69 ? -4.328 -18.188 -24.531 1 98.88 69 GLN B CA 1
ATOM 2533 C C . GLN B 1 69 ? -3.58 -19.297 -23.797 1 98.88 69 GLN B C 1
ATOM 2535 O O . GLN B 1 69 ? -3.449 -20.406 -24.312 1 98.88 69 GLN B O 1
ATOM 2540 N N . ALA B 1 70 ? -3.062 -19 -22.641 1 98.88 70 ALA B N 1
ATOM 2541 C CA . ALA B 1 70 ? -2.359 -20 -21.844 1 98.88 70 ALA B CA 1
ATOM 2542 C C . ALA B 1 70 ? -3.277 -21.172 -21.5 1 98.88 70 ALA B C 1
ATOM 2544 O O . ALA B 1 70 ? -2.889 -22.328 -21.625 1 98.88 70 ALA B O 1
ATOM 2545 N N . VAL B 1 71 ? -4.492 -20.875 -21.078 1 98.75 71 VAL B N 1
ATOM 2546 C CA . VAL B 1 71 ? -5.453 -21.891 -20.688 1 98.75 71 VAL B CA 1
ATOM 2547 C C . VAL B 1 71 ? -5.859 -22.719 -21.906 1 98.75 71 VAL B C 1
ATOM 2549 O O . VAL B 1 71 ? -5.957 -23.953 -21.828 1 98.75 71 VAL B O 1
ATOM 2552 N N . GLN B 1 72 ? -6.098 -22.031 -23 1 98.56 72 GLN B N 1
ATOM 2553 C CA . GLN B 1 72 ? -6.453 -22.734 -24.219 1 98.56 72 GLN B CA 1
ATOM 2554 C C . GLN B 1 72 ? -5.328 -23.672 -24.672 1 98.56 72 GLN B C 1
ATOM 2556 O O . GLN B 1 72 ? -5.586 -24.781 -25.125 1 98.56 72 GLN B O 1
ATOM 2561 N N . HIS B 1 73 ? -4.152 -23.25 -24.531 1 98.56 73 HIS B N 1
ATOM 2562 C CA . HIS B 1 73 ? -2.992 -24 -24.984 1 98.56 73 HIS B CA 1
ATOM 2563 C C . HIS B 1 73 ? -2.744 -25.219 -24.109 1 98.56 73 HIS B C 1
ATOM 2565 O O . HIS B 1 73 ? -2.486 -26.312 -24.625 1 98.56 73 HIS B O 1
ATOM 2571 N N . PHE B 1 74 ? -2.826 -25.062 -22.812 1 98.38 74 PHE B N 1
ATOM 2572 C CA . PHE B 1 74 ? -2.404 -26.109 -21.891 1 98.38 74 PHE B CA 1
ATOM 2573 C C . PHE B 1 74 ? -3.611 -26.844 -21.312 1 98.38 74 PHE B C 1
ATOM 2575 O O . PHE B 1 74 ? -3.465 -27.875 -20.672 1 98.38 74 PHE B O 1
ATOM 2582 N N . GLY B 1 75 ? -4.801 -26.25 -21.406 1 97.69 75 GLY B N 1
ATOM 2583 C CA . GLY B 1 75 ? -6.031 -26.906 -21 1 97.69 75 GLY B CA 1
ATOM 2584 C C . GLY B 1 75 ? -6.531 -26.422 -19.641 1 97.69 75 GLY B C 1
ATOM 2585 O O . GLY B 1 75 ? -7.715 -26.547 -19.328 1 97.69 75 GLY B O 1
ATOM 2586 N N . HIS B 1 76 ? -5.645 -25.984 -18.812 1 97.69 76 HIS B N 1
ATOM 2587 C CA . HIS B 1 76 ? -6.012 -25.484 -17.5 1 97.69 76 HIS B CA 1
ATOM 2588 C C . HIS B 1 76 ? -4.922 -24.578 -16.922 1 97.69 76 HIS B C 1
ATOM 2590 O O . HIS B 1 76 ? -3.971 -24.234 -17.625 1 97.69 76 HIS B O 1
ATOM 2596 N N . LEU B 1 77 ? -5.094 -24.078 -15.727 1 98.69 77 LEU B N 1
ATOM 2597 C CA . LEU B 1 77 ? -4.164 -23.203 -15.016 1 98.69 77 LEU B CA 1
ATOM 2598 C C . LEU B 1 77 ? -4.082 -23.578 -13.547 1 98.69 77 LEU B C 1
ATOM 2600 O O . LEU B 1 77 ? -5.105 -23.828 -12.898 1 98.69 77 LEU B O 1
ATOM 2604 N N . ASP B 1 78 ? -2.844 -23.656 -12.984 1 98.75 78 ASP B N 1
ATOM 2605 C CA . ASP B 1 78 ? -2.67 -24.062 -11.594 1 98.75 78 ASP B CA 1
ATOM 2606 C C . ASP B 1 78 ? -2.039 -22.953 -10.766 1 98.75 78 ASP B C 1
ATOM 2608 O O . ASP B 1 78 ? -2.43 -22.734 -9.617 1 98.75 78 ASP B O 1
ATOM 2612 N N . ILE B 1 79 ? -1.007 -22.297 -11.305 1 98.88 79 ILE B N 1
ATOM 2613 C CA . ILE B 1 79 ? -0.189 -21.344 -10.555 1 98.88 79 ILE B CA 1
ATOM 2614 C C . ILE B 1 79 ? -0.042 -20.047 -11.344 1 98.88 79 ILE B C 1
ATOM 2616 O O . ILE B 1 79 ? 0.253 -20.078 -12.539 1 98.88 79 ILE B O 1
ATOM 2620 N N . VAL B 1 80 ? -0.292 -18.969 -10.773 1 98.94 80 VAL B N 1
ATOM 2621 C CA . VAL B 1 80 ? -0.053 -17.641 -11.344 1 98.94 80 VAL B CA 1
ATOM 2622 C C . VAL B 1 80 ? 1.027 -16.922 -10.539 1 98.94 80 VAL B C 1
ATOM 2624 O O . VAL B 1 80 ? 0.935 -16.828 -9.312 1 98.94 80 VAL B O 1
ATOM 2627 N N . VAL B 1 81 ? 2.084 -16.469 -11.156 1 98.94 81 VAL B N 1
ATOM 2628 C CA . VAL B 1 81 ? 3.129 -15.68 -10.508 1 98.94 81 VAL B CA 1
ATOM 2629 C C . VAL B 1 81 ? 3.156 -14.273 -11.102 1 98.94 81 VAL B C 1
ATOM 2631 O O . VAL B 1 81 ? 3.605 -14.078 -12.234 1 98.94 81 VAL B O 1
ATOM 2634 N N . ASN B 1 82 ? 2.672 -13.359 -10.367 1 98.94 82 ASN B N 1
ATOM 2635 C CA . ASN B 1 82 ? 2.801 -11.953 -10.727 1 98.94 82 ASN B CA 1
ATOM 2636 C C . ASN B 1 82 ? 4.18 -11.406 -10.352 1 98.94 82 ASN B C 1
ATOM 2638 O O . ASN B 1 82 ? 4.375 -10.898 -9.25 1 98.94 82 ASN B O 1
ATOM 2642 N N . ASN B 1 83 ? 5.055 -11.406 -11.328 1 98.44 83 ASN B N 1
ATOM 2643 C CA . ASN B 1 83 ? 6.453 -11.078 -11.078 1 98.44 83 ASN B CA 1
ATOM 2644 C C . ASN B 1 83 ? 6.867 -9.797 -11.797 1 98.44 83 ASN B C 1
ATOM 2646 O O . ASN B 1 83 ? 7.766 -9.086 -11.344 1 98.44 83 ASN B O 1
ATOM 2650 N N . ALA B 1 84 ? 6.223 -9.5 -12.969 1 97.88 84 ALA B N 1
ATOM 2651 C CA . ALA B 1 84 ? 6.57 -8.297 -13.711 1 97.88 84 ALA B CA 1
ATOM 2652 C C . ALA B 1 84 ? 6.477 -7.055 -12.828 1 97.88 84 ALA B C 1
ATOM 2654 O O . ALA B 1 84 ? 5.512 -6.887 -12.086 1 97.88 84 ALA B O 1
ATOM 2655 N N . GLY B 1 85 ? 7.465 -6.258 -12.867 1 96.38 85 GLY B N 1
ATOM 2656 C CA . GLY B 1 85 ? 7.508 -5.031 -12.086 1 96.38 85 GLY B CA 1
ATOM 2657 C C . GLY B 1 85 ? 8.812 -4.273 -12.227 1 96.38 85 GLY B C 1
ATOM 2658 O O . GLY B 1 85 ? 9.719 -4.723 -12.938 1 96.38 85 GLY B O 1
ATOM 2659 N N . PHE B 1 86 ? 8.883 -3.121 -11.688 1 96.5 86 PHE B N 1
ATOM 2660 C CA . PHE B 1 86 ? 10.102 -2.332 -11.625 1 96.5 86 PHE B CA 1
ATOM 2661 C C . PHE B 1 86 ? 10.094 -1.399 -10.422 1 96.5 86 PHE B C 1
ATOM 2663 O O . PHE B 1 86 ? 9.102 -1.342 -9.688 1 96.5 86 PHE B O 1
ATOM 2670 N N . ALA B 1 87 ? 11.242 -0.792 -10.188 1 97.06 87 ALA B N 1
ATOM 2671 C CA . ALA B 1 87 ? 11.367 0.104 -9.039 1 97.06 87 ALA B CA 1
ATOM 2672 C C . ALA B 1 87 ? 11.656 1.533 -9.492 1 97.06 87 ALA B C 1
ATOM 2674 O O . ALA B 1 87 ? 12.617 1.776 -10.227 1 97.06 87 ALA B O 1
ATOM 2675 N N . GLN B 1 88 ? 10.828 2.451 -9.141 1 97.44 88 GLN B N 1
ATOM 2676 C CA . GLN B 1 88 ? 11.078 3.885 -9.258 1 97.44 88 GLN B CA 1
ATOM 2677 C C . GLN B 1 88 ? 11.648 4.453 -7.961 1 97.44 88 GLN B C 1
ATOM 2679 O O . GLN B 1 88 ? 10.938 4.582 -6.961 1 97.44 88 GLN B O 1
ATOM 2684 N N . PHE B 1 89 ? 12.914 4.863 -7.961 1 96.31 89 PHE B N 1
ATOM 2685 C CA . PHE B 1 89 ? 13.555 5.441 -6.785 1 96.31 89 PHE B CA 1
ATOM 2686 C C . PHE B 1 89 ? 13.664 6.953 -6.918 1 96.31 89 PHE B C 1
ATOM 2688 O O . PHE B 1 89 ? 13.781 7.48 -8.023 1 96.31 89 PHE B O 1
ATOM 2695 N N . GLY B 1 90 ? 13.664 7.629 -5.832 1 97.75 90 GLY B N 1
ATOM 2696 C CA . GLY B 1 90 ? 13.727 9.078 -5.73 1 97.75 90 GLY B CA 1
ATOM 2697 C C . GLY B 1 90 ? 12.945 9.625 -4.555 1 97.75 90 GLY B C 1
ATOM 2698 O O . GLY B 1 90 ? 12.078 8.938 -4 1 97.75 90 GLY B O 1
ATOM 2699 N N . MET B 1 91 ? 13.32 10.852 -4.207 1 98.69 91 MET B N 1
ATOM 2700 C CA . MET B 1 91 ? 12.586 11.484 -3.115 1 98.69 91 MET B CA 1
ATOM 2701 C C . MET B 1 91 ? 11.148 11.789 -3.527 1 98.69 91 MET B C 1
ATOM 2703 O O . MET B 1 91 ? 10.867 12.008 -4.707 1 98.69 91 MET B O 1
ATOM 2707 N N . VAL B 1 92 ? 10.266 11.836 -2.545 1 98.88 92 VAL B N 1
ATOM 2708 C CA . VAL B 1 92 ? 8.836 11.984 -2.779 1 98.88 92 VAL B CA 1
ATOM 2709 C C . VAL B 1 92 ? 8.57 13.281 -3.539 1 98.88 92 VAL B C 1
ATOM 2711 O O . VAL B 1 92 ? 7.781 13.305 -4.484 1 98.88 92 VAL B O 1
ATOM 2714 N N . GLU B 1 93 ? 9.211 14.336 -3.139 1 98.81 93 GLU B N 1
ATOM 2715 C CA . GLU B 1 93 ? 9.008 15.633 -3.781 1 98.81 93 GLU B CA 1
ATOM 2716 C C . GLU B 1 93 ? 9.539 15.625 -5.211 1 98.81 93 GLU B C 1
ATOM 2718 O O . GLU B 1 93 ? 9.148 16.469 -6.027 1 98.81 93 GLU B O 1
ATOM 2723 N N . GLU B 1 94 ? 10.445 14.711 -5.555 1 98.81 94 GLU B N 1
ATOM 2724 C CA . GLU B 1 94 ? 11.062 14.633 -6.875 1 98.81 94 GLU B CA 1
ATOM 2725 C C . GLU B 1 94 ? 10.18 13.875 -7.859 1 98.81 94 GLU B C 1
ATOM 2727 O O . GLU B 1 94 ? 10.391 13.945 -9.07 1 98.81 94 GLU B O 1
ATOM 2732 N N . LEU B 1 95 ? 9.227 13.141 -7.418 1 98.81 95 LEU B N 1
ATOM 2733 C CA . LEU B 1 95 ? 8.422 12.266 -8.258 1 98.81 95 LEU B CA 1
ATOM 2734 C C . LEU B 1 95 ? 7.547 13.078 -9.211 1 98.81 95 LEU B C 1
ATOM 2736 O O . LEU B 1 95 ? 6.809 13.969 -8.781 1 98.81 95 LEU B O 1
ATOM 2740 N N . THR B 1 96 ? 7.645 12.789 -10.492 1 98.75 96 THR B N 1
ATOM 2741 C CA . THR B 1 96 ? 6.668 13.328 -11.43 1 98.75 96 THR B CA 1
ATOM 2742 C C . THR B 1 96 ? 5.387 12.5 -11.406 1 98.75 96 THR B C 1
ATOM 2744 O O . THR B 1 96 ? 5.371 11.383 -10.898 1 98.75 96 THR B O 1
ATOM 2747 N N . GLU B 1 97 ? 4.348 13.125 -11.906 1 98.69 97 GLU B N 1
ATOM 2748 C CA . GLU B 1 97 ? 3.076 12.414 -12.039 1 98.69 97 GLU B CA 1
ATOM 2749 C C . GLU B 1 97 ? 3.23 11.164 -12.898 1 98.69 97 GLU B C 1
ATOM 2751 O O . GLU B 1 97 ? 2.686 10.109 -12.57 1 98.69 97 GLU B O 1
ATOM 2756 N N . GLU B 1 98 ? 3.93 11.25 -13.977 1 98.56 98 GLU B N 1
ATOM 2757 C CA . GLU B 1 98 ? 4.129 10.125 -14.883 1 98.56 98 GLU B CA 1
ATOM 2758 C C . GLU B 1 98 ? 4.855 8.977 -14.188 1 98.56 98 GLU B C 1
ATOM 2760 O O . GLU B 1 98 ? 4.496 7.812 -14.367 1 98.56 98 GLU B O 1
ATOM 2765 N N . GLN B 1 99 ? 5.809 9.258 -13.406 1 98.75 99 GLN B N 1
ATOM 2766 C CA . GLN B 1 99 ? 6.629 8.242 -12.742 1 98.75 99 GLN B CA 1
ATOM 2767 C C . GLN B 1 99 ? 5.812 7.449 -11.727 1 98.75 99 GLN B C 1
ATOM 2769 O O . GLN B 1 99 ? 5.855 6.219 -11.711 1 98.75 99 GLN B O 1
ATOM 2774 N N . ILE B 1 100 ? 5.062 8.164 -10.875 1 98.88 100 ILE B N 1
ATOM 2775 C CA . ILE B 1 100 ? 4.301 7.461 -9.844 1 98.88 100 ILE B CA 1
ATOM 2776 C C . ILE B 1 100 ? 3.18 6.652 -10.492 1 98.88 100 ILE B C 1
ATOM 2778 O O . ILE B 1 100 ? 2.895 5.527 -10.078 1 98.88 100 ILE B O 1
ATOM 2782 N N . ARG B 1 101 ? 2.541 7.203 -11.5 1 98.81 101 ARG B N 1
ATOM 2783 C CA . ARG B 1 101 ? 1.482 6.477 -12.195 1 98.81 101 ARG B CA 1
ATOM 2784 C C . ARG B 1 101 ? 2.033 5.23 -12.883 1 98.81 101 ARG B C 1
ATOM 2786 O O . ARG B 1 101 ? 1.418 4.164 -12.828 1 98.81 101 ARG B O 1
ATOM 2793 N N . ALA B 1 102 ? 3.195 5.359 -13.523 1 98.62 102 ALA B N 1
ATOM 2794 C CA . ALA B 1 102 ? 3.803 4.207 -14.18 1 98.62 102 ALA B CA 1
ATOM 2795 C C . ALA B 1 102 ? 4.109 3.096 -13.18 1 98.62 102 ALA B C 1
ATOM 2797 O O . ALA B 1 102 ? 3.902 1.916 -13.477 1 98.62 102 ALA B O 1
ATOM 2798 N N . GLU B 1 103 ? 4.621 3.48 -12.031 1 98.62 103 GLU B N 1
ATOM 2799 C CA . GLU B 1 103 ? 4.93 2.525 -10.969 1 98.62 103 GLU B CA 1
ATOM 2800 C C . GLU B 1 103 ? 3.68 1.771 -10.523 1 98.62 103 GLU B C 1
ATOM 2802 O O . GLU B 1 103 ? 3.697 0.543 -10.414 1 98.62 103 GLU B O 1
ATOM 2807 N N . LEU B 1 104 ? 2.582 2.467 -10.297 1 98.88 104 LEU B N 1
ATOM 2808 C CA . LEU B 1 104 ? 1.336 1.863 -9.844 1 98.88 104 LEU B CA 1
ATOM 2809 C C . LEU B 1 104 ? 0.718 1 -10.938 1 98.88 104 LEU B C 1
ATOM 2811 O O . LEU B 1 104 ? 0.182 -0.075 -10.656 1 98.88 104 LEU B O 1
ATOM 2815 N N . GLU B 1 105 ? 0.81 1.477 -12.18 1 98.81 105 GLU B N 1
ATOM 2816 C CA . GLU B 1 105 ? 0.264 0.736 -13.32 1 98.81 105 GLU B CA 1
ATOM 2817 C C . GLU B 1 105 ? 0.892 -0.65 -13.422 1 98.81 105 GLU B C 1
ATOM 2819 O O . GLU B 1 105 ? 0.191 -1.638 -13.656 1 98.81 105 GLU B O 1
ATOM 2824 N N . THR B 1 106 ? 2.119 -0.682 -13.219 1 98.62 106 THR B N 1
ATOM 2825 C CA . THR B 1 106 ? 2.854 -1.921 -13.453 1 98.62 106 THR B CA 1
ATOM 2826 C C . THR B 1 106 ? 2.83 -2.807 -12.211 1 98.62 106 THR B C 1
ATOM 2828 O O . THR B 1 106 ? 2.475 -3.984 -12.289 1 98.62 106 THR B O 1
ATOM 2831 N N . ASN B 1 107 ? 3.141 -2.244 -11.047 1 98.81 107 ASN B N 1
ATOM 2832 C CA . ASN B 1 107 ? 3.418 -3.033 -9.859 1 98.81 107 ASN B CA 1
ATOM 2833 C C . ASN B 1 107 ? 2.135 -3.383 -9.102 1 98.81 107 ASN B C 1
ATOM 2835 O O . ASN B 1 107 ? 2.139 -4.254 -8.234 1 98.81 107 ASN B O 1
ATOM 2839 N N . LEU B 1 108 ? 1.055 -2.678 -9.406 1 98.94 108 LEU B N 1
ATOM 2840 C CA . LEU B 1 108 ? -0.177 -2.941 -8.672 1 98.94 108 LEU B CA 1
ATOM 2841 C C . LEU B 1 108 ? -1.31 -3.314 -9.625 1 98.94 108 LEU B C 1
ATOM 2843 O O . LEU B 1 108 ? -1.91 -4.383 -9.492 1 98.94 108 LEU B O 1
ATOM 2847 N N . LEU B 1 109 ? -1.571 -2.461 -10.586 1 98.94 109 LEU B N 1
ATOM 2848 C CA . LEU B 1 109 ? -2.695 -2.729 -11.477 1 98.94 109 LEU B CA 1
ATOM 2849 C C . LEU B 1 109 ? -2.396 -3.916 -12.383 1 98.94 109 LEU B C 1
ATOM 2851 O O . LEU B 1 109 ? -3.289 -4.707 -12.695 1 98.94 109 LEU B O 1
ATOM 2855 N N . GLY B 1 110 ? -1.162 -4.062 -12.82 1 98.94 110 GLY B N 1
ATOM 2856 C CA . GLY B 1 110 ? -0.768 -5.23 -13.586 1 98.94 110 GLY B CA 1
ATOM 2857 C C . GLY B 1 110 ? -1.138 -6.539 -12.914 1 98.94 110 GLY B C 1
ATOM 2858 O O . GLY B 1 110 ? -1.942 -7.309 -13.445 1 98.94 110 GLY B O 1
ATOM 2859 N N . PRO B 1 111 ? -0.594 -6.766 -11.688 1 98.94 111 PRO B N 1
ATOM 2860 C CA . PRO B 1 111 ? -0.953 -7.973 -10.945 1 98.94 111 PRO B CA 1
ATOM 2861 C C . PRO B 1 111 ? -2.457 -8.094 -10.703 1 98.94 111 PRO B C 1
ATOM 2863 O O . PRO B 1 111 ? -2.992 -9.203 -10.672 1 98.94 111 PRO B O 1
ATOM 2866 N N . LEU B 1 112 ? -3.137 -6.98 -10.508 1 98.94 112 LEU B N 1
ATOM 2867 C CA . LEU B 1 112 ? -4.586 -7.023 -10.336 1 98.94 112 LEU B CA 1
ATOM 2868 C C . LEU B 1 112 ? -5.262 -7.566 -11.586 1 98.94 112 LEU B C 1
ATOM 2870 O O . LEU B 1 112 ? -6.141 -8.43 -11.5 1 98.94 112 LEU B O 1
ATOM 2874 N N . TRP B 1 113 ? -4.863 -7.094 -12.766 1 98.94 113 TRP B N 1
ATOM 2875 C CA . TRP B 1 113 ? -5.449 -7.547 -14.016 1 98.94 113 TRP B CA 1
ATOM 2876 C C . TRP B 1 113 ? -5.207 -9.039 -14.227 1 98.94 113 TRP B C 1
ATOM 2878 O O . TRP B 1 113 ? -6.129 -9.781 -14.57 1 98.94 113 TRP B O 1
ATOM 2888 N N . VAL B 1 114 ? -3.998 -9.453 -14 1 99 114 VAL B N 1
ATOM 2889 C CA . VAL B 1 114 ? -3.646 -10.859 -14.188 1 99 114 VAL B CA 1
ATOM 2890 C C . VAL B 1 114 ? -4.457 -11.727 -13.227 1 99 114 VAL B C 1
ATOM 2892 O O . VAL B 1 114 ? -4.98 -12.773 -13.609 1 99 114 VAL B O 1
ATOM 2895 N N . THR B 1 115 ? -4.547 -11.289 -11.977 1 99 115 THR B N 1
ATOM 2896 C CA . THR B 1 115 ? -5.293 -12.016 -10.953 1 99 115 THR B CA 1
ATOM 2897 C C . THR B 1 115 ? -6.762 -12.148 -11.344 1 99 115 THR B C 1
ATOM 2899 O O . THR B 1 115 ? -7.324 -13.242 -11.305 1 99 115 THR B O 1
ATOM 2902 N N . GLN B 1 116 ? -7.34 -11.062 -11.789 1 98.94 116 GLN B N 1
ATOM 2903 C CA . GLN B 1 116 ? -8.742 -11.07 -12.18 1 98.94 116 GLN B CA 1
ATOM 2904 C C . GLN B 1 116 ? -8.969 -11.969 -13.391 1 98.94 116 GLN B C 1
ATOM 2906 O O . GLN B 1 116 ? -9.984 -12.664 -13.477 1 98.94 116 GLN B O 1
ATOM 2911 N N . ALA B 1 117 ? -8.055 -11.953 -14.32 1 98.94 117 ALA B N 1
ATOM 2912 C CA . ALA B 1 117 ? -8.156 -12.781 -15.516 1 98.94 117 ALA B CA 1
ATOM 2913 C C . ALA B 1 117 ? -8.07 -14.258 -15.172 1 98.94 117 ALA B C 1
ATOM 2915 O O . ALA B 1 117 ? -8.719 -15.094 -15.805 1 98.94 117 ALA B O 1
ATOM 2916 N N . ALA B 1 118 ? -7.297 -14.609 -14.164 1 98.94 118 ALA B N 1
ATOM 2917 C CA . ALA B 1 118 ? -6.984 -15.992 -13.836 1 98.94 118 ALA B CA 1
ATOM 2918 C C . ALA B 1 118 ? -8.062 -16.609 -12.945 1 98.94 118 ALA B C 1
ATOM 2920 O O . ALA B 1 118 ? -8.312 -17.812 -13 1 98.94 118 ALA B O 1
ATOM 2921 N N . LEU B 1 119 ? -8.711 -15.812 -12.117 1 98.94 119 LEU B N 1
ATOM 2922 C CA . LEU B 1 119 ? -9.555 -16.281 -11.016 1 98.94 119 LEU B CA 1
ATOM 2923 C C . LEU B 1 119 ? -10.68 -17.156 -11.531 1 98.94 119 LEU B C 1
ATOM 2925 O O . LEU B 1 119 ? -10.961 -18.219 -10.953 1 98.94 119 LEU B O 1
ATOM 2929 N N . PRO B 1 120 ? -11.367 -16.781 -12.68 1 98.69 120 PRO B N 1
ATOM 2930 C CA . PRO B 1 120 ? -12.445 -17.672 -13.133 1 98.69 120 PRO B CA 1
ATOM 2931 C C . PRO B 1 120 ? -11.953 -19.078 -13.438 1 98.69 120 PRO B C 1
ATOM 2933 O O . PRO B 1 120 ? -12.656 -20.062 -13.148 1 98.69 120 PRO B O 1
ATOM 2936 N N . TYR B 1 121 ? -10.797 -19.234 -13.977 1 98.75 121 TYR B N 1
ATOM 2937 C CA . TYR B 1 121 ? -10.242 -20.547 -14.328 1 98.75 121 TYR B CA 1
ATOM 2938 C C . TYR B 1 121 ? -9.844 -21.328 -13.078 1 98.75 121 TYR B C 1
ATOM 2940 O O . TYR B 1 121 ? -10.07 -22.531 -12.992 1 98.75 121 TYR B O 1
ATOM 2948 N N . LEU B 1 122 ? -9.281 -20.625 -12.094 1 98.81 122 LEU B N 1
ATOM 2949 C CA . LEU B 1 122 ? -8.867 -21.266 -10.852 1 98.81 122 LEU B CA 1
ATOM 2950 C C . LEU B 1 122 ? -10.078 -21.688 -10.031 1 98.81 122 LEU B C 1
ATOM 2952 O O . LEU B 1 122 ? -10.094 -22.781 -9.461 1 98.81 122 LEU B O 1
ATOM 2956 N N . ARG B 1 123 ? -11.102 -20.859 -9.992 1 97.94 123 ARG B N 1
ATOM 2957 C CA . ARG B 1 123 ? -12.312 -21.188 -9.258 1 97.94 123 ARG B CA 1
ATOM 2958 C C . ARG B 1 123 ? -12.992 -22.422 -9.844 1 97.94 123 ARG B C 1
ATOM 2960 O O . ARG B 1 123 ? -13.484 -23.281 -9.102 1 97.94 123 ARG B O 1
ATOM 2967 N N . ALA B 1 124 ? -12.977 -22.453 -11.133 1 97.19 124 ALA B N 1
ATOM 2968 C CA . ALA B 1 124 ? -13.609 -23.594 -11.805 1 97.19 124 ALA B CA 1
ATOM 2969 C C . ALA B 1 124 ? -12.922 -24.906 -11.422 1 97.19 124 ALA B C 1
ATOM 2971 O O . ALA B 1 124 ? -13.57 -25.953 -11.344 1 97.19 124 ALA B O 1
ATOM 2972 N N . ARG B 1 125 ? -11.695 -24.859 -11.125 1 97.06 125 ARG B N 1
ATOM 2973 C CA . ARG B 1 125 ? -10.914 -26.047 -10.766 1 97.06 125 ARG B CA 1
ATOM 2974 C C . ARG B 1 125 ? -10.961 -26.297 -9.258 1 97.06 125 ARG B C 1
ATOM 2976 O O . ARG B 1 125 ? -10.523 -27.344 -8.789 1 97.06 125 ARG B O 1
ATOM 2983 N N . GLU B 1 126 ? -11.438 -25.297 -8.5 1 97.88 126 GLU B N 1
ATOM 2984 C CA . GLU B 1 126 ? -11.469 -25.328 -7.043 1 97.88 126 GLU B CA 1
ATOM 2985 C C . GLU B 1 126 ? -10.086 -25.625 -6.465 1 97.88 126 GLU B C 1
ATOM 2987 O O . GLU B 1 126 ? -9.953 -26.391 -5.508 1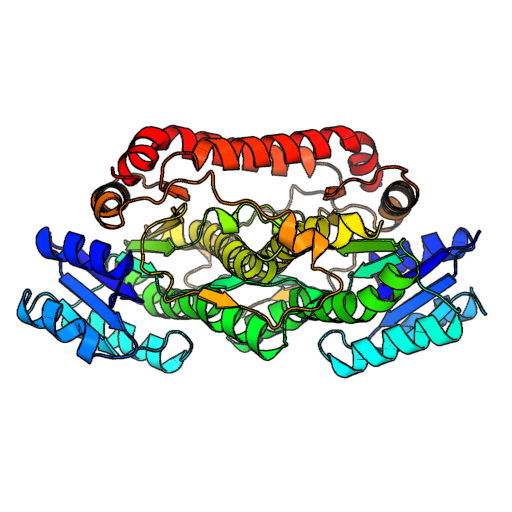 97.88 126 GLU B O 1
ATOM 2992 N N . ALA B 1 127 ? -9.133 -25.125 -7.145 1 97.81 127 ALA B N 1
ATOM 2993 C CA . ALA B 1 127 ? -7.719 -25.203 -6.773 1 97.81 127 ALA B CA 1
ATOM 2994 C C . ALA B 1 127 ? -6.902 -24.125 -7.477 1 97.81 127 ALA B C 1
ATOM 2996 O O . ALA B 1 127 ? -7.277 -23.656 -8.555 1 97.81 127 ALA B O 1
ATOM 2997 N N . GLY B 1 128 ? -5.84 -23.75 -6.914 1 98.44 128 GLY B N 1
ATOM 2998 C CA . GLY B 1 128 ? -4.938 -22.797 -7.539 1 98.44 128 GLY B CA 1
ATOM 2999 C C . GLY B 1 128 ? -4.062 -22.078 -6.539 1 98.44 128 GLY B C 1
ATOM 3000 O O . GLY B 1 128 ? -4.312 -22.109 -5.336 1 98.44 128 GLY B O 1
ATOM 3001 N N . HIS B 1 129 ? -3.055 -21.5 -7 1 98.94 129 HIS B N 1
ATOM 3002 C CA . HIS B 1 129 ? -2.129 -20.734 -6.176 1 98.94 129 HIS B CA 1
ATOM 3003 C C . HIS B 1 129 ? -1.676 -19.469 -6.887 1 98.94 129 HIS B C 1
ATOM 3005 O O . HIS B 1 129 ? -1.149 -19.531 -8 1 98.94 129 HIS B O 1
ATOM 3011 N N . ILE B 1 130 ? -1.98 -18.344 -6.332 1 98.94 130 ILE B N 1
ATOM 3012 C CA . ILE B 1 130 ? -1.525 -17.047 -6.836 1 98.94 130 ILE B CA 1
ATOM 3013 C C . ILE B 1 130 ? -0.343 -16.562 -6 1 98.94 130 ILE B C 1
ATOM 3015 O O . ILE B 1 130 ? -0.445 -16.438 -4.777 1 98.94 130 ILE B O 1
ATOM 3019 N N . ILE B 1 131 ? 0.771 -16.328 -6.652 1 98.94 131 ILE B N 1
ATOM 3020 C CA . ILE B 1 131 ? 1.987 -15.797 -6.047 1 98.94 131 ILE B CA 1
ATOM 3021 C C . ILE B 1 131 ? 2.168 -14.336 -6.445 1 98.94 131 ILE B C 1
ATOM 3023 O O . ILE B 1 131 ? 2.264 -14.016 -7.633 1 98.94 131 ILE B O 1
ATOM 3027 N N . GLN B 1 132 ? 2.141 -13.477 -5.469 1 98.94 132 GLN B N 1
ATOM 3028 C CA . GLN B 1 132 ? 2.383 -12.047 -5.645 1 98.94 132 GLN B CA 1
ATOM 3029 C C . GLN B 1 132 ? 3.811 -11.68 -5.25 1 98.94 132 GLN B C 1
ATOM 3031 O O . GLN B 1 132 ? 4.23 -11.93 -4.121 1 98.94 132 GLN B O 1
ATOM 3036 N N . VAL B 1 133 ? 4.539 -11.062 -6.168 1 98.75 133 VAL B N 1
ATOM 3037 C CA . VAL B 1 133 ? 5.918 -10.711 -5.859 1 98.75 133 VAL B CA 1
ATOM 3038 C C . VAL B 1 133 ? 5.988 -9.266 -5.371 1 98.75 133 VAL B C 1
ATOM 3040 O O . VAL B 1 133 ? 5.938 -8.328 -6.172 1 98.75 133 VAL B O 1
ATOM 3043 N N . SER B 1 134 ? 6.098 -9.148 -4.137 1 98.56 134 SER B N 1
ATOM 3044 C CA . SER B 1 134 ? 6.289 -7.859 -3.479 1 98.56 134 SER B CA 1
ATOM 3045 C C . SER B 1 134 ? 7.77 -7.574 -3.244 1 98.56 134 SER B C 1
ATOM 3047 O O . SER B 1 134 ? 8.57 -7.621 -4.18 1 98.56 134 SER B O 1
ATOM 3049 N N . SER B 1 135 ? 8.156 -7.191 -2.1 1 97.5 135 SER B N 1
ATOM 3050 C CA . SER B 1 135 ? 9.508 -6.816 -1.692 1 97.5 135 SER B CA 1
ATOM 3051 C C . SER B 1 135 ? 9.586 -6.578 -0.188 1 97.5 135 SER B C 1
ATOM 3053 O O . SER B 1 135 ? 8.562 -6.348 0.463 1 97.5 135 SER B O 1
ATOM 3055 N N . VAL B 1 136 ? 10.812 -6.688 0.382 1 96.62 136 VAL B N 1
ATOM 3056 C CA . VAL B 1 136 ? 10.984 -6.184 1.741 1 96.62 136 VAL B CA 1
ATOM 3057 C C . VAL B 1 136 ? 10.57 -4.715 1.805 1 96.62 136 VAL B C 1
ATOM 3059 O O . VAL B 1 136 ? 10.078 -4.246 2.836 1 96.62 136 VAL B O 1
ATOM 3062 N N . TRP B 1 137 ? 10.656 -4.023 0.688 1 96.38 137 TRP B N 1
ATOM 3063 C CA . TRP B 1 137 ? 10.273 -2.619 0.602 1 96.38 137 TRP B CA 1
ATOM 3064 C C . TRP B 1 137 ? 8.758 -2.465 0.521 1 96.38 137 TRP B C 1
ATOM 3066 O O . TRP B 1 137 ? 8.242 -1.345 0.497 1 96.38 137 TRP B O 1
ATOM 3076 N N . GLY B 1 138 ? 8.023 -3.562 0.477 1 98 138 GLY B N 1
ATOM 3077 C CA . GLY B 1 138 ? 6.582 -3.582 0.649 1 98 138 GLY B CA 1
ATOM 3078 C C . GLY B 1 138 ? 6.152 -3.678 2.102 1 98 138 GLY B C 1
ATOM 3079 O O . GLY B 1 138 ? 4.957 -3.666 2.404 1 98 138 GLY B O 1
ATOM 3080 N N . LEU B 1 139 ? 7.156 -3.758 3.004 1 98.06 139 LEU B N 1
ATOM 3081 C CA . LEU B 1 139 ? 6.906 -3.934 4.43 1 98.06 139 LEU B CA 1
ATOM 3082 C C . LEU B 1 139 ? 7.547 -2.809 5.238 1 98.06 139 LEU B C 1
ATOM 3084 O O . LEU B 1 139 ? 7.109 -2.514 6.352 1 98.06 139 LEU B O 1
ATOM 3088 N N . LEU B 1 140 ? 8.594 -2.268 4.711 1 96.44 140 LEU B N 1
ATOM 3089 C CA . LEU B 1 140 ? 9.273 -1.096 5.25 1 96.44 140 LEU B CA 1
ATOM 3090 C C . LEU B 1 140 ? 9.688 -0.144 4.133 1 96.44 140 LEU B C 1
ATOM 3092 O O . LEU B 1 140 ? 9.625 -0.498 2.953 1 96.44 140 LEU B O 1
ATOM 3096 N N . ALA B 1 141 ? 9.969 1.039 4.484 1 96.81 141 ALA B N 1
ATOM 3097 C CA . ALA B 1 141 ? 10.391 2.053 3.518 1 96.81 141 ALA B CA 1
ATOM 3098 C C . ALA B 1 141 ? 11.5 2.924 4.09 1 96.81 141 ALA B C 1
ATOM 3100 O O . ALA B 1 141 ? 11.711 2.959 5.305 1 96.81 141 ALA B O 1
ATOM 3101 N N . ALA B 1 142 ? 12.281 3.496 3.252 1 96.25 142 ALA B N 1
ATOM 3102 C CA . ALA B 1 142 ? 13.344 4.445 3.578 1 96.25 142 ALA B CA 1
ATOM 3103 C C . ALA B 1 142 ? 13.391 5.578 2.559 1 96.25 142 ALA B C 1
ATOM 3105 O O . ALA B 1 142 ? 12.68 5.551 1.553 1 96.25 142 ALA B O 1
ATOM 3106 N N . ALA B 1 143 ? 14.203 6.531 2.832 1 97.81 143 ALA B N 1
ATOM 3107 C CA . ALA B 1 143 ? 14.359 7.637 1.89 1 97.81 143 ALA B CA 1
ATOM 3108 C C . ALA B 1 143 ? 14.617 7.117 0.477 1 97.81 143 ALA B C 1
ATOM 3110 O O . ALA B 1 143 ? 15.352 6.145 0.29 1 97.81 143 ALA B O 1
ATOM 3111 N N . ASN B 1 144 ? 13.969 7.715 -0.51 1 97.19 144 ASN B N 1
ATOM 3112 C CA . ASN B 1 144 ? 14.133 7.535 -1.948 1 97.19 144 ASN B CA 1
ATOM 3113 C C . ASN B 1 144 ? 13.344 6.328 -2.453 1 97.19 144 ASN B C 1
ATOM 3115 O O . ASN B 1 144 ? 13.375 6.016 -3.645 1 97.19 144 ASN B O 1
ATOM 3119 N N . THR B 1 145 ? 12.617 5.578 -1.565 1 97.62 145 THR B N 1
ATOM 3120 C CA . THR B 1 145 ? 11.906 4.387 -2 1 97.62 145 THR B CA 1
ATOM 3121 C C . THR B 1 145 ? 10.406 4.664 -2.117 1 97.62 145 THR B C 1
ATOM 3123 O O . THR B 1 145 ? 9.617 3.75 -2.35 1 97.62 145 THR B O 1
ATOM 3126 N N . GLY B 1 146 ? 9.977 5.863 -1.946 1 98.69 146 GLY B N 1
ATOM 3127 C CA . GLY B 1 146 ? 8.586 6.23 -1.744 1 98.69 146 GLY B CA 1
ATOM 3128 C C . GLY B 1 146 ? 7.656 5.613 -2.771 1 98.69 146 GLY B C 1
ATOM 3129 O O . GLY B 1 146 ? 6.684 4.941 -2.414 1 98.69 146 GLY B O 1
ATOM 3130 N N . ALA B 1 147 ? 7.938 5.793 -4.062 1 98.75 147 ALA B N 1
ATOM 3131 C CA . ALA B 1 147 ? 7.07 5.297 -5.125 1 98.75 147 ALA B CA 1
ATOM 3132 C C . ALA B 1 147 ? 7.059 3.77 -5.152 1 98.75 147 ALA B C 1
ATOM 3134 O O . ALA B 1 147 ? 5.992 3.15 -5.211 1 98.75 147 ALA B O 1
ATOM 3135 N N . TYR B 1 148 ? 8.234 3.199 -5.062 1 98.62 148 TYR B N 1
ATOM 3136 C CA . TYR B 1 148 ? 8.359 1.747 -5.09 1 98.62 148 TYR B CA 1
ATOM 3137 C C . TYR B 1 148 ? 7.676 1.115 -3.887 1 98.62 148 TYR B C 1
ATOM 3139 O O . TYR B 1 148 ? 6.879 0.186 -4.035 1 98.62 148 TYR B O 1
ATOM 3147 N N . SER B 1 149 ? 7.914 1.637 -2.713 1 98.75 149 SER B N 1
ATOM 3148 C CA . SER B 1 149 ? 7.297 1.123 -1.494 1 98.75 149 SER B CA 1
ATOM 3149 C C . SER B 1 149 ? 5.781 1.289 -1.532 1 98.75 149 SER B C 1
ATOM 3151 O O . SER B 1 149 ? 5.043 0.37 -1.174 1 98.75 149 SER B O 1
ATOM 3153 N N . ALA B 1 150 ? 5.332 2.412 -1.984 1 98.94 150 ALA B N 1
ATOM 3154 C CA . ALA B 1 150 ? 3.889 2.6 -2.09 1 98.94 150 ALA B CA 1
ATOM 3155 C C . ALA B 1 150 ? 3.252 1.501 -2.936 1 98.94 150 ALA B C 1
ATOM 3157 O O . ALA B 1 150 ? 2.238 0.917 -2.547 1 98.94 150 ALA B O 1
ATOM 3158 N N . SER B 1 151 ? 3.832 1.213 -4.051 1 98.88 151 SER B N 1
ATOM 3159 C CA . SER B 1 151 ? 3.273 0.225 -4.969 1 98.88 151 SER B CA 1
ATOM 3160 C C . SER B 1 151 ? 3.275 -1.168 -4.348 1 98.88 151 SER B C 1
ATOM 3162 O O . SER B 1 151 ? 2.287 -1.897 -4.445 1 98.88 151 SER B O 1
ATOM 3164 N N . LYS B 1 152 ? 4.371 -1.542 -3.73 1 98.88 152 LYS B N 1
ATOM 3165 C CA . LYS B 1 152 ? 4.488 -2.889 -3.176 1 98.88 152 LYS B CA 1
ATOM 3166 C C . LYS B 1 152 ? 3.66 -3.031 -1.9 1 98.88 152 LYS B C 1
ATOM 3168 O O . LYS B 1 152 ? 3.107 -4.098 -1.63 1 98.88 152 LYS B O 1
ATOM 3173 N N . TRP B 1 153 ? 3.518 -1.949 -1.093 1 98.88 153 TRP B N 1
ATOM 3174 C CA . TRP B 1 153 ? 2.59 -1.952 0.035 1 98.88 153 TRP B CA 1
ATOM 3175 C C . TRP B 1 153 ? 1.158 -2.174 -0.439 1 98.88 153 TRP B C 1
ATOM 3177 O O . TRP B 1 153 ? 0.417 -2.963 0.152 1 98.88 153 TRP B O 1
ATOM 3187 N N . ALA B 1 154 ? 0.832 -1.439 -1.466 1 98.94 154 ALA B N 1
ATOM 3188 C CA . ALA B 1 154 ? -0.508 -1.605 -2.023 1 98.94 154 ALA B CA 1
ATOM 3189 C C . ALA B 1 154 ? -0.761 -3.057 -2.42 1 98.94 154 ALA B C 1
ATOM 3191 O O . ALA B 1 154 ? -1.832 -3.604 -2.145 1 98.94 154 ALA B O 1
ATOM 3192 N N . LEU B 1 155 ? 0.218 -3.662 -3.027 1 98.94 155 LEU B N 1
ATOM 3193 C CA . LEU B 1 155 ? 0.092 -5.055 -3.441 1 98.94 155 LEU B CA 1
ATOM 3194 C C . LEU B 1 155 ? -0.084 -5.969 -2.234 1 98.94 155 LEU B C 1
ATOM 3196 O O . LEU B 1 155 ? -0.862 -6.926 -2.279 1 98.94 155 LEU B O 1
ATOM 3200 N N . GLU B 1 156 ? 0.643 -5.711 -1.145 1 98.88 156 GLU B N 1
ATOM 3201 C CA . GLU B 1 156 ? 0.495 -6.465 0.095 1 98.88 156 GLU B CA 1
ATOM 3202 C C . GLU B 1 156 ? -0.946 -6.43 0.595 1 98.88 156 GLU B C 1
ATOM 3204 O O . GLU B 1 156 ? -1.535 -7.473 0.882 1 98.88 156 GLU B O 1
ATOM 3209 N N . GLY B 1 157 ? -1.474 -5.238 0.691 1 98.81 157 GLY B N 1
ATOM 3210 C CA . GLY B 1 157 ? -2.832 -5.082 1.187 1 98.81 157 GLY B CA 1
ATOM 3211 C C . GLY B 1 157 ? -3.869 -5.754 0.306 1 98.81 157 GLY B C 1
ATOM 3212 O O . GLY B 1 157 ? -4.746 -6.465 0.803 1 98.81 157 GLY B O 1
ATOM 3213 N N . LEU B 1 158 ? -3.742 -5.555 -0.981 1 98.94 158 LEU B N 1
ATOM 3214 C CA . LEU B 1 158 ? -4.652 -6.176 -1.938 1 98.94 158 LEU B CA 1
ATOM 3215 C C . LEU B 1 158 ? -4.617 -7.695 -1.815 1 98.94 158 LEU B C 1
ATOM 3217 O O . LEU B 1 158 ? -5.66 -8.352 -1.837 1 98.94 158 LEU B O 1
ATOM 3221 N N . SER B 1 159 ? -3.461 -8.234 -1.654 1 98.94 159 SER B N 1
ATOM 3222 C CA . SER B 1 159 ? -3.256 -9.68 -1.651 1 98.94 159 SER B CA 1
ATOM 3223 C C . SER B 1 159 ? -3.818 -10.312 -0.385 1 98.94 159 SER B C 1
ATOM 3225 O O . SER B 1 159 ? -4.309 -11.445 -0.418 1 98.94 159 SER B O 1
ATOM 3227 N N . GLN B 1 160 ? -3.688 -9.602 0.73 1 98.81 160 GLN B N 1
ATOM 3228 C CA . GLN B 1 160 ? -4.266 -10.133 1.961 1 98.81 160 GLN B CA 1
ATOM 3229 C C . GLN B 1 160 ? -5.785 -10.258 1.847 1 98.81 160 GLN B C 1
ATOM 3231 O O . GLN B 1 160 ? -6.367 -11.25 2.279 1 98.81 160 GLN B O 1
ATOM 3236 N N . SER B 1 161 ? -6.418 -9.227 1.319 1 98.75 161 SER B N 1
ATOM 3237 C CA . SER B 1 161 ? -7.859 -9.273 1.084 1 98.75 161 SER B CA 1
ATOM 3238 C C . SER B 1 161 ? -8.227 -10.422 0.143 1 98.75 161 SER B C 1
ATOM 3240 O O . SER B 1 161 ? -9.133 -11.203 0.431 1 98.75 161 SER B O 1
ATOM 3242 N N . LEU B 1 162 ? -7.496 -10.523 -0.915 1 98.94 162 LEU B N 1
ATOM 3243 C CA . LEU B 1 162 ? -7.734 -11.555 -1.915 1 98.94 162 LEU B CA 1
ATOM 3244 C C . LEU B 1 162 ? -7.66 -12.945 -1.29 1 98.94 162 LEU B C 1
ATOM 3246 O O . LEU B 1 162 ? -8.492 -13.805 -1.578 1 98.94 162 LEU B O 1
ATOM 3250 N N . ALA B 1 163 ? -6.66 -13.195 -0.476 1 98.81 163 ALA B N 1
ATOM 3251 C CA . ALA B 1 163 ? -6.457 -14.508 0.14 1 98.81 163 ALA B CA 1
ATOM 3252 C C . ALA B 1 163 ? -7.695 -14.953 0.906 1 98.81 163 ALA B C 1
ATOM 3254 O O . ALA B 1 163 ? -8.125 -16.109 0.793 1 98.81 163 ALA B O 1
ATOM 3255 N N . ASP B 1 164 ? -8.258 -14.031 1.657 1 98.06 164 ASP B N 1
ATOM 3256 C CA . ASP B 1 164 ? -9.469 -14.336 2.42 1 98.06 164 ASP B CA 1
ATOM 3257 C C . ASP B 1 164 ? -10.641 -14.633 1.49 1 98.06 164 ASP B C 1
ATOM 3259 O O . ASP B 1 164 ? -11.477 -15.492 1.789 1 98.06 164 ASP B O 1
ATOM 3263 N N . GLU B 1 165 ? -10.695 -13.969 0.408 1 98.75 165 GLU B N 1
ATOM 3264 C CA . GLU B 1 165 ? -11.828 -14.047 -0.506 1 98.75 165 GLU B CA 1
ATOM 3265 C C . GLU B 1 165 ? -11.844 -15.383 -1.257 1 98.75 165 GLU B C 1
ATOM 3267 O O . GLU B 1 165 ? -12.914 -15.945 -1.513 1 98.75 165 GLU B O 1
ATOM 3272 N N . VAL B 1 166 ? -10.672 -15.898 -1.555 1 98.75 166 VAL B N 1
ATOM 3273 C CA . VAL B 1 166 ? -10.633 -17 -2.504 1 98.75 166 VAL B CA 1
ATOM 3274 C C . VAL B 1 166 ? -10.367 -18.312 -1.762 1 98.75 166 VAL B C 1
ATOM 3276 O O . VAL B 1 166 ? -10.328 -19.391 -2.371 1 98.75 166 VAL B O 1
ATOM 3279 N N . ALA B 1 167 ? -10.156 -18.219 -0.453 1 98.19 167 ALA B N 1
ATOM 3280 C CA . ALA B 1 167 ? -9.828 -19.391 0.348 1 98.19 167 ALA B CA 1
ATOM 3281 C C . ALA B 1 167 ? -10.891 -20.469 0.197 1 98.19 167 ALA B C 1
ATOM 3283 O O . ALA B 1 167 ? -10.57 -21.656 0.112 1 98.19 167 ALA B O 1
ATOM 3284 N N . GLY B 1 168 ? -12.133 -20.078 0.057 1 97.88 168 GLY B N 1
ATOM 3285 C CA . GLY B 1 168 ? -13.234 -21.016 -0.027 1 97.88 168 GLY B CA 1
ATOM 3286 C C . GLY B 1 168 ? -13.258 -21.797 -1.33 1 97.88 168 GLY B C 1
ATOM 3287 O O . GLY B 1 168 ? -13.953 -22.812 -1.443 1 97.88 168 GLY B O 1
ATOM 3288 N N . PHE B 1 169 ? -12.531 -21.328 -2.309 1 98.25 169 PHE B N 1
ATOM 3289 C CA . PHE B 1 169 ? -12.469 -22 -3.6 1 98.25 169 PHE B CA 1
ATOM 3290 C C . PHE B 1 169 ? -11.273 -22.953 -3.658 1 98.25 169 PHE B C 1
ATOM 3292 O O . PHE B 1 169 ? -10.977 -23.516 -4.711 1 98.25 169 PHE B O 1
ATOM 3299 N N . GLY B 1 170 ? -10.492 -23.062 -2.514 1 98.06 170 GLY B N 1
ATOM 3300 C CA . GLY B 1 170 ? -9.281 -23.875 -2.537 1 98.06 170 GLY B CA 1
ATOM 3301 C C . GLY B 1 170 ? -8.109 -23.172 -3.197 1 98.06 170 GLY B C 1
ATOM 3302 O O . GLY B 1 170 ? -7.117 -23.812 -3.551 1 98.06 170 GLY B O 1
ATOM 3303 N N . ILE B 1 171 ? -8.211 -21.875 -3.445 1 98.81 171 ILE B N 1
ATOM 3304 C CA . ILE B 1 171 ? -7.152 -21.094 -4.062 1 98.81 171 ILE B CA 1
ATOM 3305 C C . ILE B 1 171 ? -6.277 -20.453 -2.975 1 98.81 171 ILE B C 1
ATOM 3307 O O . ILE B 1 171 ? -6.789 -19.844 -2.039 1 98.81 171 ILE B O 1
ATOM 3311 N N . HIS B 1 172 ? -4.969 -20.672 -3.035 1 98.88 172 HIS B N 1
ATOM 3312 C CA . HIS B 1 172 ? -4.008 -20.078 -2.115 1 98.88 172 HIS B CA 1
ATOM 3313 C C . HIS B 1 172 ? -3.438 -18.781 -2.684 1 98.88 172 HIS B C 1
ATOM 3315 O O . HIS B 1 172 ? -3.344 -18.625 -3.902 1 98.88 172 HIS B O 1
ATOM 3321 N N . VAL B 1 173 ? -3.137 -17.844 -1.832 1 98.94 173 VAL B N 1
ATOM 3322 C CA . VAL B 1 173 ? -2.422 -16.625 -2.184 1 98.94 173 VAL B CA 1
ATOM 3323 C C . VAL B 1 173 ? -1.189 -16.469 -1.296 1 98.94 173 VAL B C 1
ATOM 3325 O O . VAL B 1 173 ? -1.293 -16.516 -0.067 1 98.94 173 VAL B O 1
ATOM 3328 N N . THR B 1 174 ? -0.01 -16.406 -1.867 1 98.94 174 THR B N 1
ATOM 3329 C CA . THR B 1 174 ? 1.236 -16.141 -1.155 1 98.94 174 THR B CA 1
ATOM 3330 C C . THR B 1 174 ? 1.902 -14.883 -1.683 1 98.94 174 THR B C 1
ATOM 3332 O O . THR B 1 174 ? 2.002 -14.68 -2.895 1 98.94 174 THR B O 1
ATOM 3335 N N . VAL B 1 175 ? 2.256 -14.016 -0.824 1 98.94 175 VAL B N 1
ATOM 3336 C CA . VAL B 1 175 ? 3.074 -12.859 -1.174 1 98.94 175 VAL B CA 1
ATOM 3337 C C . VAL B 1 175 ? 4.547 -13.164 -0.904 1 98.94 175 VAL B C 1
ATOM 3339 O O . VAL B 1 175 ? 4.93 -13.445 0.234 1 98.94 175 VAL B O 1
ATOM 3342 N N . LEU B 1 176 ? 5.383 -13.156 -1.94 1 98.88 176 LEU B N 1
ATOM 3343 C CA . LEU B 1 176 ? 6.828 -13.25 -1.773 1 98.88 176 LEU B CA 1
ATOM 3344 C C . LEU B 1 176 ? 7.441 -11.875 -1.545 1 98.88 176 LEU B C 1
ATOM 3346 O O . LEU B 1 176 ? 7.09 -10.906 -2.232 1 98.88 176 LEU B O 1
ATOM 3350 N N . GLU B 1 177 ? 8.305 -11.836 -0.612 1 98.69 177 GLU B N 1
ATOM 3351 C CA . GLU B 1 177 ? 8.914 -10.578 -0.201 1 98.69 177 GLU B CA 1
ATOM 3352 C C . GLU B 1 177 ? 10.438 -10.656 -0.241 1 98.69 177 GLU B C 1
ATOM 3354 O O . GLU B 1 177 ? 11.086 -10.75 0.803 1 98.69 177 GLU B O 1
ATOM 3359 N N . PRO B 1 178 ? 10.992 -10.539 -1.431 1 97.19 178 PRO B N 1
ATOM 3360 C CA . PRO B 1 178 ? 12.445 -10.695 -1.594 1 97.19 178 PRO B CA 1
ATOM 3361 C C . PRO B 1 178 ? 13.227 -9.5 -1.057 1 97.19 178 PRO B C 1
ATOM 3363 O O . PRO B 1 178 ? 12.789 -8.352 -1.196 1 97.19 178 PRO B O 1
ATOM 3366 N N . ALA B 1 179 ? 14.336 -9.852 -0.446 1 94.5 179 ALA B N 1
ATOM 3367 C CA . ALA B 1 179 ? 15.375 -8.844 -0.26 1 94.5 179 ALA B CA 1
ATOM 3368 C C . ALA B 1 179 ? 16.062 -8.516 -1.58 1 94.5 179 ALA B C 1
ATOM 3370 O O . ALA B 1 179 ? 15.461 -8.617 -2.648 1 94.5 179 ALA B O 1
ATOM 3371 N N . SER B 1 180 ? 17.281 -8.023 -1.518 1 91.38 180 SER B N 1
ATOM 3372 C CA . SER B 1 180 ? 17.984 -7.621 -2.732 1 91.38 180 SER B CA 1
ATOM 3373 C C . SER B 1 180 ? 18.656 -8.812 -3.398 1 91.38 180 SER B C 1
ATOM 3375 O O . SER B 1 180 ? 19.281 -9.633 -2.725 1 91.38 180 SER B O 1
ATOM 3377 N N . TYR B 1 181 ? 18.422 -8.891 -4.664 1 92 181 TYR B N 1
ATOM 3378 C CA . TYR B 1 181 ? 19.062 -9.93 -5.461 1 92 181 TYR B CA 1
ATOM 3379 C C . TYR B 1 181 ? 19.812 -9.336 -6.648 1 92 181 TYR B C 1
ATOM 3381 O O . TYR B 1 181 ? 19.5 -8.227 -7.086 1 92 181 TYR B O 1
ATOM 3389 N N . ASP B 1 182 ? 20.703 -10.039 -7.117 1 87.69 182 ASP B N 1
ATOM 3390 C CA . ASP B 1 182 ? 21.484 -9.617 -8.273 1 87.69 182 ASP B CA 1
ATOM 3391 C C . ASP B 1 182 ? 20.734 -9.867 -9.57 1 87.69 182 ASP B C 1
ATOM 3393 O O . ASP B 1 182 ? 20.922 -10.898 -10.227 1 87.69 182 ASP B O 1
ATOM 3397 N N . THR B 1 183 ? 19.844 -8.93 -9.922 1 81.94 183 THR B N 1
ATOM 3398 C CA . THR B 1 183 ? 19 -9.078 -11.109 1 81.94 183 THR B CA 1
ATOM 3399 C C . THR B 1 183 ? 19.438 -8.125 -12.211 1 81.94 183 THR B C 1
ATOM 3401 O O . THR B 1 183 ? 18.734 -7.969 -13.219 1 81.94 183 THR B O 1
ATOM 3404 N N . GLY B 1 184 ? 20.703 -7.535 -12.141 1 68.75 184 GLY B N 1
ATOM 3405 C CA . GLY B 1 184 ? 21.219 -6.594 -13.125 1 68.75 184 GLY B CA 1
ATOM 3406 C C . GLY B 1 184 ? 20.516 -5.254 -13.086 1 68.75 184 GLY B C 1
ATOM 3407 O O . GLY B 1 184 ? 20.672 -4.441 -14 1 68.75 184 GLY B O 1
ATOM 3408 N N . PHE B 1 185 ? 20.047 -4.828 -12.164 1 55.06 185 PHE B N 1
ATOM 3409 C CA . PHE B 1 185 ? 19.438 -3.555 -11.812 1 55.06 185 PHE B CA 1
ATOM 3410 C C . PHE B 1 185 ? 18.562 -3.041 -12.961 1 55.06 185 PHE B C 1
ATOM 3412 O O . PHE B 1 185 ? 18.188 -1.867 -12.977 1 55.06 185 PHE B O 1
ATOM 3419 N N . ALA B 1 186 ? 18.359 -3.744 -14.078 1 61.59 186 ALA B N 1
ATOM 3420 C CA . ALA B 1 186 ? 17.734 -3.232 -15.289 1 61.59 186 ALA B CA 1
ATOM 3421 C C . ALA B 1 186 ? 16.297 -2.762 -15.016 1 61.59 186 ALA B C 1
ATOM 3423 O O . ALA B 1 186 ? 15.742 -1.978 -15.781 1 61.59 186 ALA B O 1
ATOM 3424 N N . LEU B 1 187 ? 15.82 -2.889 -13.891 1 74.12 187 LEU B N 1
ATOM 3425 C CA . LEU B 1 187 ? 14.414 -2.586 -13.617 1 74.12 187 LEU B CA 1
ATOM 3426 C C . LEU B 1 187 ? 14.289 -1.474 -12.586 1 74.12 187 LEU B C 1
ATOM 3428 O O . LEU B 1 187 ? 13.281 -1.381 -11.891 1 74.12 187 LEU B O 1
ATOM 3432 N N . THR B 1 188 ? 15.375 -0.594 -12.625 1 89.38 188 THR B N 1
ATOM 3433 C CA . THR B 1 188 ? 15.375 0.525 -11.695 1 89.38 188 THR B CA 1
ATOM 3434 C C . THR B 1 188 ? 15.383 1.855 -12.438 1 89.38 188 THR B C 1
ATOM 3436 O O . THR B 1 188 ? 16.141 2.033 -13.391 1 89.38 188 THR B O 1
ATOM 3439 N N . GLN B 1 189 ? 14.5 2.686 -12.117 1 94.31 189 GLN B N 1
ATOM 3440 C CA . GLN B 1 189 ? 14.438 4.059 -12.602 1 94.31 189 GLN B CA 1
ATOM 3441 C C . GLN B 1 189 ? 14.672 5.059 -11.477 1 94.31 189 GLN B C 1
ATOM 3443 O O . GLN B 1 189 ? 14.438 4.75 -10.305 1 94.31 189 GLN B O 1
ATOM 3448 N N . PHE B 1 190 ? 15.148 6.246 -11.852 1 96 190 PHE B N 1
ATOM 3449 C CA . PHE B 1 190 ? 15.461 7.27 -10.859 1 96 190 PHE B CA 1
ATOM 3450 C C . PHE B 1 190 ? 14.805 8.594 -11.227 1 96 190 PHE B C 1
ATOM 3452 O O . PHE B 1 190 ? 14.641 8.906 -12.414 1 96 190 PHE B O 1
ATOM 3459 N N . THR B 1 191 ? 14.461 9.352 -10.188 1 98.12 191 THR B N 1
ATOM 3460 C CA . THR B 1 191 ? 14 10.727 -10.398 1 98.12 191 THR B CA 1
ATOM 3461 C C . THR B 1 191 ? 15.172 11.641 -10.742 1 98.12 191 THR B C 1
ATOM 3463 O O . THR B 1 191 ? 16.328 11.25 -10.602 1 98.12 191 THR B O 1
ATOM 3466 N N . THR B 1 192 ? 14.781 12.852 -11.328 1 98.25 192 THR B N 1
ATOM 3467 C CA . THR B 1 192 ? 15.758 13.938 -11.375 1 98.25 192 THR B CA 1
ATOM 3468 C C . THR B 1 192 ? 15.992 14.516 -9.984 1 98.25 192 THR B C 1
ATOM 3470 O O . THR B 1 192 ? 15.039 14.906 -9.305 1 98.25 192 THR B O 1
ATOM 3473 N N . ALA B 1 193 ? 17.219 14.641 -9.656 1 97.88 193 ALA B N 1
ATOM 3474 C CA . ALA B 1 193 ? 17.578 15.023 -8.289 1 97.88 193 ALA B CA 1
ATOM 3475 C C . ALA B 1 193 ? 17.25 16.484 -8.023 1 97.88 193 ALA B C 1
ATOM 3477 O O . ALA B 1 193 ? 17.5 17.344 -8.867 1 97.88 193 ALA B O 1
ATOM 3478 N N . ASN B 1 194 ? 16.578 16.812 -6.949 1 98.38 194 ASN B N 1
ATOM 3479 C CA . ASN B 1 194 ? 16.438 18.125 -6.34 1 98.38 194 ASN B CA 1
ATOM 3480 C C . ASN B 1 194 ? 17.531 18.375 -5.301 1 98.38 194 ASN B C 1
ATOM 3482 O O . ASN B 1 194 ? 17.641 17.641 -4.32 1 98.38 194 ASN B O 1
ATOM 3486 N N . ALA B 1 195 ? 18.281 19.391 -5.445 1 98.19 195 ALA B N 1
ATOM 3487 C CA . ALA B 1 195 ? 19.469 19.656 -4.641 1 98.19 195 ALA B CA 1
ATOM 3488 C C . ALA B 1 195 ? 19.109 19.828 -3.168 1 98.19 195 ALA B C 1
ATOM 3490 O O . ALA B 1 195 ? 19.938 19.578 -2.287 1 98.19 195 ALA B O 1
ATOM 3491 N N . VAL B 1 196 ? 17.984 20.156 -2.889 1 98.19 196 VAL B N 1
ATOM 3492 C CA . VAL B 1 196 ? 17.594 20.406 -1.499 1 98.19 196 VAL B CA 1
ATOM 3493 C C . VAL B 1 196 ? 17.672 19.094 -0.713 1 98.19 196 VAL B C 1
ATOM 3495 O O . VAL B 1 196 ? 17.719 19.109 0.519 1 98.19 196 VAL B O 1
ATOM 3498 N N . TYR B 1 197 ? 17.703 17.953 -1.399 1 98.44 197 TYR B N 1
ATOM 3499 C CA . TYR B 1 197 ? 17.688 16.656 -0.729 1 98.44 197 TYR B CA 1
ATOM 3500 C C . TYR B 1 197 ? 19.062 16 -0.768 1 98.44 197 TYR B C 1
ATOM 3502 O O . TYR B 1 197 ? 19.203 14.812 -0.497 1 98.44 197 TYR B O 1
ATOM 3510 N N . ASP B 1 198 ? 20.078 16.719 -1.142 1 97.88 198 ASP B N 1
ATOM 3511 C CA . ASP B 1 198 ? 21.422 16.156 -1.267 1 97.88 198 ASP B CA 1
ATOM 3512 C C . ASP B 1 198 ? 21.875 15.539 0.052 1 97.88 198 ASP B C 1
ATOM 3514 O O . ASP B 1 198 ? 22.469 14.461 0.064 1 97.88 198 ASP B O 1
ATOM 3518 N N . ALA B 1 199 ? 21.609 16.234 1.116 1 97.06 199 ALA B N 1
ATOM 3519 C CA . ALA B 1 199 ? 22.016 15.727 2.42 1 97.06 199 ALA B CA 1
ATOM 3520 C C . ALA B 1 199 ? 21.297 14.422 2.754 1 97.06 199 ALA B C 1
ATOM 3522 O O . ALA B 1 199 ? 21.906 13.461 3.223 1 97.06 199 ALA B O 1
ATOM 3523 N N . ALA B 1 200 ? 20.016 14.414 2.533 1 96.44 200 ALA B N 1
ATOM 3524 C CA . ALA B 1 200 ? 19.234 13.203 2.771 1 96.44 200 ALA B CA 1
ATOM 3525 C C . ALA B 1 200 ? 19.719 12.055 1.888 1 96.44 200 ALA B C 1
ATOM 3527 O O . ALA B 1 200 ? 19.797 10.906 2.338 1 96.44 200 ALA B O 1
ATOM 3528 N N . ARG B 1 201 ? 19.938 12.328 0.68 1 96.31 201 ARG B N 1
ATOM 3529 C CA . ARG B 1 201 ? 20.422 11.336 -0.271 1 96.31 201 ARG B CA 1
ATOM 3530 C C . ARG B 1 201 ? 21.766 10.766 0.163 1 96.31 201 ARG B C 1
ATOM 3532 O O . ARG B 1 201 ? 22 9.562 0.052 1 96.31 201 ARG B O 1
ATOM 3539 N N . ALA B 1 202 ? 22.656 11.602 0.688 1 95.12 202 ALA B N 1
ATOM 3540 C CA . ALA B 1 202 ? 24 11.195 1.117 1 95.12 202 ALA B CA 1
ATOM 3541 C C . ALA B 1 202 ? 23.922 10.281 2.336 1 95.12 202 ALA B C 1
ATOM 3543 O O . ALA B 1 202 ? 24.828 9.477 2.568 1 95.12 202 ALA B O 1
ATOM 3544 N N . ALA B 1 203 ? 22.875 10.398 3.027 1 94.25 203 ALA B N 1
ATOM 3545 C CA . ALA B 1 203 ? 22.719 9.633 4.262 1 94.25 203 ALA B CA 1
ATOM 3546 C C . ALA B 1 203 ? 22.219 8.219 3.971 1 94.25 203 ALA B C 1
ATOM 3548 O O . ALA B 1 203 ? 22.25 7.352 4.848 1 94.25 203 ALA B O 1
ATOM 3549 N N . ILE B 1 204 ? 21.766 8.008 2.721 1 91.31 204 ILE B N 1
ATOM 3550 C CA . ILE B 1 204 ? 21.266 6.691 2.346 1 91.31 204 ILE B CA 1
ATOM 3551 C C . ILE B 1 204 ? 22.438 5.711 2.24 1 91.31 204 ILE B C 1
ATOM 3553 O O . ILE B 1 204 ? 23.406 5.969 1.521 1 91.31 204 ILE B O 1
ATOM 3557 N N . ASP B 1 205 ? 22.375 4.629 2.969 1 84.5 205 ASP B N 1
ATOM 3558 C CA . ASP B 1 205 ? 23.422 3.607 2.957 1 84.5 205 ASP B CA 1
ATOM 3559 C C . ASP B 1 205 ? 22.812 2.209 2.857 1 84.5 205 ASP B C 1
ATOM 3561 O O . ASP B 1 205 ? 22.281 1.682 3.84 1 84.5 205 ASP B O 1
ATOM 3565 N N . TYR B 1 206 ? 22.953 1.67 1.646 1 74.31 206 TYR B N 1
ATOM 3566 C CA . TYR B 1 206 ? 22.469 0.308 1.449 1 74.31 206 TYR B CA 1
ATOM 3567 C C . TYR B 1 206 ? 23.641 -0.681 1.409 1 74.31 206 TYR B C 1
ATOM 3569 O O . TYR B 1 206 ? 23.453 -1.849 1.058 1 74.31 206 TYR B O 1
ATOM 3577 N N . SER B 1 207 ? 24.859 -0.24 1.594 1 67.75 207 SER B N 1
ATOM 3578 C CA . SER B 1 207 ? 26.078 -1.02 1.427 1 67.75 207 SER B CA 1
ATOM 3579 C C . SER B 1 207 ? 26.047 -2.287 2.273 1 67.75 207 SER B C 1
ATOM 3581 O O . SER B 1 207 ? 26.625 -3.309 1.896 1 67.75 207 SER B O 1
ATOM 3583 N N . GLY B 1 208 ? 25.375 -2.268 3.271 1 67.19 208 GLY B N 1
ATOM 3584 C CA . GLY B 1 208 ? 25.5 -3.434 4.133 1 67.19 208 GLY B CA 1
ATOM 3585 C C . GLY B 1 208 ? 24.5 -4.527 3.793 1 67.19 208 GLY B C 1
ATOM 3586 O O . GLY B 1 208 ? 24.406 -5.531 4.5 1 67.19 208 GLY B O 1
ATOM 3587 N N . GLN B 1 209 ? 23.828 -4.445 2.613 1 76.38 209 GLN B N 1
ATOM 3588 C CA . GLN B 1 209 ? 22.844 -5.48 2.307 1 76.38 209 GLN B CA 1
ATOM 3589 C C . GLN B 1 209 ? 23.344 -6.398 1.193 1 76.38 209 GLN B C 1
ATOM 3591 O O . GLN B 1 209 ? 23.422 -5.984 0.034 1 76.38 209 GLN B O 1
ATOM 3596 N N . PRO B 1 210 ? 23.703 -7.617 1.545 1 81.88 210 PRO B N 1
ATOM 3597 C CA . PRO B 1 210 ? 24.234 -8.523 0.518 1 81.88 210 PRO B CA 1
ATOM 3598 C C . PRO B 1 210 ? 23.188 -8.859 -0.55 1 81.88 210 PRO B C 1
ATOM 3600 O O . PRO B 1 210 ? 22 -9.016 -0.239 1 81.88 210 PRO B O 1
ATOM 3603 N N . LEU B 1 211 ? 23.688 -8.914 -1.773 1 89.12 211 LEU B N 1
ATOM 3604 C CA . LEU B 1 211 ? 22.828 -9.352 -2.873 1 89.12 211 LEU B CA 1
ATOM 3605 C C . LEU B 1 211 ? 22.734 -10.875 -2.914 1 89.12 211 LEU B C 1
ATOM 3607 O O . LEU B 1 211 ? 23.75 -11.57 -2.785 1 89.12 211 LEU B O 1
ATOM 3611 N N . GLY B 1 212 ? 21.562 -11.367 -3.01 1 93.5 212 GLY B N 1
ATOM 3612 C CA . GLY B 1 212 ? 21.391 -12.797 -3.201 1 93.5 212 GLY B CA 1
ATOM 3613 C C . GLY B 1 212 ? 21.547 -13.234 -4.645 1 93.5 212 GLY B C 1
ATOM 3614 O O . GLY B 1 212 ? 21.547 -12.398 -5.555 1 93.5 212 GLY B O 1
ATOM 3615 N N . ALA B 1 213 ? 21.766 -14.531 -4.785 1 95.31 213 ALA B N 1
ATOM 3616 C CA . ALA B 1 213 ? 21.766 -15.133 -6.117 1 95.31 213 ALA B CA 1
ATOM 3617 C C . ALA B 1 213 ? 20.344 -15.477 -6.574 1 95.31 213 ALA B C 1
ATOM 3619 O O . ALA B 1 213 ? 19.672 -16.297 -5.953 1 95.31 213 ALA B O 1
ATOM 3620 N N . PRO B 1 214 ? 19.891 -14.914 -7.645 1 96 214 PRO B N 1
ATOM 3621 C CA . PRO B 1 214 ? 18.516 -15.18 -8.094 1 96 214 PRO B CA 1
ATOM 3622 C C . PRO B 1 214 ? 18.203 -16.672 -8.188 1 96 214 PRO B C 1
ATOM 3624 O O . PRO B 1 214 ? 17.125 -17.109 -7.805 1 96 214 PRO B O 1
ATOM 3627 N N . ARG B 1 215 ? 19.141 -17.469 -8.625 1 96.69 215 ARG B N 1
ATOM 3628 C CA . ARG B 1 215 ? 18.953 -18.906 -8.805 1 96.69 215 ARG B CA 1
ATOM 3629 C C . ARG B 1 215 ? 18.578 -19.578 -7.488 1 96.69 215 ARG B C 1
ATOM 3631 O O . ARG B 1 215 ? 17.828 -20.547 -7.473 1 96.69 215 ARG B O 1
ATOM 3638 N N . ALA B 1 216 ? 19.047 -19.031 -6.426 1 97.19 216 ALA B N 1
ATOM 3639 C CA . ALA B 1 216 ? 18.844 -19.641 -5.109 1 97.19 216 ALA B CA 1
ATOM 3640 C C . ALA B 1 216 ? 17.391 -19.516 -4.668 1 97.19 216 ALA B C 1
ATOM 3642 O O . ALA B 1 216 ? 16.969 -20.172 -3.721 1 97.19 216 ALA B O 1
ATOM 3643 N N . THR B 1 217 ? 16.594 -18.719 -5.32 1 98.06 217 THR B N 1
ATOM 3644 C CA . THR B 1 217 ? 15.203 -18.531 -4.941 1 98.06 217 THR B CA 1
ATOM 3645 C C . THR B 1 217 ? 14.328 -19.625 -5.531 1 98.06 217 THR B C 1
ATOM 3647 O O . THR B 1 217 ? 13.172 -19.781 -5.129 1 98.06 217 THR B O 1
ATOM 3650 N N . ARG B 1 218 ? 14.875 -20.422 -6.457 1 98.38 218 ARG B N 1
ATOM 3651 C CA . ARG B 1 218 ? 14.117 -21.469 -7.133 1 98.38 218 ARG B CA 1
ATOM 3652 C C . ARG B 1 218 ? 13.508 -22.438 -6.125 1 98.38 218 ARG B C 1
ATOM 3654 O O . ARG B 1 218 ? 12.32 -22.766 -6.203 1 98.38 218 ARG B O 1
ATOM 3661 N N . SER B 1 219 ? 14.328 -22.859 -5.18 1 97.62 219 SER B N 1
ATOM 3662 C CA . SER B 1 219 ? 13.891 -23.875 -4.223 1 97.62 219 SER B CA 1
ATOM 3663 C C . SER B 1 219 ? 12.805 -23.328 -3.305 1 97.62 219 SER B C 1
ATOM 3665 O O . SER B 1 219 ? 11.891 -24.062 -2.908 1 97.62 219 SER B O 1
ATOM 3667 N N . ALA B 1 220 ? 12.898 -22.062 -2.941 1 98.44 220 ALA B N 1
ATOM 3668 C CA . ALA B 1 220 ? 11.898 -21.438 -2.08 1 98.44 220 ALA B CA 1
ATOM 3669 C C . ALA B 1 220 ? 10.539 -21.391 -2.773 1 98.44 220 ALA B C 1
ATOM 3671 O O . ALA B 1 220 ? 9.508 -21.719 -2.166 1 98.44 220 ALA B O 1
ATOM 3672 N N . LEU B 1 221 ? 10.547 -20.984 -4.031 1 98.62 221 LEU B N 1
ATOM 3673 C CA . LEU B 1 221 ? 9.297 -20.938 -4.781 1 98.62 221 LEU B CA 1
ATOM 3674 C C . LEU B 1 221 ? 8.664 -22.312 -4.879 1 98.62 221 LEU B C 1
ATOM 3676 O O . LEU B 1 221 ? 7.465 -22.469 -4.648 1 98.62 221 LEU B O 1
ATOM 3680 N N . LEU B 1 222 ? 9.453 -23.312 -5.23 1 98.44 222 LEU B N 1
ATOM 3681 C CA . LEU B 1 222 ? 8.938 -24.672 -5.379 1 98.44 222 LEU B CA 1
ATOM 3682 C C . LEU B 1 222 ? 8.445 -25.219 -4.043 1 98.44 222 LEU B C 1
ATOM 3684 O O . LEU B 1 222 ? 7.438 -25.922 -3.988 1 98.44 222 LEU B O 1
ATOM 3688 N N . ALA B 1 223 ? 9.141 -24.859 -2.918 1 98.44 223 ALA B N 1
ATOM 3689 C CA . ALA B 1 223 ? 8.695 -25.266 -1.589 1 98.44 223 ALA B CA 1
ATOM 3690 C C . ALA B 1 223 ? 7.312 -24.703 -1.275 1 98.44 223 ALA B C 1
ATOM 3692 O O . ALA B 1 223 ? 6.465 -25.406 -0.72 1 98.44 223 ALA B O 1
ATOM 3693 N N . VAL B 1 224 ? 7.086 -23.484 -1.665 1 98.44 224 VAL B N 1
ATOM 3694 C CA . VAL B 1 224 ? 5.812 -22.812 -1.407 1 98.44 224 VAL B CA 1
ATOM 3695 C C . VAL B 1 224 ? 4.707 -23.469 -2.229 1 98.44 224 VAL B C 1
ATOM 3697 O O . VAL B 1 224 ? 3.639 -23.781 -1.699 1 98.44 224 VAL B O 1
ATOM 3700 N N . VAL B 1 225 ? 4.941 -23.703 -3.492 1 98 225 VAL B N 1
ATOM 3701 C CA . VAL B 1 225 ? 3.912 -24.203 -4.406 1 98 225 VAL B CA 1
ATOM 3702 C C . VAL B 1 225 ? 3.592 -25.656 -4.086 1 98 225 VAL B C 1
ATOM 3704 O O . VAL B 1 225 ? 2.496 -26.141 -4.383 1 98 225 VAL B O 1
ATOM 3707 N N . ASP B 1 226 ? 4.504 -26.359 -3.447 1 97.44 226 ASP B N 1
ATOM 3708 C CA . ASP B 1 226 ? 4.32 -27.781 -3.174 1 97.44 226 ASP B CA 1
ATOM 3709 C C . ASP B 1 226 ? 3.842 -28.016 -1.741 1 97.44 226 ASP B C 1
ATOM 3711 O O . ASP B 1 226 ? 3.539 -29.141 -1.354 1 97.44 226 ASP B O 1
ATOM 3715 N N . ALA B 1 227 ? 3.762 -26.984 -0.959 1 97.88 227 ALA B N 1
ATOM 3716 C CA . ALA B 1 227 ? 3.352 -27.109 0.437 1 97.88 227 ALA B CA 1
ATOM 3717 C C . ALA B 1 227 ? 1.864 -27.438 0.544 1 97.88 227 ALA B C 1
ATOM 3719 O O . ALA B 1 227 ? 1.048 -26.891 -0.204 1 97.88 227 ALA B O 1
ATOM 3720 N N . ASP B 1 228 ? 1.494 -28.297 1.475 1 96.5 228 ASP B N 1
ATOM 3721 C CA . ASP B 1 228 ? 0.089 -28.562 1.756 1 96.5 228 ASP B CA 1
ATOM 3722 C C . ASP B 1 228 ? -0.627 -27.328 2.27 1 96.5 228 ASP B C 1
ATOM 3724 O O . ASP B 1 228 ? -1.784 -27.078 1.921 1 96.5 228 ASP B O 1
ATOM 3728 N N . LYS B 1 229 ? 0.042 -26.594 3.078 1 96.69 229 LYS B N 1
ATOM 3729 C CA . LYS B 1 229 ? -0.431 -25.328 3.609 1 96.69 229 LYS B CA 1
ATOM 3730 C C . LYS B 1 229 ? 0.584 -24.219 3.357 1 96.69 229 LYS B C 1
ATOM 3732 O O . LYS B 1 229 ? 1.361 -23.859 4.246 1 96.69 229 LYS B O 1
ATOM 3737 N N . PRO B 1 230 ? 0.588 -23.625 2.186 1 98.69 230 PRO B N 1
ATOM 3738 C CA . PRO B 1 230 ? 1.569 -22.578 1.88 1 98.69 230 PRO B CA 1
ATOM 3739 C C . PRO B 1 230 ? 1.38 -21.328 2.73 1 98.69 230 PRO B C 1
ATOM 3741 O O . PRO B 1 230 ? 0.262 -21.031 3.16 1 98.69 230 PRO B O 1
ATOM 3744 N N . PRO B 1 231 ? 2.455 -20.656 3.037 1 98.81 231 PRO B N 1
ATOM 3745 C CA . PRO B 1 231 ? 2.342 -19.422 3.805 1 98.81 231 PRO B CA 1
ATOM 3746 C C . PRO B 1 231 ? 1.645 -18.297 3.025 1 98.81 231 PRO B C 1
ATOM 3748 O O . PRO B 1 231 ? 1.676 -18.297 1.792 1 98.81 231 PRO B O 1
ATOM 3751 N N . ARG B 1 232 ? 1.052 -17.391 3.723 1 98.62 232 ARG B N 1
ATOM 3752 C CA . ARG B 1 232 ? 0.474 -16.203 3.098 1 98.62 232 ARG B CA 1
ATOM 3753 C C . ARG B 1 232 ? 1.559 -15.203 2.713 1 98.62 232 ARG B C 1
ATOM 3755 O O . ARG B 1 232 ? 1.356 -14.367 1.829 1 98.62 232 ARG B O 1
ATOM 3762 N N . ARG B 1 233 ? 2.633 -15.266 3.441 1 98.75 233 ARG B N 1
ATOM 3763 C CA . ARG B 1 233 ? 3.773 -14.391 3.199 1 98.75 233 ARG B CA 1
ATOM 3764 C C . ARG B 1 233 ? 5.09 -15.133 3.393 1 98.75 233 ARG B C 1
ATOM 3766 O O . ARG B 1 233 ? 5.215 -15.953 4.305 1 98.75 233 ARG B O 1
ATOM 3773 N N . LEU B 1 234 ? 6.055 -14.797 2.574 1 98.81 234 LEU B N 1
ATOM 3774 C CA . LEU B 1 234 ? 7.371 -15.406 2.689 1 98.81 234 LEU B CA 1
ATOM 3775 C C . LEU B 1 234 ? 8.469 -14.406 2.33 1 98.81 234 LEU B C 1
ATOM 3777 O O . LEU B 1 234 ? 8.492 -13.883 1.217 1 98.81 234 LEU B O 1
ATOM 3781 N N . LEU B 1 235 ? 9.328 -14.172 3.25 1 98.56 235 LEU B N 1
ATOM 3782 C CA . LEU B 1 235 ? 10.539 -13.406 2.992 1 98.56 235 LEU B CA 1
ATOM 3783 C C . LEU B 1 235 ? 11.57 -14.242 2.24 1 98.56 235 LEU B C 1
ATOM 3785 O O . LEU B 1 235 ? 11.688 -15.445 2.484 1 98.56 235 LEU B O 1
ATOM 3789 N N . LEU B 1 236 ? 12.281 -13.617 1.319 1 97.62 236 LEU B N 1
ATOM 3790 C CA . LEU B 1 236 ? 13.398 -14.281 0.657 1 97.62 236 LEU B CA 1
ATOM 3791 C C . LEU B 1 236 ? 14.703 -13.531 0.9 1 97.62 236 LEU B C 1
ATOM 3793 O O . LEU B 1 236 ? 14.773 -12.32 0.683 1 97.62 236 LEU B O 1
ATOM 3797 N N . GLY B 1 237 ? 15.719 -14.297 1.236 1 94.88 237 GLY B N 1
ATOM 3798 C CA . GLY B 1 237 ? 17.047 -13.719 1.419 1 94.88 237 GLY B CA 1
ATOM 3799 C C . GLY B 1 237 ? 17.469 -13.648 2.873 1 94.88 237 GLY B C 1
ATOM 3800 O O . GLY B 1 237 ? 16.625 -13.555 3.77 1 94.88 237 GLY B O 1
ATOM 3801 N N . GLN B 1 238 ? 18.766 -13.562 3.039 1 90.56 238 GLN B N 1
ATOM 3802 C CA . GLN B 1 238 ? 19.328 -13.453 4.383 1 90.56 238 GLN B CA 1
ATOM 3803 C C . GLN B 1 238 ? 19.172 -12.039 4.934 1 90.56 238 GLN B C 1
ATOM 3805 O O . GLN B 1 238 ? 19.297 -11.062 4.195 1 90.56 238 GLN B O 1
ATOM 3810 N N . GLY B 1 239 ? 18.844 -11.93 6.188 1 90.44 239 GLY B N 1
ATOM 3811 C CA . GLY B 1 239 ? 18.734 -10.641 6.848 1 90.44 239 GLY B CA 1
ATOM 3812 C C . GLY B 1 239 ? 17.328 -10.07 6.805 1 90.44 239 GLY B C 1
ATOM 3813 O O . GLY B 1 239 ? 16.969 -9.242 7.637 1 90.44 239 GLY B O 1
ATOM 3814 N N . ALA B 1 240 ? 16.516 -10.523 5.777 1 94.31 240 ALA B N 1
ATOM 3815 C CA . ALA B 1 240 ? 15.172 -9.984 5.602 1 94.31 240 ALA B CA 1
ATOM 3816 C C . ALA B 1 240 ? 14.336 -10.156 6.867 1 94.31 240 ALA B C 1
ATOM 3818 O O . ALA B 1 240 ? 13.68 -9.219 7.316 1 94.31 240 ALA B O 1
ATOM 3819 N N . LEU B 1 241 ? 14.406 -11.352 7.43 1 96.44 241 LEU B N 1
ATOM 3820 C CA . LEU B 1 241 ? 13.625 -11.633 8.633 1 96.44 241 LEU B CA 1
ATOM 3821 C C . LEU B 1 241 ? 14 -10.68 9.758 1 96.44 241 LEU B C 1
ATOM 3823 O O . LEU B 1 241 ? 13.117 -10.109 10.406 1 96.44 241 LEU B O 1
ATOM 3827 N N . ARG B 1 242 ? 15.273 -10.461 9.961 1 94.5 242 ARG B N 1
ATOM 3828 C CA . ARG B 1 242 ? 15.75 -9.602 11.047 1 94.5 242 ARG B CA 1
ATOM 3829 C C . ARG B 1 242 ? 15.305 -8.164 10.836 1 94.5 242 ARG B C 1
ATOM 3831 O O . ARG B 1 242 ? 14.773 -7.527 11.75 1 94.5 242 ARG B O 1
ATOM 3838 N N . TYR B 1 243 ? 15.484 -7.648 9.625 1 93.12 243 TYR B N 1
ATOM 3839 C CA . TYR B 1 243 ? 15.164 -6.254 9.352 1 93.12 243 TYR B CA 1
ATOM 3840 C C . TYR B 1 243 ? 13.664 -6.008 9.477 1 93.12 243 TYR B C 1
ATOM 3842 O O . TYR B 1 243 ? 13.242 -5.008 10.07 1 93.12 243 TYR B O 1
ATOM 3850 N N . VAL B 1 244 ? 12.859 -6.918 8.977 1 97.31 244 VAL B N 1
ATOM 3851 C CA . VAL B 1 244 ? 11.414 -6.723 8.938 1 97.31 244 VAL B CA 1
ATOM 3852 C C . VAL B 1 244 ? 10.836 -6.867 10.344 1 97.31 244 VAL B C 1
ATOM 3854 O O . VAL B 1 244 ? 10 -6.062 10.758 1 97.31 244 VAL B O 1
ATOM 3857 N N . THR B 1 245 ? 11.297 -7.875 11.109 1 97.88 245 THR B N 1
ATOM 3858 C CA . THR B 1 245 ? 10.75 -8.062 12.453 1 97.88 24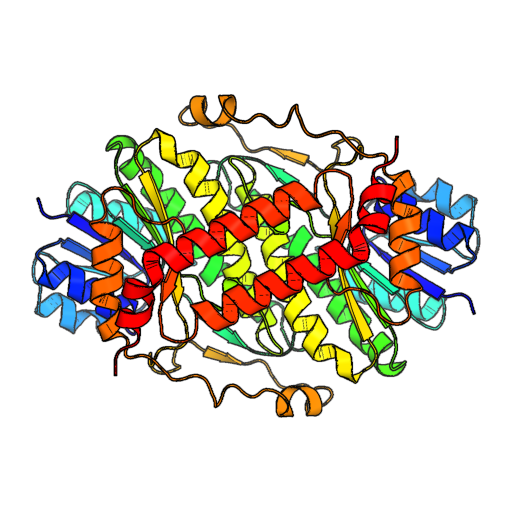5 THR B CA 1
ATOM 3859 C C . THR B 1 245 ? 11.172 -6.918 13.367 1 97.88 245 THR B C 1
ATOM 3861 O O . THR B 1 245 ? 10.398 -6.5 14.242 1 97.88 245 THR B O 1
ATOM 3864 N N . THR B 1 246 ? 12.398 -6.41 13.203 1 97.69 246 THR B N 1
ATOM 3865 C CA . THR B 1 246 ? 12.844 -5.25 13.969 1 97.69 246 THR B CA 1
ATOM 3866 C C . THR B 1 246 ? 11.945 -4.047 13.688 1 97.69 246 THR B C 1
ATOM 3868 O O . THR B 1 246 ? 11.539 -3.34 14.609 1 97.69 246 THR B O 1
ATOM 3871 N N . GLU B 1 247 ? 11.664 -3.855 12.445 1 97.69 247 GLU B N 1
ATOM 3872 C CA . GLU B 1 247 ? 10.781 -2.762 12.047 1 97.69 247 GLU B CA 1
ATOM 3873 C C . GLU B 1 247 ? 9.391 -2.922 12.648 1 97.69 247 GLU B C 1
ATOM 3875 O O . GLU B 1 247 ? 8.812 -1.954 13.148 1 97.69 247 GLU B O 1
ATOM 3880 N N . TYR B 1 248 ? 8.797 -4.113 12.555 1 98.44 248 TYR B N 1
ATOM 3881 C CA . TYR B 1 248 ? 7.465 -4.375 13.086 1 98.44 248 TYR B CA 1
ATOM 3882 C C . TYR B 1 248 ? 7.434 -4.184 14.594 1 98.44 248 TYR B C 1
ATOM 3884 O O . TYR B 1 248 ? 6.477 -3.627 15.141 1 98.44 248 TYR B O 1
ATOM 3892 N N . GLU B 1 249 ? 8.492 -4.633 15.266 1 98.44 249 GLU B N 1
ATOM 3893 C CA . GLU B 1 249 ? 8.57 -4.461 16.719 1 98.44 249 GLU B CA 1
ATOM 3894 C C . GLU B 1 249 ? 8.648 -2.986 17.094 1 98.44 249 GLU B C 1
ATOM 3896 O O . GLU B 1 249 ? 8.047 -2.559 18.078 1 98.44 249 GLU B O 1
ATOM 3901 N N . ALA B 1 250 ? 9.391 -2.229 16.312 1 98.31 250 ALA B N 1
ATOM 3902 C CA . ALA B 1 250 ? 9.484 -0.793 16.562 1 98.31 250 ALA B CA 1
ATOM 3903 C C . ALA B 1 250 ? 8.133 -0.114 16.391 1 98.31 250 ALA B C 1
ATOM 3905 O O . ALA B 1 250 ? 7.77 0.765 17.188 1 98.31 250 ALA B O 1
ATOM 3906 N N . ARG B 1 251 ? 7.359 -0.491 15.383 1 98.44 251 ARG B N 1
ATOM 3907 C CA . ARG B 1 251 ? 6.027 0.065 15.172 1 98.44 251 ARG B CA 1
ATOM 3908 C C . ARG B 1 251 ? 5.105 -0.262 16.344 1 98.44 251 ARG B C 1
ATOM 3910 O O . ARG B 1 251 ? 4.406 0.615 16.844 1 98.44 251 ARG B O 1
ATOM 3917 N N . MET B 1 252 ? 5.152 -1.523 16.734 1 98.56 252 MET B N 1
ATOM 3918 C CA . MET B 1 252 ? 4.293 -1.945 17.844 1 98.56 252 MET B CA 1
ATOM 3919 C C . MET B 1 252 ? 4.652 -1.211 19.125 1 98.56 252 MET B C 1
ATOM 3921 O O . MET B 1 252 ? 3.771 -0.833 19.906 1 98.56 252 MET B O 1
ATOM 3925 N N . ALA B 1 253 ? 5.957 -1.049 19.359 1 98.5 253 ALA B N 1
ATOM 3926 C CA . ALA B 1 253 ? 6.406 -0.319 20.547 1 98.5 253 ALA B CA 1
ATOM 3927 C C . ALA B 1 253 ? 5.895 1.118 20.531 1 98.5 253 ALA B C 1
ATOM 3929 O O . ALA B 1 253 ? 5.449 1.637 21.562 1 98.5 253 ALA B O 1
ATOM 3930 N N . GLN B 1 254 ? 5.953 1.746 19.391 1 98.19 254 GLN B N 1
ATOM 3931 C CA . GLN B 1 254 ? 5.492 3.127 19.281 1 98.19 254 GLN B CA 1
ATOM 3932 C C . GLN B 1 254 ? 3.986 3.227 19.516 1 98.19 254 GLN B C 1
ATOM 3934 O O . GLN B 1 254 ? 3.512 4.148 20.172 1 98.19 254 GLN B O 1
ATOM 3939 N N . TRP B 1 255 ? 3.18 2.33 18.922 1 98.5 255 TRP B N 1
ATOM 3940 C CA . TRP B 1 255 ? 1.741 2.314 19.156 1 98.5 255 TRP B CA 1
ATOM 3941 C C . TRP B 1 255 ? 1.439 2.16 20.641 1 98.5 255 TRP B C 1
ATOM 3943 O O . TRP B 1 255 ? 0.55 2.83 21.172 1 98.5 255 TRP B O 1
ATOM 3953 N N . ARG B 1 256 ? 2.18 1.323 21.312 1 98.38 256 ARG B N 1
ATOM 3954 C CA . ARG B 1 256 ? 1.963 1.092 22.734 1 98.38 256 ARG B CA 1
ATOM 3955 C C . ARG B 1 256 ? 2.307 2.334 23.547 1 98.38 256 ARG B C 1
ATOM 3957 O O . ARG B 1 256 ? 1.641 2.635 24.531 1 98.38 256 ARG B O 1
ATOM 3964 N N . GLU B 1 257 ? 3.367 3.006 23.109 1 98.19 257 GLU B N 1
ATOM 3965 C CA . GLU B 1 257 ? 3.768 4.242 23.781 1 98.19 257 GLU B CA 1
ATOM 3966 C C . GLU B 1 257 ? 2.641 5.27 23.75 1 98.19 257 GLU B C 1
ATOM 3968 O O . GLU B 1 257 ? 2.492 6.055 24.688 1 98.19 257 GLU B O 1
ATOM 3973 N N . TRP B 1 258 ? 1.808 5.266 22.75 1 98.19 258 TRP B N 1
ATOM 3974 C CA . TRP B 1 258 ? 0.774 6.281 22.562 1 98.19 258 TRP B CA 1
ATOM 3975 C C . TRP B 1 258 ? -0.613 5.691 22.797 1 98.19 258 TRP B C 1
ATOM 3977 O O . TRP B 1 258 ? -1.617 6.262 22.359 1 98.19 258 TRP B O 1
ATOM 3987 N N . ALA B 1 259 ? -0.699 4.535 23.484 1 97.62 259 ALA B N 1
ATOM 3988 C CA . ALA B 1 259 ? -1.934 3.77 23.641 1 97.62 259 ALA B CA 1
ATOM 3989 C C . ALA B 1 259 ? -2.998 4.59 24.375 1 97.62 259 ALA B C 1
ATOM 3991 O O . ALA B 1 259 ? -4.184 4.5 24.047 1 97.62 259 ALA B O 1
ATOM 3992 N N . SER B 1 260 ? -2.611 5.379 25.359 1 97.25 260 SER B N 1
ATOM 3993 C CA . SER B 1 260 ? -3.592 6.16 26.109 1 97.25 260 SER B CA 1
ATOM 3994 C C . SER B 1 260 ? -4.266 7.199 25.219 1 97.25 260 SER B C 1
ATOM 3996 O O . SER B 1 260 ? -5.473 7.422 25.328 1 97.25 260 SER B O 1
ATOM 3998 N N . VAL B 1 261 ? -3.512 7.852 24.328 1 97.62 261 VAL B N 1
ATOM 3999 C CA . VAL B 1 261 ? -4.051 8.82 23.375 1 97.62 261 VAL B CA 1
ATOM 4000 C C . VAL B 1 261 ? -4.98 8.109 22.391 1 97.62 261 VAL B C 1
ATOM 4002 O O . VAL B 1 261 ? -6.078 8.594 22.109 1 97.62 261 VAL B O 1
ATOM 4005 N N . SER B 1 262 ? -4.543 6.922 21.922 1 97 262 SER B N 1
ATOM 4006 C CA . SER B 1 262 ? -5.324 6.125 21 1 97 262 SER B CA 1
ATOM 4007 C C . SER B 1 262 ? -6.676 5.738 21.594 1 97 262 SER B C 1
ATOM 4009 O O . SER B 1 262 ? -7.715 5.91 20.953 1 97 262 SER B O 1
ATOM 4011 N N . GLU B 1 263 ? -6.676 5.242 22.797 1 95.19 263 GLU B N 1
ATOM 4012 C CA . GLU B 1 263 ? -7.883 4.75 23.453 1 95.19 263 GLU B CA 1
ATOM 4013 C C . GLU B 1 263 ? -8.836 5.895 23.781 1 95.19 263 GLU B C 1
ATOM 4015 O O . GLU B 1 263 ? -10.055 5.746 23.656 1 95.19 263 GLU B O 1
ATOM 4020 N N . ALA B 1 264 ? -8.312 7.047 24.141 1 95.56 264 ALA B N 1
ATOM 4021 C CA . ALA B 1 264 ? -9.133 8.211 24.484 1 95.56 264 ALA B CA 1
ATOM 4022 C C . ALA B 1 264 ? -9.875 8.734 23.25 1 95.56 264 ALA B C 1
ATOM 4024 O O . ALA B 1 264 ? -10.93 9.352 23.375 1 95.56 264 ALA B O 1
ATOM 4025 N N . ALA B 1 265 ? -9.414 8.391 22.062 1 96.25 265 ALA B N 1
ATOM 4026 C CA . ALA B 1 265 ? -9.984 8.891 20.812 1 96.25 265 ALA B CA 1
ATOM 4027 C C . ALA B 1 265 ? -11.242 8.117 20.438 1 96.25 265 ALA B C 1
ATOM 4029 O O . ALA B 1 265 ? -11.922 8.453 19.469 1 96.25 265 ALA B O 1
ATOM 4030 N N . GLN B 1 266 ? -11.578 7.07 21.109 1 93.12 266 GLN B N 1
ATOM 4031 C CA . GLN B 1 266 ? -12.797 6.312 20.859 1 93.12 266 GLN B CA 1
ATOM 4032 C C . GLN B 1 266 ? -14.039 7.141 21.188 1 93.12 266 GLN B C 1
ATOM 4034 O O . GLN B 1 266 ? -15 7.148 20.422 1 93.12 266 GLN B O 1
ATOM 4039 N N . GLY B 1 267 ? -13.961 7.625 22.062 1 82.69 267 GLY B N 1
ATOM 4040 C CA . GLY B 1 267 ? -15.172 8.297 22.5 1 82.69 267 GLY B CA 1
ATOM 4041 C C . GLY B 1 267 ? -16.281 7.332 22.875 1 82.69 267 GLY B C 1
ATOM 4042 O O . GLY B 1 267 ? -16.156 6.125 22.656 1 82.69 267 GLY B O 1
ATOM 4043 N N . ASN B 1 268 ? -17.078 7.57 23.656 1 72.31 268 ASN B N 1
ATOM 4044 C CA . ASN B 1 268 ? -18.312 7.012 24.188 1 72.31 268 ASN B CA 1
ATOM 4045 C C . ASN B 1 268 ? -18.031 5.828 25.109 1 72.31 268 ASN B C 1
ATOM 4047 O O . ASN B 1 268 ? -16.953 5.242 25.062 1 72.31 268 ASN B O 1
#

pLDDT: mean 96.34, std 6.04, range [55.06, 99.0]